Protein AF-0000000065959072 (afdb_homodimer)

InterPro domains:
  IPR003819 TauD/TfdA-like domain [PF02668] (10-263)
  IPR042098 Glutarate 2-hydroxylase superfamily [G3DSA:3.60.130.10] (2-282)
  IPR051178 TfdA dioxygenase [PTHR43779] (2-286)

Foldseek 3Di:
DPWDWADDDAEIETEDCALVDCPVPAQVVVQVRQVVRQKYKYAQHQDDPVSVVVVVVRPFAWDADPDQQQAAPVGRSKGKEKPDPSGGHYDPQQAWDQVPLLDLARFFKKKKAWADAFDFQWWKKKFFQLVLQVPDDPVLNVLQPQKKWKFAQLVVDDDDPVCPPPDVVVVSVVSCVVRPIDIFRCWWADQPPRGIGRQDGPNTTDFMAHPVRHTDDVVSVVVSNVSRVSPPPVQPDPRMDIDTGDRNMMMMGGSRGMIMGIDHDPGDDMIMMIMITHHHPGGIPGSPD/DQFPWDDDDAEIETEDDALVDCPVPAQVRVQVRQVVRQKYKYAQHQDDPVSVVVVVVRPFAWDADPDQQQAAPVGSSKGKEKPDPSGGHYDPQQAWDQVPLLDLARFFKKKKAWADAFDFQWWKKKFFQLVLQVPDDPVLNVLQPQKKWKFAQLVVDDDDPVCPPPDVVVVSVVSCVVRPIDIFRCWWADQPPRGIGRQDGPNTTDFMAHPVRHTDDPVSVVVSNVSRVSPPPVQPDPRMDIDTGDRNMMMMGGSRGMIMGIDHDPGDDMIMMIMITHHHPGGIPGNDD

Radius of gyration: 30.38 Å; Cα contacts (8 Å, |Δi|>4): 1283; chains: 2; bounding box: 53×94×58 Å

Secondary structure (DSSP, 8-state):
---EEEE-SS-EEEE---TT--TT--HHHHHHHHHHHSEEEETT----HHHHHHHHHHHSEE---S-GGGB-SS-TTSEEEESSTTSSBSS---S-B-TTTTSSS--SEEEEEEEE--SS--EEEEEEHHHHHHHS-HHHHTTTTT-EEEE--GGGPBPPGGGTTSBHHHHHHHHHHHS--EEEESEEE-TTT--EEE---TTTEEEEE-TTSPBP-HHHHHHHHHHHTTT-TT---TTEEEEE--TT-EEEEETTTEEEEEE--S--S--EEEEEEEE-SPPPTTS--/---EEEE-SS-EEEE---TT--TT--HHHHHHHHHHHSEEEETT----HHHHHHHHHHHSEE---S-GGGB-SS-TTSEEEESSTTSSBSS---S-B-TTTTSSS--SEEEEEEEE--SS--EEEEEEHHHHHHHS-HHHHGGGTT-EEEE--GGGPBPPGGGTTSBHHHHHHHHHHHS--EEEESEEE-TTT--EEE---TTTEEEEE-TTSPBPPHHHHHHHHHHHTTT-TT---TTEEEEE--TT-EEEEETTTEEEEEE--S--S--EEEEEEEE-SPPPTT---

Organism: Mycobacterium marinum (strain ATCC BAA-535 / M) (NCBI:txid216594)

pLDDT: mean 92.95, std 8.58, range [38.28, 98.69]

Structure (mmCIF, N/CA/C/O backbone):
data_AF-0000000065959072-model_v1
#
loop_
_entity.id
_entity.type
_entity.pdbx_description
1 polymer (3R)-3-
#
loop_
_atom_site.group_PDB
_atom_site.id
_atom_site.type_symbol
_atom_site.label_atom_id
_atom_site.label_alt_id
_atom_site.label_comp_id
_atom_site.label_asym_id
_atom_site.label_entity_id
_atom_site.label_seq_id
_atom_site.pdbx_PDB_ins_code
_atom_site.Cartn_x
_atom_site.Cartn_y
_atom_site.Cartn_z
_atom_site.occupancy
_atom_site.B_iso_or_equiv
_atom_site.auth_seq_id
_atom_site.auth_comp_id
_atom_site.auth_asym_id
_atom_site.auth_atom_id
_atom_site.pdbx_PDB_model_num
ATOM 1 N N . MET A 1 1 ? -10.93 47.594 15.82 1 43.5 1 MET A N 1
ATOM 2 C CA . MET A 1 1 ? -10.25 46.312 15.984 1 43.5 1 MET A CA 1
ATOM 3 C C . MET A 1 1 ? -11.008 45.406 16.969 1 43.5 1 MET A C 1
ATOM 5 O O . MET A 1 1 ? -10.766 45.469 18.172 1 43.5 1 MET A O 1
ATOM 9 N N . THR A 1 2 ? -12.242 45.094 16.578 1 60.34 2 THR A N 1
ATOM 10 C CA . THR A 1 2 ? -13.258 44.906 17.609 1 60.34 2 THR A CA 1
ATOM 11 C C . THR A 1 2 ? -13.172 43.469 18.172 1 60.34 2 THR A C 1
ATOM 13 O O . THR A 1 2 ? -14.086 43.031 18.859 1 60.34 2 THR A O 1
ATOM 16 N N . LEU A 1 3 ? -12.016 42.656 17.578 1 66.56 3 LEU A N 1
ATOM 17 C CA . LEU A 1 3 ? -12.094 41.312 18.172 1 66.56 3 LEU A CA 1
ATOM 18 C C . LEU A 1 3 ? -11.586 41.312 19.609 1 66.56 3 LEU A C 1
ATOM 20 O O . LEU A 1 3 ? -10.641 42.031 19.938 1 66.56 3 LEU A O 1
ATOM 24 N N . ASN A 1 4 ? -12.312 40.719 20.484 1 66.19 4 ASN A N 1
ATOM 25 C CA . ASN A 1 4 ? -11.891 40.531 21.875 1 66.19 4 ASN A CA 1
ATOM 26 C C . ASN A 1 4 ? -10.883 39.406 22.016 1 66.19 4 ASN A C 1
ATOM 28 O O . ASN A 1 4 ? -11.25 38.219 21.969 1 66.19 4 ASN A O 1
ATOM 32 N N . VAL A 1 5 ? -9.5 39.656 22.188 1 62.28 5 VAL A N 1
ATOM 33 C CA . VAL A 1 5 ? -8.414 38.688 22.156 1 62.28 5 VAL A CA 1
ATOM 34 C C . VAL A 1 5 ? -7.809 38.562 23.562 1 62.28 5 VAL A C 1
ATOM 36 O O . VAL A 1 5 ? -7.473 39.562 24.188 1 62.28 5 VAL A O 1
ATOM 39 N N . LYS A 1 6 ? -7.816 37.344 24.125 1 65.56 6 LYS A N 1
ATOM 40 C CA . LYS A 1 6 ? -7.125 37.031 25.375 1 65.56 6 LYS A CA 1
ATOM 41 C C . LYS A 1 6 ? -6.113 35.906 25.188 1 65.56 6 LYS A C 1
ATOM 43 O O . LYS A 1 6 ? -6.469 34.812 24.75 1 65.56 6 LYS A O 1
ATOM 48 N N . GLY A 1 7 ? -4.832 36.219 25.422 1 71 7 GLY A N 1
ATOM 49 C CA . GLY A 1 7 ? -3.809 35.219 25.172 1 71 7 GLY A CA 1
ATOM 50 C C . GLY A 1 7 ? -2.98 34.906 26.406 1 71 7 GLY A C 1
ATOM 51 O O . GLY A 1 7 ? -2.762 35.75 27.266 1 71 7 GLY A O 1
ATOM 52 N N . GLU A 1 8 ? -2.867 33.594 26.922 1 63.84 8 GLU A N 1
ATOM 53 C CA . GLU A 1 8 ? -1.89 33.156 27.906 1 63.84 8 GLU A CA 1
ATOM 54 C C . GLU A 1 8 ? -1.1 31.953 27.391 1 63.84 8 GLU A C 1
ATOM 56 O O . GLU A 1 8 ? -1.683 30.969 26.938 1 63.84 8 GLU A O 1
ATOM 61 N N . GLY A 1 9 ? 0.304 32 27.531 1 70.31 9 GLY A N 1
ATOM 62 C CA . GLY A 1 9 ? 1.098 30.906 26.984 1 70.31 9 GLY A CA 1
ATOM 63 C C . GLY A 1 9 ? 1.003 30.797 25.469 1 70.31 9 GLY A C 1
ATOM 64 O O . GLY A 1 9 ? 1.121 31.797 24.766 1 70.31 9 GLY A O 1
ATOM 65 N N . LEU A 1 10 ? 0.927 29.578 25.078 1 80.12 10 LEU A N 1
ATOM 66 C CA . LEU A 1 10 ? 0.708 29.406 23.641 1 80.12 10 LEU A CA 1
ATOM 67 C C . LEU A 1 10 ? -0.758 29.625 23.281 1 80.12 10 LEU A C 1
ATOM 69 O O . LEU A 1 10 ? -1.64 28.953 23.828 1 80.12 10 LEU A O 1
ATOM 73 N N . GLY A 1 11 ? -0.887 30.703 22.531 1 86.75 11 GLY A N 1
ATOM 74 C CA . GLY A 1 11 ? -2.189 30.828 21.906 1 86.75 11 GLY A CA 1
ATOM 75 C C . GLY A 1 11 ? -3.033 31.953 22.5 1 86.75 11 GLY A C 1
ATOM 76 O O . GLY A 1 11 ? -2.58 32.656 23.391 1 86.75 11 GLY A O 1
ATOM 77 N N . ALA A 1 12 ? -4.156 32.156 21.875 1 91.5 12 ALA A N 1
ATOM 78 C CA . ALA A 1 12 ? -5.133 33.156 22.297 1 91.5 12 ALA A CA 1
ATOM 79 C C . ALA A 1 12 ? -6.555 32.688 22.016 1 91.5 12 ALA A C 1
ATOM 81 O O . ALA A 1 12 ? -6.766 31.766 21.219 1 91.5 12 ALA A O 1
ATOM 82 N N . GLN A 1 13 ? -7.48 33.312 22.734 1 94 13 GLN A N 1
ATOM 83 C CA . GLN A 1 13 ? -8.898 33.094 22.5 1 94 13 GLN A CA 1
ATOM 84 C C . GLN A 1 13 ? -9.57 34.375 21.953 1 94 13 GLN A C 1
ATOM 86 O O . GLN A 1 13 ? -9.25 35.469 22.391 1 94 13 GLN A O 1
ATOM 91 N N . ILE A 1 14 ? -10.391 34.125 21.031 1 93.25 14 ILE A N 1
ATOM 92 C CA . ILE A 1 14 ? -11.203 35.219 20.484 1 93.25 14 ILE A CA 1
ATOM 93 C C . ILE A 1 14 ? -12.68 34.938 20.766 1 93.25 14 ILE A C 1
ATOM 95 O O . ILE A 1 14 ? -13.172 33.844 20.531 1 93.25 14 ILE A O 1
ATOM 99 N N . THR A 1 15 ? -13.391 35.969 21.281 1 92.5 15 THR A N 1
ATOM 100 C CA . THR A 1 15 ? -14.828 35.844 21.516 1 92.5 15 THR A CA 1
ATOM 101 C C . THR A 1 15 ? -15.594 36.875 20.719 1 92.5 15 THR A C 1
ATOM 103 O O . THR A 1 15 ? -15.016 37.875 20.234 1 92.5 15 THR A O 1
ATOM 106 N N . GLY A 1 16 ? -16.844 36.531 20.469 1 89 16 GLY A N 1
ATOM 107 C CA . GLY A 1 16 ? -17.734 37.5 19.859 1 89 16 GLY A CA 1
ATOM 108 C C . GLY A 1 16 ? -17.781 37.375 18.344 1 89 16 GLY A C 1
ATOM 109 O O . GLY A 1 16 ? -18.344 38.25 17.656 1 89 16 GLY A O 1
ATOM 110 N N . VAL A 1 17 ? -17.219 36.406 17.797 1 93.56 17 VAL A N 1
ATOM 111 C CA . VAL A 1 17 ? -17.297 36.188 16.359 1 93.56 17 VAL A CA 1
ATOM 112 C C . VAL A 1 17 ? -18.688 35.688 15.984 1 93.56 17 VAL A C 1
ATOM 114 O O . VAL A 1 17 ? -19.094 34.594 16.422 1 93.56 17 VAL A O 1
ATOM 117 N N . ASP A 1 18 ? -19.453 36.438 15.242 1 94.38 18 ASP A N 1
ATOM 118 C CA . ASP A 1 18 ? -20.75 36.062 14.703 1 94.38 18 ASP A CA 1
ATOM 119 C C . ASP A 1 18 ? -20.625 35.5 13.297 1 94.38 18 ASP A C 1
ATOM 121 O O . ASP A 1 18 ? -20.344 36.25 12.352 1 94.38 18 ASP A O 1
ATOM 125 N N . PRO A 1 19 ? -20.812 34.25 13.133 1 94.44 19 PRO A N 1
ATOM 126 C CA . PRO A 1 19 ? -20.609 33.656 11.812 1 94.44 19 PRO A CA 1
ATOM 127 C C . PRO A 1 19 ? -21.594 34.188 10.766 1 94.44 19 PRO A C 1
ATOM 129 O O . PRO A 1 19 ? -21.344 34.062 9.562 1 94.44 19 PRO A O 1
ATOM 132 N N . LYS A 1 20 ? -22.656 34.719 11.195 1 95.06 20 LYS A N 1
ATOM 133 C CA . LYS A 1 20 ? -23.656 35.25 10.273 1 95.06 20 LYS A CA 1
ATOM 134 C C . LYS A 1 20 ? -23.266 36.656 9.797 1 95.06 20 LYS A C 1
ATOM 136 O O . LYS A 1 20 ? -23.828 37.156 8.82 1 95.06 20 LYS A O 1
ATOM 141 N N . ASN A 1 21 ? -22.438 37.25 10.523 1 94.69 21 ASN A N 1
ATOM 142 C CA . ASN A 1 21 ? -21.938 38.594 10.164 1 94.69 21 ASN A CA 1
ATOM 143 C C . ASN A 1 21 ? -20.438 38.688 10.414 1 94.69 21 ASN A C 1
ATOM 145 O O . ASN A 1 21 ? -20 39.062 11.508 1 94.69 21 ASN A O 1
ATOM 149 N N . LEU A 1 22 ? -19.672 38.562 9.344 1 92.56 22 LEU A N 1
ATOM 150 C CA . LEU A 1 22 ? -18.219 38.531 9.43 1 92.56 22 LEU A CA 1
ATOM 151 C C . LEU A 1 22 ? -17.625 39.812 8.844 1 92.56 22 LEU A C 1
ATOM 153 O O . LEU A 1 22 ? -16.406 39.906 8.609 1 92.56 22 LEU A O 1
ATOM 157 N N . ASP A 1 23 ? -18.438 40.781 8.625 1 89.62 23 ASP A N 1
ATOM 158 C CA . ASP A 1 23 ? -18.031 41.969 7.895 1 89.62 23 ASP A CA 1
ATOM 159 C C . ASP A 1 23 ? -17 42.75 8.68 1 89.62 23 ASP A C 1
ATOM 161 O O . ASP A 1 23 ? -16.219 43.531 8.102 1 89.62 23 ASP A O 1
ATOM 165 N N . ASP A 1 24 ? -17.047 42.594 9.891 1 87 24 ASP A N 1
ATOM 166 C CA . ASP A 1 24 ? -16.156 43.406 10.727 1 87 24 ASP A CA 1
ATOM 167 C C . ASP A 1 24 ? -14.797 42.75 10.898 1 87 24 ASP A C 1
ATOM 169 O O . ASP A 1 24 ? -13.898 43.312 11.516 1 87 24 ASP A O 1
ATOM 173 N N . ILE A 1 25 ? -14.617 41.562 10.43 1 91.31 25 ILE A N 1
ATOM 174 C CA . ILE A 1 25 ? -13.344 40.875 10.516 1 91.31 25 ILE A CA 1
ATOM 175 C C . ILE A 1 25 ? -12.555 41.062 9.227 1 91.31 25 ILE A C 1
ATOM 177 O O . ILE A 1 25 ? -13.023 40.719 8.141 1 91.31 25 ILE A O 1
ATOM 181 N N . THR A 1 26 ? -11.398 41.625 9.336 1 93.88 26 THR A N 1
ATOM 182 C CA . THR A 1 26 ? -10.57 41.812 8.148 1 93.88 26 THR A CA 1
ATOM 183 C C . THR A 1 26 ? -9.492 40.719 8.07 1 93.88 26 THR A C 1
ATOM 185 O O . THR A 1 26 ? -9.078 40.188 9.094 1 93.88 26 THR A O 1
ATOM 188 N N . THR A 1 27 ? -9.047 40.531 6.902 1 96.75 27 THR A N 1
ATOM 189 C CA . THR A 1 27 ? -7.988 39.562 6.641 1 96.75 27 THR A CA 1
ATOM 190 C C . THR A 1 27 ? -6.742 39.875 7.457 1 96.75 27 THR A C 1
ATOM 192 O O . THR A 1 27 ? -6.223 39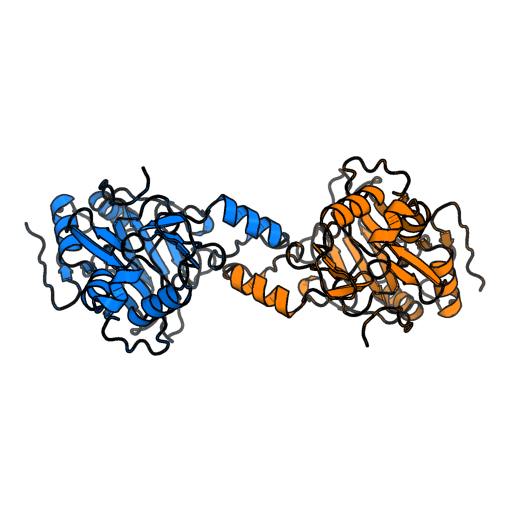.031 8.172 1 96.75 27 THR A O 1
ATOM 195 N N . ASP A 1 28 ? -6.363 41.125 7.402 1 95.5 28 ASP A N 1
ATOM 196 C CA . ASP A 1 28 ? -5.133 41.5 8.086 1 95.5 28 ASP A CA 1
ATOM 197 C C . ASP A 1 28 ? -5.262 41.344 9.594 1 95.5 28 ASP A C 1
ATOM 199 O O . ASP A 1 28 ? -4.336 40.844 10.25 1 95.5 28 ASP A O 1
ATOM 203 N N . GLU A 1 29 ? -6.34 41.719 10.055 1 93.88 29 GLU A N 1
ATOM 204 C CA . GLU A 1 29 ? -6.543 41.656 11.5 1 93.88 29 GLU A CA 1
ATOM 205 C C . GLU A 1 29 ? -6.445 40.219 12.008 1 93.88 29 GLU A C 1
ATOM 207 O O . GLU A 1 29 ? -5.699 39.938 12.953 1 93.88 29 GLU A O 1
ATOM 212 N N . ILE A 1 30 ? -7.164 39.344 11.438 1 95.38 30 ILE A N 1
ATOM 213 C CA . ILE A 1 30 ? -7.195 37.969 11.93 1 95.38 30 ILE A CA 1
ATOM 214 C C . ILE A 1 30 ? -5.84 37.312 11.688 1 95.38 30 ILE A C 1
ATOM 216 O O . ILE A 1 30 ? -5.34 36.562 12.539 1 95.38 30 ILE A O 1
ATOM 220 N N . ARG A 1 31 ? -5.219 37.562 10.586 1 97.44 31 ARG A N 1
ATOM 221 C CA . ARG A 1 31 ? -3.904 37 10.305 1 97.44 31 ARG A CA 1
ATOM 222 C C . ARG A 1 31 ? -2.875 37.469 11.328 1 97.44 31 ARG A C 1
ATOM 224 O O . ARG A 1 31 ? -2.068 36.656 11.82 1 97.44 31 ARG A O 1
ATOM 231 N N . ASP A 1 32 ? -2.918 38.719 11.609 1 96.06 32 ASP A N 1
ATOM 232 C CA . ASP A 1 32 ? -1.962 39.281 12.562 1 96.06 32 ASP A CA 1
ATOM 233 C C . ASP A 1 32 ? -2.102 38.625 13.93 1 96.06 32 ASP A C 1
ATOM 235 O O . ASP A 1 32 ? -1.104 38.344 14.602 1 96.06 32 ASP A O 1
ATOM 239 N N . ILE A 1 33 ? -3.326 38.375 14.289 1 95 33 ILE A N 1
ATOM 240 C CA . ILE A 1 33 ? -3.564 37.719 15.57 1 95 33 ILE A CA 1
ATOM 241 C C . ILE A 1 33 ? -2.965 36.312 15.539 1 95 33 ILE A C 1
ATOM 243 O O . ILE A 1 33 ? -2.312 35.875 16.5 1 95 33 ILE A O 1
ATOM 247 N N . VAL A 1 34 ? -3.1 35.594 14.453 1 97.31 34 VAL A N 1
ATOM 248 C CA . VAL A 1 34 ? -2.586 34.219 14.344 1 97.31 34 VAL A CA 1
ATOM 249 C C . VAL A 1 34 ? -1.061 34.25 14.312 1 97.31 34 VAL A C 1
ATOM 251 O O . VAL A 1 34 ? -0.405 33.469 14.992 1 97.31 34 VAL A O 1
ATOM 254 N N . TYR A 1 35 ? -0.479 35.188 13.539 1 97 35 TYR A N 1
ATOM 255 C CA . TYR A 1 35 ? 0.975 35.312 13.469 1 97 35 TYR A CA 1
ATOM 256 C C . TYR A 1 35 ? 1.572 35.562 14.844 1 97 35 TYR A C 1
ATOM 258 O O . TYR A 1 35 ? 2.609 35 15.195 1 97 35 TYR A O 1
ATOM 266 N N . ALA A 1 36 ? 0.897 36.344 15.562 1 94.69 36 ALA A N 1
ATOM 267 C CA . ALA A 1 36 ? 1.424 36.781 16.859 1 94.69 36 ALA A CA 1
ATOM 268 C C . ALA A 1 36 ? 1.257 35.688 17.906 1 94.69 36 ALA A C 1
ATOM 270 O O . ALA A 1 36 ? 2.135 35.469 18.75 1 94.69 36 ALA A O 1
ATOM 271 N N . ASN A 1 37 ? 0.135 34.969 17.844 1 95.88 37 ASN A N 1
ATOM 272 C CA . ASN A 1 37 ? -0.186 34.031 18.922 1 95.88 37 ASN A CA 1
ATOM 273 C C . ASN A 1 37 ? 0.019 32.594 18.484 1 95.88 37 ASN A C 1
ATOM 275 O O . ASN A 1 37 ? 0.065 31.703 19.328 1 95.88 37 ASN A O 1
ATOM 279 N N . LYS A 1 38 ? 0.079 32.281 17.188 1 97.69 38 LYS A N 1
ATOM 280 C CA . LYS A 1 38 ? 0.359 31 16.562 1 97.69 38 LYS A CA 1
ATOM 281 C C . LYS A 1 38 ? -0.833 30.062 16.688 1 97.69 38 LYS A C 1
ATOM 283 O O . LYS A 1 38 ? -1.108 29.281 15.781 1 97.69 38 LYS A O 1
ATOM 288 N N . LEU A 1 39 ? -1.521 30.078 17.766 1 98 39 LEU A N 1
ATOM 289 C CA . LEU A 1 39 ? -2.717 29.281 18.031 1 98 39 LEU A CA 1
ATOM 290 C C . LEU A 1 39 ? -3.855 30.156 18.531 1 98 39 LEU A C 1
ATOM 292 O O . LEU A 1 39 ? -3.705 30.859 19.547 1 98 39 LEU A O 1
ATOM 296 N N . VAL A 1 40 ? -4.984 30.078 17.828 1 97.12 40 VAL A N 1
ATOM 297 C CA . VAL A 1 40 ? -6.121 30.922 18.172 1 97.12 40 VAL A CA 1
ATOM 298 C C . VAL A 1 40 ? -7.391 30.078 18.25 1 97.12 40 VAL A C 1
ATOM 300 O O . VAL A 1 40 ? -7.672 29.281 17.344 1 97.12 40 VAL A O 1
ATOM 303 N N . ILE A 1 41 ? -8.117 30.25 19.328 1 96.38 41 ILE A N 1
ATOM 304 C CA . ILE A 1 41 ? -9.414 29.594 19.469 1 96.38 41 ILE A CA 1
ATOM 305 C C . ILE A 1 41 ? -10.539 30.609 19.328 1 96.38 41 ILE A C 1
ATOM 307 O O . ILE A 1 41 ? -10.664 31.531 20.156 1 96.38 41 ILE A O 1
ATOM 311 N N . LEU A 1 42 ? -11.289 30.516 18.266 1 96.44 42 LEU A N 1
ATOM 312 C CA . LEU A 1 42 ? -12.531 31.281 18.172 1 96.44 42 LEU A CA 1
ATOM 313 C C . LEU A 1 42 ? -13.656 30.578 18.922 1 96.44 42 LEU A C 1
ATOM 315 O O . LEU A 1 42 ? -14.148 29.547 18.484 1 96.44 42 LEU A O 1
ATOM 319 N N . LYS A 1 43 ? -14.102 31.234 19.938 1 95.19 43 LYS A N 1
ATOM 320 C CA . LYS A 1 43 ? -14.977 30.562 20.906 1 95.19 43 LYS A CA 1
ATOM 321 C C . LYS A 1 43 ? -16.438 30.641 20.469 1 95.19 43 LYS A C 1
ATOM 323 O O . LYS A 1 43 ? -16.906 31.719 20.078 1 95.19 43 LYS A O 1
ATOM 328 N N . ASP A 1 44 ? -17.078 29.516 20.5 1 94.81 44 ASP A N 1
ATOM 329 C CA . ASP A 1 44 ? -18.531 29.391 20.422 1 94.81 44 ASP A CA 1
ATOM 330 C C . ASP A 1 44 ? -19.062 30.016 19.125 1 94.81 44 ASP A C 1
ATOM 332 O O . ASP A 1 44 ? -20.016 30.781 19.156 1 94.81 44 ASP A O 1
ATOM 336 N N . VAL A 1 45 ? -18.453 29.719 18.047 1 96.19 45 VAL A N 1
ATOM 337 C CA . VAL A 1 45 ? -18.828 30.312 16.781 1 96.19 45 VAL A CA 1
ATOM 338 C C . VAL A 1 45 ? -20 29.547 16.172 1 96.19 45 VAL A C 1
ATOM 340 O O . VAL A 1 45 ? -20.953 30.156 15.688 1 96.19 45 VAL A O 1
ATOM 343 N N . ASN A 1 46 ? -20.031 28.203 16.172 1 97.06 46 ASN A N 1
ATOM 344 C CA . ASN A 1 46 ? -21.062 27.312 15.656 1 97.06 46 ASN A CA 1
ATOM 345 C C . ASN A 1 46 ? -21.469 27.688 14.234 1 97.06 46 ASN A C 1
ATOM 347 O O . ASN A 1 46 ? -22.656 27.891 13.953 1 97.06 46 ASN A O 1
ATOM 351 N N . PRO A 1 47 ? -20.531 27.656 13.32 1 98.19 47 PRO A N 1
ATOM 352 C CA . PRO A 1 47 ? -20.844 28.047 11.945 1 98.19 47 PRO A CA 1
ATOM 353 C C . PRO A 1 47 ? -21.453 26.906 11.133 1 98.19 47 PRO A C 1
ATOM 355 O O . PRO A 1 47 ? -21.188 25.734 11.414 1 98.19 47 PRO A O 1
ATOM 358 N N . SER A 1 48 ? -22.312 27.281 10.18 1 97.62 48 SER A N 1
ATOM 359 C CA . SER A 1 48 ? -22.625 26.344 9.109 1 97.62 48 SER A CA 1
ATOM 360 C C . SER A 1 48 ? -21.391 26.078 8.242 1 97.62 48 SER A C 1
ATOM 362 O O . SER A 1 48 ? -20.391 26.797 8.336 1 97.62 48 SER A O 1
ATOM 364 N N . PRO A 1 49 ? -21.438 25 7.402 1 97.88 49 PRO A N 1
ATOM 365 C CA . PRO A 1 49 ? -20.312 24.766 6.496 1 97.88 49 PRO A CA 1
ATOM 366 C C . PRO A 1 49 ? -20.016 25.969 5.605 1 97.88 49 PRO A C 1
ATOM 368 O O . PRO A 1 49 ? -18.844 26.312 5.398 1 97.88 49 PRO A O 1
ATOM 371 N N . GLU A 1 50 ? -21.047 26.672 5.141 1 97.75 50 GLU A N 1
ATOM 372 C CA . GLU A 1 50 ? -20.859 27.828 4.281 1 97.75 50 GLU A CA 1
ATOM 373 C C . GLU A 1 50 ? -20.219 28.984 5.043 1 97.75 50 GLU A C 1
ATOM 375 O O . GLU A 1 50 ? -19.344 29.672 4.504 1 97.75 50 GLU A O 1
ATOM 380 N N . GLU A 1 51 ? -20.703 29.156 6.238 1 97.69 51 GLU A N 1
ATOM 381 C CA . GLU A 1 51 ? -20.141 30.219 7.066 1 97.69 51 GLU A CA 1
ATOM 382 C C . GLU A 1 51 ? -18.688 29.906 7.438 1 97.69 51 GLU A C 1
ATOM 384 O O . GLU A 1 51 ? -17.859 30.812 7.473 1 97.69 51 GLU A O 1
ATOM 389 N N . PHE A 1 52 ? -18.438 28.688 7.723 1 98.44 52 PHE A N 1
ATOM 390 C CA . PHE A 1 52 ? -17.078 28.219 7.996 1 98.44 52 PHE A CA 1
ATOM 391 C C . PHE A 1 52 ? -16.156 28.531 6.828 1 98.44 52 PHE A C 1
ATOM 393 O O . PHE A 1 52 ? -15.062 29.062 7.02 1 98.44 52 PHE A O 1
ATOM 400 N N . LEU A 1 53 ? -16.625 28.297 5.609 1 98.5 53 LEU A N 1
ATOM 401 C CA . LEU A 1 53 ? -15.875 28.578 4.391 1 98.5 53 LEU A CA 1
ATOM 402 C C . LEU A 1 53 ? -15.641 30.078 4.223 1 98.5 53 LEU A C 1
ATOM 404 O O . LEU A 1 53 ? -14.555 30.5 3.846 1 98.5 53 LEU A O 1
ATOM 408 N N . LYS A 1 54 ? -16.672 30.797 4.5 1 98 54 LYS A N 1
ATOM 409 C CA . LYS A 1 54 ? -16.547 32.25 4.387 1 98 54 LYS A CA 1
ATOM 410 C C . LYS A 1 54 ? -15.445 32.781 5.297 1 98 54 LYS A C 1
ATOM 412 O O . LYS A 1 54 ? -14.633 33.594 4.883 1 98 54 LYS A O 1
ATOM 417 N N . LEU A 1 55 ? -15.508 32.281 6.512 1 98 55 LEU A N 1
ATOM 418 C CA . LEU A 1 55 ? -14.469 32.688 7.449 1 98 55 LEU A CA 1
ATOM 419 C C . LEU A 1 55 ? -13.086 32.25 6.957 1 98 55 LEU A C 1
ATOM 421 O O . LEU A 1 55 ? -12.133 33.031 7.027 1 98 55 LEU A O 1
ATOM 425 N N . GLY A 1 56 ? -12.969 31.031 6.449 1 98.5 56 GLY A N 1
ATOM 426 C CA . GLY A 1 56 ? -11.719 30.562 5.875 1 98.5 56 GLY A CA 1
ATOM 427 C C . GLY A 1 56 ? -11.195 31.453 4.77 1 98.5 56 GLY A C 1
ATOM 428 O O . GLY A 1 56 ? -10 31.75 4.703 1 98.5 56 GLY A O 1
ATOM 429 N N . LYS A 1 57 ? -12.086 31.906 3.951 1 98.25 57 LYS A N 1
ATOM 430 C CA . LYS A 1 57 ? -11.719 32.75 2.822 1 98.25 57 LYS A CA 1
ATOM 431 C C . LYS A 1 57 ? -11.203 34.125 3.299 1 98.25 57 LYS A C 1
ATOM 433 O O . LYS A 1 57 ? -10.391 34.75 2.619 1 98.25 57 LYS A O 1
ATOM 438 N N . ILE A 1 58 ? -11.703 34.562 4.406 1 98.06 58 ILE A N 1
ATOM 439 C CA . ILE A 1 58 ? -11.18 35.781 4.992 1 98.06 58 ILE A CA 1
ATOM 440 C C . ILE A 1 58 ? -9.742 35.531 5.465 1 98.06 58 ILE A C 1
ATOM 442 O O . ILE A 1 58 ? -8.875 36.406 5.277 1 98.06 58 ILE A O 1
ATOM 446 N N . VAL A 1 59 ? -9.492 34.375 6.012 1 98.25 59 VAL A N 1
ATOM 447 C CA . VAL A 1 59 ? -8.188 34.062 6.598 1 98.25 59 VAL A CA 1
ATOM 448 C C . VAL A 1 59 ? -7.152 33.875 5.492 1 98.25 59 VAL A C 1
ATOM 450 O O . VAL A 1 59 ? -6.027 34.375 5.594 1 98.25 59 VAL A O 1
ATOM 453 N N . GLY A 1 60 ? -7.504 33.125 4.445 1 98.38 60 GLY A N 1
ATOM 454 C CA . GLY A 1 60 ? -6.555 32.906 3.367 1 98.38 60 GLY A CA 1
ATOM 455 C C . GLY A 1 60 ? -7.164 32.188 2.182 1 98.38 60 GLY A C 1
ATOM 456 O O . GLY A 1 60 ? -8.383 32.031 2.1 1 98.38 60 GLY A O 1
ATOM 457 N N . GLN A 1 61 ? -6.289 31.906 1.21 1 98 61 GLN A N 1
ATOM 458 C CA . GLN A 1 61 ? -6.691 31.109 0.053 1 98 61 GLN A CA 1
ATOM 459 C C . GLN A 1 61 ? -6.801 29.641 0.41 1 98 61 GLN A C 1
ATOM 461 O O . GLN A 1 61 ? -5.789 28.984 0.664 1 98 61 GLN A O 1
ATOM 466 N N . ILE A 1 62 ? -7.977 29.141 0.358 1 98.38 62 ILE A N 1
ATOM 467 C CA . ILE A 1 62 ? -8.227 27.766 0.759 1 98.38 62 ILE A CA 1
ATOM 468 C C . ILE A 1 62 ? -7.664 26.812 -0.292 1 98.38 62 ILE A C 1
ATOM 470 O O . ILE A 1 62 ? -7.844 27.016 -1.493 1 98.38 62 ILE A O 1
ATOM 474 N N . VAL A 1 63 ? -6.938 25.766 0.12 1 96.94 63 VAL A N 1
ATOM 475 C CA . VAL A 1 63 ? -6.43 24.719 -0.747 1 96.94 63 VAL A CA 1
ATOM 476 C C . VAL A 1 63 ? -7.047 23.375 -0.348 1 96.94 63 VAL A C 1
ATOM 478 O O . VAL A 1 63 ? -6.762 22.859 0.731 1 96.94 63 VAL A O 1
ATOM 481 N N . PRO A 1 64 ? -7.906 22.891 -1.229 1 96.12 64 PRO A N 1
ATOM 482 C CA . PRO A 1 64 ? -8.508 21.594 -0.92 1 96.12 64 PRO A CA 1
ATOM 483 C C . PRO A 1 64 ? -7.488 20.469 -0.877 1 96.12 64 PRO A C 1
ATOM 485 O O . PRO A 1 64 ? -6.457 20.531 -1.552 1 96.12 64 PRO A O 1
ATOM 488 N N . TYR A 1 65 ? -7.75 19.516 -0.065 1 94.94 65 TYR A N 1
ATOM 489 C CA . TYR A 1 65 ? -6.91 18.312 -0.042 1 94.94 65 TYR A CA 1
ATOM 490 C C . TYR A 1 65 ? -6.918 17.625 -1.396 1 94.94 65 TYR A C 1
ATOM 492 O O . TYR A 1 65 ? -7.938 17.609 -2.092 1 94.94 65 TYR A O 1
ATOM 500 N N . TYR A 1 66 ? -5.809 16.969 -1.765 1 92.12 66 TYR A N 1
ATOM 501 C CA . TYR A 1 66 ? -5.66 16.453 -3.121 1 92.12 66 TYR A CA 1
ATOM 502 C C . TYR A 1 66 ? -6.516 15.211 -3.326 1 92.12 66 TYR A C 1
ATOM 504 O O . TYR A 1 66 ? -6.883 14.883 -4.457 1 92.12 66 TYR A O 1
ATOM 512 N N . GLU A 1 67 ? -6.824 14.461 -2.223 1 93.81 67 GLU A N 1
ATOM 513 C CA . GLU A 1 67 ? -7.605 13.234 -2.332 1 93.81 67 GLU A CA 1
ATOM 514 C C . GLU A 1 67 ? -9.094 13.508 -2.113 1 93.81 67 GLU A C 1
ATOM 516 O O . GLU A 1 67 ? -9.508 13.875 -1.011 1 93.81 67 GLU A O 1
ATOM 521 N N . PRO A 1 68 ? -9.914 13.172 -3.014 1 94.5 68 PRO A N 1
ATOM 522 C CA . PRO A 1 68 ? -11.336 13.531 -2.953 1 94.5 68 PRO A CA 1
ATOM 523 C C . PRO A 1 68 ? -12.078 12.797 -1.839 1 94.5 68 PRO A C 1
ATOM 525 O O . PRO A 1 68 ? -13.086 13.305 -1.331 1 94.5 68 PRO A O 1
ATOM 528 N N . MET A 1 69 ? -11.586 11.664 -1.431 1 94.12 69 MET A N 1
ATOM 529 C CA . MET A 1 69 ? -12.312 10.883 -0.434 1 94.12 69 MET A CA 1
ATOM 530 C C . MET A 1 69 ? -12.406 11.633 0.888 1 94.12 69 MET A C 1
ATOM 532 O O . MET A 1 69 ? -13.219 11.289 1.746 1 94.12 69 MET A O 1
ATOM 536 N N . TYR A 1 70 ? -11.617 12.703 1.069 1 96.38 70 TYR A N 1
ATOM 537 C CA . TYR A 1 70 ? -11.617 13.492 2.299 1 96.38 70 TYR A CA 1
ATOM 538 C C . TYR A 1 70 ? -12.555 14.688 2.184 1 96.38 70 TYR A C 1
ATOM 540 O O . TYR A 1 70 ? -12.758 15.422 3.154 1 96.38 70 TYR A O 1
ATOM 548 N N . HIS A 1 71 ? -13.18 14.883 1.051 1 97.5 71 HIS A N 1
ATOM 549 C CA . HIS A 1 71 ? -13.945 16.094 0.791 1 97.5 71 HIS A CA 1
ATOM 550 C C . HIS A 1 71 ? -15.336 16.016 1.403 1 97.5 71 HIS A C 1
ATOM 552 O O . HIS A 1 71 ? -15.969 14.953 1.372 1 97.5 71 HIS A O 1
ATOM 558 N N . HIS A 1 72 ? -15.711 17.141 1.91 1 97.31 72 HIS A N 1
ATOM 559 C CA . HIS A 1 72 ? -17.141 17.297 2.158 1 97.31 72 HIS A CA 1
ATOM 560 C C . HIS A 1 72 ? -17.938 17.125 0.875 1 97.31 72 HIS A C 1
ATOM 562 O O . HIS A 1 72 ? -17.531 17.578 -0.193 1 97.31 72 HIS A O 1
ATOM 568 N N . GLU A 1 73 ? -19.094 16.531 0.999 1 95.31 73 GLU A N 1
ATOM 569 C CA . GLU A 1 73 ? -19.906 16.156 -0.159 1 95.31 73 GLU A CA 1
ATOM 570 C C . GLU A 1 73 ? -20.297 17.391 -0.967 1 95.31 73 GLU A C 1
ATOM 572 O O . GLU A 1 73 ? -20.281 17.375 -2.199 1 95.31 73 GLU A O 1
ATOM 577 N N . ASP A 1 74 ? -20.609 18.516 -0.334 1 96.94 74 ASP A N 1
ATOM 578 C CA . ASP A 1 74 ? -21.141 19.688 -1.001 1 96.94 74 ASP A CA 1
ATOM 579 C C . ASP A 1 74 ? -20.047 20.766 -1.156 1 96.94 74 ASP A C 1
ATOM 581 O O . ASP A 1 74 ? -20.203 21.688 -1.963 1 96.94 74 ASP A O 1
ATOM 585 N N . HIS A 1 75 ? -19.078 20.688 -0.276 1 97.94 75 HIS A N 1
ATOM 586 C CA . HIS A 1 75 ? -18.016 21.688 -0.248 1 97.94 75 HIS A CA 1
ATOM 587 C C . HIS A 1 75 ? -16.641 21.047 -0.266 1 97.94 75 HIS A C 1
ATOM 589 O O . HIS A 1 75 ? -15.984 20.938 0.774 1 97.94 75 HIS A O 1
ATOM 595 N N . PRO A 1 76 ? -16.141 20.75 -1.449 1 97.38 76 PRO A N 1
ATOM 596 C CA . PRO A 1 76 ? -14.898 19.984 -1.57 1 97.38 76 PRO A CA 1
ATOM 597 C C . PRO A 1 76 ? -13.711 20.672 -0.9 1 97.38 76 PRO A C 1
ATOM 599 O O . PRO A 1 76 ? -12.68 20.031 -0.654 1 97.38 76 PRO A O 1
ATOM 602 N N . GLU A 1 77 ? -13.82 21.922 -0.586 1 98.25 77 GLU A N 1
ATOM 603 C CA . GLU A 1 77 ? -12.742 22.641 0.094 1 98.25 77 GLU A CA 1
ATOM 604 C C . GLU A 1 77 ? -12.578 22.156 1.531 1 98.25 77 GLU A C 1
ATOM 606 O O . GLU A 1 77 ? -11.523 22.344 2.137 1 98.25 77 GLU A O 1
ATOM 611 N N . ILE A 1 78 ? -13.656 21.609 2.045 1 98.56 78 ILE A N 1
ATOM 612 C CA . ILE A 1 78 ? -13.648 21.188 3.441 1 98.56 78 ILE A CA 1
ATOM 613 C C . ILE A 1 78 ? -13.156 19.75 3.545 1 98.56 78 ILE A C 1
ATOM 615 O O . ILE A 1 78 ? -13.727 18.859 2.922 1 98.56 78 ILE A O 1
ATOM 619 N N . PHE A 1 79 ? -12.062 19.562 4.266 1 98.25 79 PHE A N 1
ATOM 620 C CA . PHE A 1 79 ? -11.578 18.234 4.664 1 98.25 79 PHE A CA 1
ATOM 621 C C . PHE A 1 79 ? -12.422 17.672 5.801 1 98.25 79 PHE A C 1
ATOM 623 O O . PHE A 1 79 ? -12.625 18.328 6.82 1 98.25 79 PHE A O 1
ATOM 630 N N . VAL A 1 80 ? -12.938 16.469 5.652 1 97.81 80 VAL A N 1
ATOM 631 C CA . VAL A 1 80 ? -13.82 15.891 6.656 1 97.81 80 VAL A CA 1
ATOM 632 C C . VAL A 1 80 ? -13.141 14.695 7.316 1 97.81 80 VAL A C 1
ATOM 634 O O . VAL A 1 80 ? -12.797 13.727 6.648 1 97.81 80 VAL A O 1
ATOM 637 N N . SER A 1 81 ? -12.898 14.758 8.578 1 95.81 81 SER A N 1
ATOM 638 C CA . SER A 1 81 ? -12.531 13.641 9.438 1 95.81 81 SER A CA 1
ATOM 639 C C . SER A 1 81 ? -13.719 13.148 10.25 1 95.81 81 SER A C 1
ATOM 641 O O . SER A 1 81 ? -14.297 13.898 11.031 1 95.81 81 SER A O 1
ATOM 643 N N . SER A 1 82 ? -14.086 11.875 10.062 1 95.12 82 SER A N 1
ATOM 644 C CA . SER A 1 82 ? -15.289 11.391 10.734 1 95.12 82 SER A CA 1
ATOM 645 C C . SER A 1 82 ? -15.227 9.891 10.969 1 95.12 82 SER A C 1
ATOM 647 O O . SER A 1 82 ? -14.75 9.141 10.109 1 95.12 82 SER A O 1
ATOM 649 N N . THR A 1 83 ? -15.75 9.461 12.109 1 91.56 83 THR A N 1
ATOM 650 C CA . THR A 1 83 ? -15.867 8.031 12.391 1 91.56 83 THR A CA 1
ATOM 651 C C . THR A 1 83 ? -17.172 7.473 11.844 1 91.56 83 THR A C 1
ATOM 653 O O . THR A 1 83 ? -17.406 6.262 11.883 1 91.56 83 THR A O 1
ATOM 656 N N . GLU A 1 84 ? -17.969 8.391 11.367 1 90.12 84 GLU A N 1
ATOM 657 C CA . GLU A 1 84 ? -19.203 7.938 10.734 1 90.12 84 GLU A CA 1
ATOM 658 C C . GLU A 1 84 ? -18.938 7.449 9.312 1 90.12 84 GLU A C 1
ATOM 660 O O . GLU A 1 84 ? -18.312 8.148 8.516 1 90.12 84 GLU A O 1
ATOM 665 N N . GLU A 1 85 ? -19.5 6.324 9.102 1 84.88 85 GLU A N 1
ATOM 666 C CA . GLU A 1 85 ? -19.281 5.715 7.789 1 84.88 85 GLU A CA 1
ATOM 667 C C . GLU A 1 85 ? -19.797 6.617 6.668 1 84.88 85 GLU A C 1
ATOM 669 O O . GLU A 1 85 ? -20.891 7.164 6.762 1 84.88 85 GLU A O 1
ATOM 674 N N . GLY A 1 86 ? -19 6.832 5.707 1 84.88 86 GLY A N 1
ATOM 675 C CA . GLY A 1 86 ? -19.406 7.555 4.512 1 84.88 86 GLY A CA 1
ATOM 676 C C . GLY A 1 86 ? -19.266 9.055 4.648 1 84.88 86 GLY A C 1
ATOM 677 O O . GLY A 1 86 ? -19.547 9.797 3.701 1 84.88 86 GLY A O 1
ATOM 678 N N . GLN A 1 87 ? -18.922 9.602 5.785 1 86.69 87 GLN A N 1
ATOM 679 C CA . GLN A 1 87 ? -18.844 11.039 6.008 1 86.69 87 GLN A CA 1
ATOM 680 C C . GLN A 1 87 ? -17.391 11.477 6.18 1 86.69 87 GLN A C 1
ATOM 682 O O . GLN A 1 87 ? -17.094 12.406 6.941 1 86.69 87 GLN A O 1
ATOM 687 N N . GLY A 1 88 ? -16.547 11 5.387 1 92.06 88 GLY A N 1
ATOM 688 C CA . GLY A 1 88 ? -15.133 11.359 5.504 1 92.06 88 GLY A CA 1
ATOM 689 C C . GLY A 1 88 ? -14.242 10.18 5.836 1 92.06 88 GLY A C 1
ATOM 690 O O . GLY A 1 88 ? -14.562 9.039 5.512 1 92.06 88 GLY A O 1
ATOM 691 N N . VAL A 1 89 ? -13.125 10.516 6.383 1 94.94 89 VAL A N 1
ATOM 692 C CA . VAL A 1 89 ? -12.117 9.5 6.656 1 94.94 89 VAL A CA 1
ATOM 693 C C . VAL A 1 89 ? -11.875 9.406 8.156 1 94.94 89 VAL A C 1
ATOM 695 O O . VAL A 1 89 ? -11.633 10.422 8.82 1 94.94 89 VAL A O 1
ATOM 698 N N . PRO A 1 90 ? -11.922 8.297 8.75 1 92.69 90 PRO A N 1
ATOM 699 C CA . PRO A 1 90 ? -11.758 8.148 10.203 1 92.69 90 PRO A CA 1
ATOM 700 C C . PRO A 1 90 ? -10.289 8.172 10.633 1 92.69 90 PRO A C 1
ATOM 702 O O . PRO A 1 90 ? -9.398 7.945 9.812 1 92.69 90 PRO A O 1
ATOM 705 N N . LYS A 1 91 ? -10.07 8.5 11.93 1 88.69 91 LYS A N 1
ATOM 706 C CA . LYS A 1 91 ? -8.797 8.367 12.625 1 88.69 91 LYS A CA 1
ATOM 707 C C . LYS A 1 91 ? -7.695 9.148 11.906 1 88.69 91 LYS A C 1
ATOM 709 O O . LYS A 1 91 ? -6.602 8.625 11.68 1 88.69 91 LYS A O 1
ATOM 714 N N . THR A 1 92 ? -8.031 10.273 11.484 1 90.75 92 THR A N 1
ATOM 715 C CA . THR A 1 92 ? -7.027 11.133 10.883 1 90.75 92 THR A CA 1
ATOM 716 C C . THR A 1 92 ? -6.234 11.875 11.961 1 90.75 92 THR A C 1
ATOM 718 O O . THR A 1 92 ? -6.715 12.047 13.078 1 90.75 92 THR A O 1
ATOM 721 N N . GLY A 1 93 ? -4.98 12.156 11.703 1 90.75 93 GLY A N 1
ATOM 722 C CA . GLY A 1 93 ? -4.191 13.07 12.516 1 90.75 93 GLY A CA 1
ATOM 723 C C . GLY A 1 93 ? -3.631 12.43 13.766 1 90.75 93 GLY A C 1
ATOM 724 O O . GLY A 1 93 ? -3.268 13.117 14.719 1 90.75 93 GLY A O 1
ATOM 725 N N . ALA A 1 94 ? -3.521 11.125 13.852 1 88.19 94 ALA A N 1
ATOM 726 C CA . ALA A 1 94 ? -3.104 10.406 15.055 1 88.19 94 ALA A CA 1
ATOM 727 C C . ALA A 1 94 ? -1.582 10.336 15.148 1 88.19 94 ALA A C 1
ATOM 729 O O . ALA A 1 94 ? -1.038 9.57 15.945 1 88.19 94 ALA A O 1
ATOM 730 N N . PHE A 1 95 ? -0.871 11.109 14.398 1 93 95 PHE A N 1
ATOM 731 C CA . PHE A 1 95 ? 0.583 11.211 14.422 1 93 95 PHE A CA 1
ATOM 732 C C . PHE A 1 95 ? 1.026 12.672 14.312 1 93 95 PHE A C 1
ATOM 734 O O . PHE A 1 95 ? 0.242 13.531 13.914 1 93 95 PHE A O 1
ATOM 741 N N . TRP A 1 96 ? 2.236 12.852 14.758 1 96.25 96 TRP A N 1
ATOM 742 C CA . TRP A 1 96 ? 2.77 14.203 14.617 1 96.25 96 TRP A CA 1
ATOM 743 C C . TRP A 1 96 ? 2.914 14.578 13.148 1 96.25 96 TRP A C 1
ATOM 745 O O . TRP A 1 96 ? 3.484 13.82 12.359 1 96.25 96 TRP A O 1
ATOM 755 N N . HIS A 1 97 ? 2.377 15.781 12.836 1 96.5 97 HIS A N 1
ATOM 756 C CA . HIS A 1 97 ? 2.471 16.219 11.445 1 96.5 97 HIS A CA 1
ATOM 757 C C . HIS A 1 97 ? 2.287 17.719 11.328 1 96.5 97 HIS A C 1
ATOM 759 O O . HIS A 1 97 ? 1.848 18.375 12.273 1 96.5 97 HIS A O 1
ATOM 765 N N . ILE A 1 98 ? 2.738 18.203 10.242 1 96.06 98 ILE A N 1
ATOM 766 C CA . ILE A 1 98 ? 2.381 19.5 9.695 1 96.06 98 ILE A CA 1
ATOM 767 C C . ILE A 1 98 ? 1.467 19.328 8.484 1 96.06 98 ILE A C 1
ATOM 769 O O . ILE A 1 98 ? 1.8 18.594 7.555 1 96.06 98 ILE A O 1
ATOM 773 N N . ASP A 1 99 ? 0.287 19.922 8.586 1 96.06 99 ASP A N 1
ATOM 774 C CA . ASP A 1 99 ? -0.677 19.656 7.527 1 96.06 99 ASP A CA 1
ATOM 775 C C . ASP A 1 99 ? -0.073 19.938 6.152 1 96.06 99 ASP A C 1
ATOM 777 O O . ASP A 1 99 ? 0.345 21.062 5.871 1 96.06 99 ASP A O 1
ATOM 781 N N . TYR A 1 100 ? 0.013 18.906 5.328 1 91.62 100 TYR A N 1
ATOM 782 C CA . TYR A 1 100 ? 0.379 18.969 3.918 1 91.62 100 TYR A CA 1
ATOM 783 C C . TYR A 1 100 ? 1.817 19.453 3.75 1 91.62 100 TYR A C 1
ATOM 785 O O . TYR A 1 100 ? 2.119 20.234 2.85 1 91.62 100 TYR A O 1
ATOM 793 N N . MET A 1 101 ? 2.635 19.016 4.668 1 90.38 101 MET A N 1
ATOM 794 C CA . MET A 1 101 ? 4.055 19.344 4.637 1 90.38 101 MET A CA 1
ATOM 795 C C . MET A 1 101 ? 4.695 18.875 3.334 1 90.38 101 MET A C 1
ATOM 797 O O . MET A 1 101 ? 5.812 19.297 3.006 1 90.38 101 MET A O 1
ATOM 801 N N . PHE A 1 102 ? 4.004 18.047 2.527 1 84.5 102 PHE A N 1
ATOM 802 C CA . PHE A 1 102 ? 4.531 17.5 1.286 1 84.5 102 PHE A CA 1
ATOM 803 C C . PHE A 1 102 ? 4.117 18.344 0.092 1 84.5 102 PHE A C 1
ATOM 805 O O . PHE A 1 102 ? 4.488 18.062 -1.046 1 84.5 102 PHE A O 1
ATOM 812 N N . MET A 1 103 ? 3.428 19.375 0.375 1 83.62 103 MET A N 1
ATOM 813 C CA . MET A 1 103 ? 3.045 20.297 -0.693 1 83.62 103 MET A CA 1
ATOM 814 C C . MET A 1 103 ? 4.195 21.234 -1.043 1 83.62 103 MET A C 1
ATOM 816 O O . MET A 1 103 ? 5.074 21.484 -0.215 1 83.62 103 MET A O 1
ATOM 820 N N . PRO A 1 104 ? 4.156 21.781 -2.285 1 80.31 104 PRO A N 1
ATOM 821 C CA . PRO A 1 104 ? 5.266 22.625 -2.748 1 80.31 104 PRO A CA 1
ATOM 822 C C . PRO A 1 104 ? 5.48 23.844 -1.874 1 80.31 104 PRO A C 1
ATOM 824 O O . PRO A 1 104 ? 6.605 24.328 -1.746 1 80.31 104 PRO A O 1
ATOM 827 N N . GLU A 1 105 ? 4.402 24.328 -1.36 1 83.81 105 GLU A N 1
ATOM 828 C CA . GLU A 1 105 ? 4.5 25.453 -0.427 1 83.81 105 GLU A CA 1
ATOM 829 C C . GLU A 1 105 ? 3.834 25.125 0.904 1 83.81 105 GLU A C 1
ATOM 831 O O . GLU A 1 105 ? 2.746 24.547 0.933 1 83.81 105 GLU A O 1
ATOM 836 N N . PRO A 1 106 ? 4.605 25.516 1.982 1 90 106 PRO A N 1
ATOM 837 C CA . PRO A 1 106 ? 3.941 25.297 3.27 1 90 106 PRO A CA 1
ATOM 838 C C . PRO A 1 106 ? 2.645 26.094 3.406 1 90 106 PRO A C 1
ATOM 840 O O . PRO A 1 106 ? 2.611 27.281 3.096 1 90 106 PRO A O 1
ATOM 843 N N . PHE A 1 107 ? 1.639 25.469 3.859 1 94.81 107 PHE A N 1
ATOM 844 C CA . PHE A 1 107 ? 0.402 26.188 4.145 1 94.81 107 PHE A CA 1
ATOM 845 C C . PHE A 1 107 ? 0.58 27.109 5.34 1 94.81 107 PHE A C 1
ATOM 847 O O . PHE A 1 107 ? 1.307 26.781 6.281 1 94.81 107 PHE A O 1
ATOM 854 N N . ALA A 1 108 ? -0.055 28.172 5.242 1 97.19 108 ALA A N 1
ATOM 855 C CA . ALA A 1 108 ? 0.098 29.188 6.285 1 97.19 108 ALA A CA 1
ATOM 856 C C . ALA A 1 108 ? -0.753 28.844 7.504 1 97.19 108 ALA A C 1
ATOM 858 O O . ALA A 1 108 ? -0.295 28.969 8.641 1 97.19 108 ALA A O 1
ATOM 859 N N . PHE A 1 109 ? -2 28.422 7.223 1 98.62 109 PHE A N 1
ATOM 860 C CA . PHE A 1 109 ? -2.949 28.266 8.32 1 98.62 109 PHE A CA 1
ATOM 861 C C . PHE A 1 109 ? -3.707 26.953 8.188 1 98.62 109 PHE A C 1
ATOM 863 O O . PHE A 1 109 ? -3.959 26.469 7.078 1 98.62 109 PHE A O 1
ATOM 870 N N . SER A 1 110 ? -4.008 26.406 9.234 1 98.62 110 SER A N 1
ATOM 871 C CA . SER A 1 110 ? -5.012 25.359 9.352 1 98.62 110 SER A CA 1
ATOM 872 C C . SER A 1 110 ? -6.121 25.75 10.32 1 98.62 110 SER A C 1
ATOM 874 O O . SER A 1 110 ? -5.871 26.453 11.305 1 98.62 110 SER A O 1
ATOM 876 N N . MET A 1 111 ? -7.293 25.391 9.984 1 98.56 111 MET A N 1
ATOM 877 C CA . MET A 1 111 ? -8.484 25.719 10.773 1 98.56 111 MET A CA 1
ATOM 878 C C . MET A 1 111 ? -9.367 24.484 10.938 1 98.56 111 MET A C 1
ATOM 880 O O . MET A 1 111 ? -9.727 23.828 9.961 1 98.56 111 MET A O 1
ATOM 884 N N . VAL A 1 112 ? -9.695 24.203 12.188 1 98.19 112 VAL A N 1
ATOM 885 C CA . VAL A 1 112 ? -10.484 23 12.453 1 98.19 112 VAL A CA 1
ATOM 886 C C . VAL A 1 112 ? -11.758 23.375 13.203 1 98.19 112 VAL A C 1
ATOM 888 O O . VAL A 1 112 ? -11.734 24.219 14.102 1 98.19 112 VAL A O 1
ATOM 891 N N . LEU A 1 113 ? -12.836 22.781 12.781 1 98.19 113 LEU A N 1
ATOM 892 C CA . LEU A 1 113 ? -14.148 22.938 13.398 1 98.19 113 LEU A CA 1
ATOM 893 C C . LEU A 1 113 ? -14.672 21.594 13.898 1 98.19 113 LEU A C 1
ATOM 895 O O . LEU A 1 113 ? -15.141 20.766 13.109 1 98.19 113 LEU A O 1
ATOM 899 N N . PRO A 1 114 ? -14.555 21.359 15.234 1 96 114 PRO A N 1
ATOM 900 C CA . PRO A 1 114 ? -15.188 20.141 15.758 1 96 114 PRO A CA 1
ATOM 901 C C . PRO A 1 114 ? -16.703 20.203 15.719 1 96 114 PRO A C 1
ATOM 903 O O . PRO A 1 114 ? -17.312 21.188 16.156 1 96 114 PRO A O 1
ATOM 906 N N . LEU A 1 115 ? -17.312 19.188 15.188 1 95.31 115 LEU A N 1
ATOM 907 C CA . LEU A 1 115 ? -18.766 19.125 15.07 1 95.31 115 LEU A CA 1
ATOM 908 C C . LEU A 1 115 ? -19.344 18.125 16.047 1 95.31 115 LEU A C 1
ATOM 910 O O . LEU A 1 115 ? -20.469 18.297 16.547 1 95.31 115 LEU A O 1
ATOM 914 N N . ALA A 1 116 ? -18.656 17.016 16.234 1 91.44 116 ALA A N 1
ATOM 915 C CA . ALA A 1 116 ? -18.984 15.969 17.219 1 91.44 116 ALA A CA 1
ATOM 916 C C . ALA A 1 116 ? -17.734 15.438 17.891 1 91.44 116 ALA A C 1
ATOM 918 O O . ALA A 1 116 ? -16.766 15.062 17.219 1 91.44 116 ALA A O 1
ATOM 919 N N . VAL A 1 117 ? -17.703 15.5 19.188 1 87.69 117 VAL A N 1
ATOM 920 C CA . VAL A 1 117 ? -16.578 15.039 19.984 1 87.69 117 VAL A CA 1
ATOM 921 C C . VAL A 1 117 ? -17.062 14.18 21.141 1 87.69 117 VAL A C 1
ATOM 923 O O . VAL A 1 117 ? -17.766 14.672 22.031 1 87.69 117 VAL A O 1
ATOM 926 N N . PRO A 1 118 ? -16.609 12.969 20.969 1 84.38 118 PRO A N 1
ATOM 927 C CA . PRO A 1 118 ? -17.047 12.117 22.078 1 84.38 118 PRO A CA 1
ATOM 928 C C . PRO A 1 118 ? -16.312 12.422 23.375 1 84.38 118 PRO A C 1
ATOM 930 O O . PRO A 1 118 ? -15.086 12.352 23.438 1 84.38 118 PRO A O 1
ATOM 933 N N . GLY A 1 119 ? -17.016 12.766 24.375 1 80.19 119 GLY A N 1
ATOM 934 C CA . GLY A 1 119 ? -16.438 12.977 25.703 1 80.19 119 GLY A CA 1
ATOM 935 C C . GLY A 1 119 ? -15.719 14.312 25.828 1 80.19 119 GLY A C 1
ATOM 936 O O . GLY A 1 119 ? -15.859 15.18 24.969 1 80.19 119 GLY A O 1
ATOM 937 N N . HIS A 1 120 ? -14.938 14.469 26.984 1 77.56 120 HIS A N 1
ATOM 938 C CA . HIS A 1 120 ? -14.328 15.766 27.281 1 77.56 120 HIS A CA 1
ATOM 939 C C . HIS A 1 120 ? -12.812 15.703 27.125 1 77.56 120 HIS A C 1
ATOM 941 O O . HIS A 1 120 ? -12.125 16.719 27.297 1 77.56 120 HIS A O 1
ATOM 947 N N . ASP A 1 121 ? -12.289 14.648 26.781 1 80.06 121 ASP A N 1
ATOM 948 C CA . ASP A 1 121 ? -10.836 14.484 26.812 1 80.06 121 ASP A CA 1
ATOM 949 C C . ASP A 1 121 ? -10.234 14.633 25.406 1 80.06 121 ASP A C 1
ATOM 951 O O . ASP A 1 121 ? -9.031 14.469 25.219 1 80.06 121 ASP A O 1
ATOM 955 N N . ARG A 1 122 ? -11.031 15.055 24.484 1 85.44 122 ARG A N 1
ATOM 956 C CA . ARG A 1 122 ? -10.477 15.266 23.156 1 85.44 122 ARG A CA 1
ATOM 957 C C . ARG A 1 122 ? -9.719 16.594 23.078 1 85.44 122 ARG A C 1
ATOM 959 O O . ARG A 1 122 ? -10.086 17.562 23.75 1 85.44 122 ARG A O 1
ATOM 966 N N . GLY A 1 123 ? -8.672 16.578 22.266 1 90.56 123 GLY A N 1
ATOM 967 C CA . GLY A 1 123 ? -7.855 17.766 22.062 1 90.56 123 GLY A CA 1
ATOM 968 C C . GLY A 1 123 ? -6.832 17.594 20.953 1 90.56 123 GLY A C 1
ATOM 969 O O . GLY A 1 123 ? -6.953 16.703 20.109 1 90.56 123 GLY A O 1
ATOM 970 N N . THR A 1 124 ? -5.992 18.5 20.906 1 94.56 124 THR A N 1
ATOM 971 C CA . THR A 1 124 ? -4.875 18.5 19.969 1 94.56 124 THR A CA 1
ATOM 972 C C . THR A 1 124 ? -3.574 18.875 20.672 1 94.56 124 THR A C 1
ATOM 974 O O . THR A 1 124 ? -3.541 19.797 21.484 1 94.56 124 THR A O 1
ATOM 977 N N . TYR A 1 125 ? -2.609 18.078 20.484 1 95.19 125 TYR A N 1
ATOM 978 C CA . TYR A 1 125 ? -1.258 18.422 20.922 1 95.19 125 TYR A CA 1
ATOM 979 C C . TYR A 1 125 ? -0.564 19.297 19.875 1 95.19 125 TYR A C 1
ATOM 981 O O . TYR A 1 125 ? -0.692 19.047 18.672 1 95.19 125 TYR A O 1
ATOM 989 N N . PHE A 1 126 ? 0.148 20.312 20.406 1 97.31 126 PHE A N 1
ATOM 990 C CA . PHE A 1 126 ? 0.919 21.188 19.531 1 97.31 126 PHE A CA 1
ATOM 991 C C . PHE A 1 126 ? 2.369 21.266 19.984 1 97.31 126 PHE A C 1
ATOM 993 O O . PHE A 1 126 ? 2.652 21.203 21.188 1 97.31 126 PHE A O 1
ATOM 1000 N N . ILE A 1 127 ? 3.262 21.391 19.062 1 97.31 127 ILE A N 1
ATOM 1001 C CA . ILE A 1 127 ? 4.66 21.719 19.312 1 97.31 127 ILE A CA 1
ATOM 1002 C C . ILE A 1 127 ? 5.047 22.953 18.516 1 97.31 127 ILE A C 1
ATOM 1004 O O . ILE A 1 127 ? 4.848 23.016 17.297 1 97.31 127 ILE A O 1
ATOM 1008 N N . ASP A 1 128 ? 5.531 23.922 19.188 1 97.56 128 ASP A N 1
ATOM 1009 C CA . ASP A 1 128 ? 6.078 25.125 18.562 1 97.56 128 ASP A CA 1
ATOM 1010 C C . ASP A 1 128 ? 7.52 24.891 18.094 1 97.56 128 ASP A C 1
ATOM 1012 O O . ASP A 1 128 ? 8.445 24.938 18.906 1 97.56 128 ASP A O 1
ATOM 1016 N N . LEU A 1 129 ? 7.723 24.75 16.844 1 97.88 129 LEU A N 1
ATOM 1017 C CA . LEU A 1 129 ? 9.016 24.359 16.281 1 97.88 129 LEU A CA 1
ATOM 1018 C C . LEU A 1 129 ? 9.992 25.531 16.312 1 97.88 129 LEU A C 1
ATOM 1020 O O . LEU A 1 129 ? 11.203 25.328 16.266 1 97.88 129 LEU A O 1
ATOM 1024 N N . ALA A 1 130 ? 9.469 26.766 16.297 1 97.38 130 ALA A N 1
ATOM 1025 C CA . ALA A 1 130 ? 10.344 27.938 16.469 1 97.38 130 ALA A CA 1
ATOM 1026 C C . ALA A 1 130 ? 10.945 27.969 17.875 1 97.38 130 ALA A C 1
ATOM 1028 O O . ALA A 1 130 ? 12.141 28.219 18.031 1 97.38 130 ALA A O 1
ATOM 1029 N N . LYS A 1 131 ? 10.094 27.703 18.828 1 97.25 131 LYS A N 1
ATOM 1030 C CA . LYS A 1 131 ? 10.57 27.688 20.203 1 97.25 131 LYS A CA 1
ATOM 1031 C C . LYS A 1 131 ? 11.594 26.578 20.422 1 97.25 131 LYS A C 1
ATOM 1033 O O . LYS A 1 131 ? 12.586 26.781 21.125 1 97.25 131 LYS A O 1
ATOM 1038 N N . VAL A 1 132 ? 11.352 25.406 19.875 1 98.06 132 VAL A N 1
ATOM 1039 C CA . VAL A 1 132 ? 12.305 24.297 19.984 1 98.06 132 VAL A CA 1
ATOM 1040 C C . VAL A 1 132 ? 13.656 24.734 19.422 1 98.06 132 VAL A C 1
ATOM 1042 O O . VAL A 1 132 ? 14.688 24.594 20.078 1 98.06 132 VAL A O 1
ATOM 1045 N N . TRP A 1 133 ? 13.609 25.297 18.25 1 98.19 133 TRP A N 1
ATOM 1046 C CA . TRP A 1 133 ? 14.844 25.703 17.578 1 98.19 133 TRP A CA 1
ATOM 1047 C C . TRP A 1 133 ? 15.602 26.719 18.438 1 98.19 133 TRP A C 1
ATOM 1049 O O . TRP A 1 133 ? 16.812 26.578 18.641 1 98.19 133 TRP A O 1
ATOM 1059 N N . GLN A 1 134 ? 14.914 27.656 18.938 1 97.88 134 GLN A N 1
ATOM 1060 C CA . GLN A 1 134 ? 15.508 28.703 19.766 1 97.88 134 GLN A CA 1
ATOM 1061 C C . GLN A 1 134 ? 16.156 28.125 21.016 1 97.88 134 GLN A C 1
ATOM 1063 O O . GLN A 1 134 ? 17.156 28.641 21.5 1 97.88 134 GLN A O 1
ATOM 1068 N N . SER A 1 135 ? 15.633 27.078 21.484 1 97.81 135 SER A N 1
ATOM 1069 C CA . SER A 1 135 ? 16.078 26.5 22.766 1 97.81 135 SER A CA 1
ATOM 1070 C C . SER A 1 135 ? 17.328 25.656 22.578 1 97.81 135 SER A C 1
ATOM 1072 O O . SER A 1 135 ? 18.016 25.344 23.547 1 97.81 135 SER A O 1
ATOM 1074 N N . LEU A 1 136 ? 17.609 25.234 21.359 1 98.06 136 LEU A N 1
ATOM 1075 C CA . LEU A 1 136 ? 18.719 24.312 21.125 1 98.06 136 LEU A CA 1
ATOM 1076 C C . LEU A 1 136 ? 20.062 25.031 21.281 1 98.06 136 LEU A C 1
ATOM 1078 O O . LEU A 1 136 ? 20.219 26.172 20.844 1 98.06 136 LEU A O 1
ATOM 1082 N N . PRO A 1 137 ? 21.016 24.328 21.906 1 97.38 137 PRO A N 1
ATOM 1083 C CA . PRO A 1 137 ? 22.375 24.875 21.906 1 97.38 137 PRO A CA 1
ATOM 1084 C C . PRO A 1 137 ? 22.953 25.016 20.5 1 97.38 137 PRO A C 1
ATOM 1086 O O . PRO A 1 137 ? 22.562 24.297 19.594 1 97.38 137 PRO A O 1
ATOM 1089 N N . ALA A 1 138 ? 23.922 25.891 20.422 1 97.25 138 ALA A N 1
ATOM 1090 C CA . ALA A 1 138 ? 24.562 26.172 19.125 1 97.25 138 ALA A CA 1
ATOM 1091 C C . ALA A 1 138 ? 25.125 24.891 18.516 1 97.25 138 ALA A C 1
ATOM 1093 O O . ALA A 1 138 ? 25.078 24.703 17.297 1 97.25 138 ALA A O 1
ATOM 1094 N N . ALA A 1 139 ? 25.609 24.062 19.344 1 96.56 139 ALA A N 1
ATOM 1095 C CA . ALA A 1 139 ? 26.25 22.828 18.891 1 96.56 139 ALA A CA 1
ATOM 1096 C C . ALA A 1 139 ? 25.219 21.922 18.203 1 96.56 139 ALA A C 1
ATOM 1098 O O . ALA A 1 139 ? 25.578 21.172 17.281 1 96.56 139 ALA A O 1
ATOM 1099 N N . GLN A 1 140 ? 23.984 22 18.609 1 96.69 140 GLN A N 1
ATOM 1100 C CA . GLN A 1 140 ? 22.938 21.188 18.016 1 96.69 140 GLN A CA 1
ATOM 1101 C C . GLN A 1 140 ? 22.328 21.859 16.781 1 96.69 140 GLN A C 1
ATOM 1103 O O . GLN A 1 140 ? 21.781 21.203 15.906 1 96.69 140 GLN A O 1
ATOM 1108 N N . GLN A 1 141 ? 22.484 23.188 16.719 1 97.81 141 GLN A N 1
ATOM 1109 C CA . GLN A 1 141 ? 21.953 23.938 15.586 1 97.81 141 GLN A CA 1
ATOM 1110 C C . GLN A 1 141 ? 22.891 23.906 14.398 1 97.81 141 GLN A C 1
ATOM 1112 O O . GLN A 1 141 ? 22.453 23.844 13.242 1 97.81 141 GLN A O 1
ATOM 1117 N N . ALA A 1 142 ? 24.078 23.844 14.633 1 97 142 ALA A N 1
ATOM 1118 C CA . ALA A 1 142 ? 25.109 24.047 13.633 1 97 142 ALA A CA 1
ATOM 1119 C C . ALA A 1 142 ? 25.016 23.016 12.508 1 97 142 ALA A C 1
ATOM 1121 O O . ALA A 1 142 ? 25.016 23.375 11.328 1 97 142 ALA A O 1
ATOM 1122 N N . PRO A 1 143 ? 24.797 21.812 12.898 1 96.75 143 PRO A N 1
ATOM 1123 C CA . PRO A 1 143 ? 24.766 20.812 11.828 1 96.75 143 PRO A CA 1
ATOM 1124 C C . PRO A 1 143 ? 23.516 20.922 10.953 1 96.75 143 PRO A C 1
ATOM 1126 O O . PRO A 1 143 ? 23.469 20.344 9.859 1 96.75 143 PRO A O 1
ATOM 1129 N N . ALA A 1 144 ? 22.516 21.594 11.391 1 96.62 144 ALA A N 1
ATOM 1130 C CA . ALA A 1 144 ? 21.25 21.688 10.664 1 96.62 144 ALA A CA 1
ATOM 1131 C C . ALA A 1 144 ? 21.219 22.938 9.805 1 96.62 144 ALA A C 1
ATOM 1133 O O . ALA A 1 144 ? 20.453 23.016 8.836 1 96.62 144 ALA A O 1
ATOM 1134 N N . ARG A 1 145 ? 21.984 23.953 10.188 1 95.25 145 ARG A N 1
ATOM 1135 C CA . ARG A 1 145 ? 21.953 25.219 9.477 1 95.25 145 ARG A CA 1
ATOM 1136 C C . ARG A 1 145 ? 22.469 25.062 8.047 1 95.25 145 ARG A C 1
ATOM 1138 O O . ARG A 1 145 ? 23.5 24.438 7.82 1 95.25 145 ARG A O 1
ATOM 1145 N N . GLY A 1 146 ? 21.672 25.547 7.141 1 93.88 146 GLY A N 1
ATOM 1146 C CA . GLY A 1 146 ? 22.078 25.531 5.746 1 93.88 146 GLY A CA 1
ATOM 1147 C C . GLY A 1 146 ? 21.844 24.203 5.066 1 93.88 146 GLY A C 1
ATOM 1148 O O . GLY A 1 146 ? 22.312 23.969 3.949 1 93.88 146 GLY A O 1
ATOM 1149 N N . THR A 1 147 ? 21.188 23.312 5.723 1 96.5 147 THR A N 1
ATOM 1150 C CA . THR A 1 147 ? 20.906 22 5.148 1 96.5 147 THR A CA 1
ATOM 1151 C C . THR A 1 147 ? 19.484 21.938 4.613 1 96.5 147 THR A C 1
ATOM 1153 O O . THR A 1 147 ? 18.703 22.859 4.805 1 96.5 147 THR A O 1
ATOM 1156 N N . LEU A 1 148 ? 19.219 20.859 3.855 1 95.69 148 LEU A N 1
ATOM 1157 C CA . LEU A 1 148 ? 17.891 20.578 3.32 1 95.69 148 LEU A CA 1
ATOM 1158 C C . LEU A 1 148 ? 17.359 19.25 3.875 1 95.69 148 LEU A C 1
ATOM 1160 O O . LEU A 1 148 ? 18.109 18.281 3.992 1 95.69 148 LEU A O 1
ATOM 1164 N N . SER A 1 149 ? 16.125 19.312 4.25 1 95.69 149 SER A N 1
ATOM 1165 C CA . SER A 1 149 ? 15.453 18.094 4.691 1 95.69 149 SER A CA 1
ATOM 1166 C C . SER A 1 149 ? 14.477 17.594 3.637 1 95.69 149 SER A C 1
ATOM 1168 O O . SER A 1 149 ? 13.805 18.391 2.973 1 95.69 149 SER A O 1
ATOM 1170 N N . THR A 1 150 ? 14.43 16.297 3.475 1 96 150 THR A N 1
ATOM 1171 C CA . THR A 1 150 ? 13.484 15.672 2.559 1 96 150 THR A CA 1
ATOM 1172 C C . THR A 1 150 ? 12.242 15.195 3.305 1 96 150 THR A C 1
ATOM 1174 O O . THR A 1 150 ? 12.352 14.516 4.324 1 96 150 THR A O 1
ATOM 1177 N N . HIS A 1 151 ? 11.062 15.609 2.824 1 95.38 151 HIS A N 1
ATOM 1178 C CA . HIS A 1 151 ? 9.773 15.242 3.4 1 95.38 151 HIS A CA 1
ATOM 1179 C C . HIS A 1 151 ? 9 14.312 2.471 1 95.38 151 HIS A C 1
ATOM 1181 O O . HIS A 1 151 ? 8.68 14.688 1.338 1 95.38 151 HIS A O 1
ATOM 1187 N N . ASP A 1 152 ? 8.719 13.133 2.953 1 94.81 152 ASP A N 1
ATOM 1188 C CA . ASP A 1 152 ? 8.047 12.086 2.186 1 94.81 152 ASP A CA 1
ATOM 1189 C C . ASP A 1 152 ? 6.824 11.562 2.934 1 94.81 152 ASP A C 1
ATOM 1191 O O . ASP A 1 152 ? 6.961 10.82 3.912 1 94.81 152 ASP A O 1
ATOM 1195 N N . PRO A 1 153 ? 5.617 11.898 2.529 1 92.75 153 PRO A N 1
ATOM 1196 C CA . PRO A 1 153 ? 4.402 11.516 3.252 1 92.75 153 PRO A CA 1
ATOM 1197 C C . PRO A 1 153 ? 3.91 10.117 2.879 1 92.75 153 PRO A C 1
ATOM 1199 O O . PRO A 1 153 ? 2.965 9.609 3.488 1 92.75 153 PRO A O 1
ATOM 1202 N N . ARG A 1 154 ? 4.484 9.398 1.937 1 94.12 154 ARG A N 1
ATOM 1203 C CA . ARG A 1 154 ? 3.91 8.266 1.223 1 94.12 154 ARG A CA 1
ATOM 1204 C C . ARG A 1 154 ? 3.414 7.199 2.197 1 94.12 154 ARG A C 1
ATOM 1206 O O . ARG A 1 154 ? 2.295 6.703 2.061 1 94.12 154 ARG A O 1
ATOM 1213 N N . ARG A 1 155 ? 4.172 6.879 3.227 1 95.5 155 ARG A N 1
ATOM 1214 C CA . ARG A 1 155 ? 3.857 5.77 4.117 1 95.5 155 ARG A CA 1
ATOM 1215 C C . ARG A 1 155 ? 2.619 6.07 4.953 1 95.5 155 ARG A C 1
ATOM 1217 O O . ARG A 1 155 ? 1.989 5.156 5.492 1 95.5 155 ARG A O 1
ATOM 1224 N N . HIS A 1 156 ? 2.229 7.34 5.043 1 95 156 HIS A N 1
ATOM 1225 C CA . HIS A 1 156 ? 1.144 7.711 5.945 1 95 156 HIS A CA 1
ATOM 1226 C C . HIS A 1 156 ? -0.127 8.039 5.168 1 95 156 HIS A C 1
ATOM 1228 O O . HIS A 1 156 ? -1.153 8.383 5.762 1 95 156 HIS A O 1
ATOM 1234 N N . ILE A 1 157 ? -0.052 7.953 3.832 1 96.19 157 ILE A N 1
ATOM 1235 C CA . ILE A 1 157 ? -1.236 8.164 3.006 1 96.19 157 ILE A CA 1
ATOM 1236 C C . ILE A 1 157 ? -2.189 6.98 3.16 1 96.19 157 ILE A C 1
ATOM 1238 O O . ILE A 1 157 ? -1.756 5.824 3.186 1 96.19 157 ILE A O 1
ATOM 1242 N N . LYS A 1 158 ? -3.469 7.254 3.297 1 97.06 158 LYS A N 1
ATOM 1243 C CA . LYS A 1 158 ? -4.449 6.215 3.607 1 97.06 158 LYS A CA 1
ATOM 1244 C C . LYS A 1 158 ? -4.934 5.52 2.34 1 97.06 158 LYS A C 1
ATOM 1246 O O . LYS A 1 158 ? -5.082 6.16 1.294 1 97.06 158 LYS A O 1
ATOM 1251 N N . ILE A 1 159 ? -5.195 4.25 2.496 1 98.12 159 ILE A N 1
ATOM 1252 C CA . ILE A 1 159 ? -5.742 3.426 1.425 1 98.12 159 ILE A CA 1
ATOM 1253 C C . ILE A 1 159 ? -7.199 3.811 1.167 1 98.12 159 ILE A C 1
ATOM 1255 O O . ILE A 1 159 ? -7.98 3.967 2.105 1 98.12 159 ILE A O 1
ATOM 1259 N N . ARG A 1 160 ? -7.656 3.949 -0.136 1 97.69 160 ARG A N 1
ATOM 1260 C CA . ARG A 1 160 ? -9.008 4.312 -0.553 1 97.69 160 ARG A CA 1
ATOM 1261 C C . ARG A 1 160 ? -9.883 3.074 -0.722 1 97.69 160 ARG A C 1
ATOM 1263 O O . ARG A 1 160 ? -9.375 1.988 -1.017 1 97.69 160 ARG A O 1
ATOM 1270 N N . PRO A 1 161 ? -11.156 3.285 -0.594 1 96.75 161 PRO A N 1
ATOM 1271 C CA . PRO A 1 161 ? -12.055 2.176 -0.934 1 96.75 161 PRO A CA 1
ATOM 1272 C C . PRO A 1 161 ? -11.844 1.663 -2.357 1 96.75 161 PRO A C 1
ATOM 1274 O O . PRO A 1 161 ? -11.906 0.454 -2.596 1 96.75 161 PRO A O 1
ATOM 1277 N N . SER A 1 162 ? -11.523 2.545 -3.273 1 97 162 SER A N 1
ATOM 1278 C CA . SER A 1 162 ? -11.367 2.18 -4.676 1 97 162 SER A CA 1
ATOM 1279 C C . SER A 1 162 ? -10.094 1.364 -4.895 1 97 162 SER A C 1
ATOM 1281 O O . SER A 1 162 ? -9.906 0.775 -5.961 1 97 162 SER A O 1
ATOM 1283 N N . ASP A 1 163 ? -9.211 1.309 -3.902 1 98.06 163 ASP A N 1
ATOM 1284 C CA . ASP A 1 163 ? -7.938 0.603 -4.039 1 98.06 163 ASP A CA 1
ATOM 1285 C C . ASP A 1 163 ? -8.102 -0.886 -3.742 1 98.06 163 ASP A C 1
ATOM 1287 O O . ASP A 1 163 ? -7.195 -1.68 -4.004 1 98.06 163 ASP A O 1
ATOM 1291 N N . VAL A 1 164 ? -9.266 -1.272 -3.184 1 97.12 164 VAL A N 1
ATOM 1292 C CA . VAL A 1 164 ? -9.484 -2.658 -2.783 1 97.12 164 VAL A CA 1
ATOM 1293 C C . VAL A 1 164 ? -9.273 -3.582 -3.982 1 97.12 164 VAL A C 1
ATOM 1295 O O . VAL A 1 164 ? -9.758 -3.301 -5.082 1 97.12 164 VAL A O 1
ATOM 1298 N N . TYR A 1 165 ? -8.461 -4.645 -3.803 1 96.56 165 TYR A N 1
ATOM 1299 C CA . TYR A 1 165 ? -8.148 -5.719 -4.738 1 96.56 165 TYR A CA 1
ATOM 1300 C C . TYR A 1 165 ? -7.109 -5.27 -5.758 1 96.56 165 TYR A C 1
ATOM 1302 O O . TYR A 1 165 ? -6.723 -6.035 -6.645 1 96.56 165 TYR A O 1
ATOM 1310 N N . ARG A 1 166 ? -6.617 -4.059 -5.688 1 97.12 166 ARG A N 1
ATOM 1311 C CA . ARG A 1 166 ? -5.48 -3.633 -6.5 1 97.12 166 ARG A CA 1
ATOM 1312 C C . ARG A 1 166 ? -4.16 -4.047 -5.859 1 97.12 166 ARG A C 1
ATOM 1314 O O . ARG A 1 166 ? -4.055 -4.113 -4.633 1 97.12 166 ARG A O 1
ATOM 1321 N N . PRO A 1 167 ? -3.129 -4.336 -6.715 1 97 167 PRO A N 1
ATOM 1322 C CA . PRO A 1 167 ? -1.799 -4.547 -6.137 1 97 167 PRO A CA 1
ATOM 1323 C C . PRO A 1 167 ? -1.289 -3.33 -5.367 1 97 167 PRO A C 1
ATOM 1325 O O . PRO A 1 167 ? -1.339 -2.207 -5.879 1 97 167 PRO A O 1
ATOM 1328 N N . ILE A 1 168 ? -0.745 -3.523 -4.203 1 98.19 168 ILE A N 1
ATOM 1329 C CA . ILE A 1 168 ? -0.369 -2.418 -3.328 1 98.19 168 ILE A CA 1
ATOM 1330 C C . ILE A 1 168 ? 0.763 -1.616 -3.967 1 98.19 168 ILE A C 1
ATOM 1332 O O . ILE A 1 168 ? 0.859 -0.402 -3.773 1 98.19 168 ILE A O 1
ATOM 1336 N N . GLY A 1 169 ? 1.612 -2.268 -4.766 1 97.5 169 GLY A N 1
ATOM 1337 C CA . GLY A 1 169 ? 2.682 -1.562 -5.457 1 97.5 169 GLY A CA 1
ATOM 1338 C C . GLY A 1 169 ? 2.176 -0.504 -6.418 1 97.5 169 GLY A C 1
ATOM 1339 O O . GLY A 1 169 ? 2.779 0.562 -6.551 1 97.5 169 GLY A O 1
ATOM 1340 N N . GLU A 1 170 ? 1.098 -0.822 -7.09 1 97.5 170 GLU A N 1
ATOM 1341 C CA . GLU A 1 170 ? 0.499 0.145 -8.008 1 97.5 170 GLU A CA 1
ATOM 1342 C C . GLU A 1 170 ? -0.028 1.364 -7.254 1 97.5 170 GLU A C 1
ATOM 1344 O O . GLU A 1 170 ? 0.157 2.5 -7.695 1 97.5 170 GLU A O 1
ATOM 1349 N N . VAL A 1 171 ? -0.646 1.091 -6.168 1 98.5 171 VAL A N 1
ATOM 1350 C CA . VAL A 1 171 ? -1.201 2.172 -5.359 1 98.5 171 VAL A CA 1
ATOM 1351 C C . VAL A 1 171 ? -0.068 3.006 -4.762 1 98.5 171 VAL A C 1
ATOM 1353 O O . VAL A 1 171 ? -0.136 4.238 -4.75 1 98.5 171 VAL A O 1
ATOM 1356 N N . TRP A 1 172 ? 0.943 2.322 -4.332 1 97.81 172 TRP A N 1
ATOM 1357 C CA . TRP A 1 172 ? 2.129 3.004 -3.824 1 97.81 172 TRP A CA 1
ATOM 1358 C C . TRP A 1 172 ? 2.709 3.943 -4.875 1 97.81 172 TRP A C 1
ATOM 1360 O O . TRP A 1 172 ? 3.051 5.09 -4.574 1 97.81 172 TRP A O 1
ATOM 1370 N N . ASP A 1 173 ? 2.781 3.484 -6.102 1 97.75 173 ASP A N 1
ATOM 1371 C CA . ASP A 1 173 ? 3.309 4.293 -7.195 1 97.75 173 ASP A CA 1
ATOM 1372 C C . ASP A 1 173 ? 2.414 5.5 -7.465 1 97.75 173 ASP A C 1
ATOM 1374 O O . ASP A 1 173 ? 2.908 6.602 -7.73 1 97.75 173 ASP A O 1
ATOM 1378 N N . GLU A 1 174 ? 1.179 5.301 -7.457 1 97.62 174 GLU A N 1
ATOM 1379 C CA . GLU A 1 174 ? 0.224 6.387 -7.652 1 97.62 174 GLU A CA 1
ATOM 1380 C C . GLU A 1 174 ? 0.387 7.465 -6.582 1 97.62 174 GLU A C 1
ATOM 1382 O O . GLU A 1 174 ? 0.416 8.656 -6.891 1 97.62 174 GLU A O 1
ATOM 1387 N N . ILE A 1 175 ? 0.523 7.047 -5.348 1 96.38 175 ILE A N 1
ATOM 1388 C CA . ILE A 1 175 ? 0.725 7.973 -4.238 1 96.38 175 ILE A CA 1
ATOM 1389 C C . ILE A 1 175 ? 2.025 8.742 -4.441 1 96.38 175 ILE A C 1
ATOM 1391 O O . ILE A 1 175 ? 2.064 9.969 -4.266 1 96.38 175 ILE A O 1
ATOM 1395 N N . SER A 1 176 ? 3.023 8.047 -4.887 1 95.06 176 SER A N 1
ATOM 1396 C CA . SER A 1 176 ? 4.332 8.664 -5.086 1 95.06 176 SER A CA 1
ATOM 1397 C C . SER A 1 176 ? 4.285 9.734 -6.168 1 95.06 176 SER A C 1
ATOM 1399 O O . SER A 1 176 ? 4.953 10.766 -6.059 1 95.06 176 SER A O 1
ATOM 1401 N N . ARG A 1 177 ? 3.533 9.484 -7.168 1 95.25 177 ARG A N 1
ATOM 1402 C CA . ARG A 1 177 ? 3.389 10.461 -8.242 1 95.25 177 ARG A CA 1
ATOM 1403 C C . ARG A 1 177 ? 2.607 11.688 -7.773 1 95.25 177 ARG A C 1
ATOM 1405 O O . ARG A 1 177 ? 2.949 12.82 -8.117 1 95.25 177 ARG A O 1
ATOM 1412 N N . ALA A 1 178 ? 1.625 11.438 -7.02 1 93.81 178 ALA A N 1
ATOM 1413 C CA . ALA A 1 178 ? 0.741 12.516 -6.57 1 93.81 178 ALA A CA 1
ATOM 1414 C C . ALA A 1 178 ? 1.402 13.352 -5.477 1 93.81 178 ALA A C 1
ATOM 1416 O O . ALA A 1 178 ? 1.168 14.555 -5.383 1 93.81 178 ALA A O 1
ATOM 1417 N N . THR A 1 179 ? 2.154 12.703 -4.652 1 93.31 179 THR A N 1
ATOM 1418 C CA . THR A 1 179 ? 2.771 13.367 -3.506 1 93.31 179 THR A CA 1
ATOM 1419 C C . THR A 1 179 ? 4.266 13.055 -3.443 1 93.31 179 THR A C 1
ATOM 1421 O O . THR A 1 179 ? 4.734 12.43 -2.492 1 93.31 179 THR A O 1
ATOM 1424 N N . PRO A 1 180 ? 4.984 13.508 -4.441 1 93.19 180 PRO A N 1
ATOM 1425 C CA . PRO A 1 180 ? 6.43 13.266 -4.43 1 93.19 180 PRO A CA 1
ATOM 1426 C C . PRO A 1 180 ? 7.125 13.914 -3.234 1 93.19 180 PRO A C 1
ATOM 1428 O O . PRO A 1 180 ? 6.652 14.922 -2.713 1 93.19 180 PRO A O 1
ATOM 1431 N N . PRO A 1 181 ? 8.211 13.266 -2.818 1 93.25 181 PRO A N 1
ATOM 1432 C CA . PRO A 1 181 ? 8.977 13.922 -1.76 1 93.25 181 PRO A CA 1
ATOM 1433 C C . PRO A 1 181 ? 9.398 15.344 -2.133 1 93.25 181 PRO A C 1
ATOM 1435 O O . PRO A 1 181 ? 9.641 15.625 -3.307 1 93.25 181 PRO A O 1
ATOM 1438 N N . ILE A 1 182 ? 9.445 16.109 -1.124 1 92.06 182 ILE A N 1
ATOM 1439 C CA . ILE A 1 182 ? 9.859 17.484 -1.35 1 92.06 182 ILE A CA 1
ATOM 1440 C C . ILE A 1 182 ? 11.008 17.844 -0.408 1 92.06 182 ILE A C 1
ATOM 1442 O O . ILE A 1 182 ? 11.133 17.266 0.672 1 92.06 182 ILE A O 1
ATOM 1446 N N . LYS A 1 183 ? 11.773 18.781 -0.84 1 92 183 LYS A N 1
ATOM 1447 C CA . LYS A 1 183 ? 12.883 19.266 -0.027 1 92 183 LYS A CA 1
ATOM 1448 C C . LYS A 1 183 ? 12.633 20.703 0.436 1 92 183 LYS A C 1
ATOM 1450 O O . LYS A 1 183 ? 12.203 21.547 -0.349 1 92 183 LYS A O 1
ATOM 1455 N N . TRP A 1 184 ? 12.883 20.922 1.682 1 93 184 TRP A N 1
ATOM 1456 C CA . TRP A 1 184 ? 12.844 22.25 2.275 1 93 184 TRP A CA 1
ATOM 1457 C C . TRP A 1 184 ? 14.062 22.484 3.16 1 93 184 TRP A C 1
ATOM 1459 O O . TRP A 1 184 ? 14.672 21.531 3.65 1 93 184 TRP A O 1
ATOM 1469 N N . PRO A 1 185 ? 14.445 23.781 3.262 1 94.31 185 PRO A N 1
ATOM 1470 C CA . PRO A 1 185 ? 15.445 24.016 4.301 1 94.31 185 PRO A CA 1
ATOM 1471 C C . PRO A 1 185 ? 15.062 23.406 5.645 1 94.31 185 PRO A C 1
ATOM 1473 O O . PRO A 1 185 ? 13.891 23.453 6.035 1 94.31 185 PRO A O 1
ATOM 1476 N N . THR A 1 186 ? 16.031 22.812 6.262 1 96.25 186 THR A N 1
ATOM 1477 C CA . THR A 1 186 ? 15.766 22.188 7.555 1 96.25 186 THR A CA 1
ATOM 1478 C C . THR A 1 186 ? 15.266 23.219 8.562 1 96.25 186 THR A C 1
ATOM 1480 O O . THR A 1 186 ? 14.453 22.891 9.43 1 96.25 186 THR A O 1
ATOM 1483 N N . VAL A 1 187 ? 15.781 24.406 8.398 1 96.44 187 VAL A N 1
ATOM 1484 C CA . VAL A 1 187 ? 15.336 25.562 9.156 1 96.44 187 VAL A CA 1
ATOM 1485 C C . VAL A 1 187 ? 14.773 26.625 8.203 1 96.44 187 VAL A C 1
ATOM 1487 O O . VAL A 1 187 ? 15.508 27.172 7.379 1 96.44 187 VAL A O 1
ATOM 1490 N N . ILE A 1 188 ? 13.523 26.875 8.383 1 94.69 188 ILE A N 1
ATOM 1491 C CA . ILE A 1 188 ? 12.93 27.891 7.527 1 94.69 188 ILE A CA 1
ATOM 1492 C C . ILE A 1 188 ? 12.727 29.172 8.328 1 94.69 188 ILE A C 1
ATOM 1494 O O . ILE A 1 188 ? 12.836 29.172 9.555 1 94.69 188 ILE A O 1
ATOM 1498 N N . ARG A 1 189 ? 12.461 30.219 7.598 1 94.75 189 ARG A N 1
ATOM 1499 C CA . ARG A 1 189 ? 12.148 31.5 8.211 1 94.75 189 ARG A CA 1
ATOM 1500 C C . ARG A 1 189 ? 10.703 31.906 7.945 1 94.75 189 ARG A C 1
ATOM 1502 O O . ARG A 1 189 ? 10.242 31.859 6.805 1 94.75 189 ARG A O 1
ATOM 1509 N N . HIS A 1 190 ? 10.008 32.281 8.977 1 96.06 190 HIS A N 1
ATOM 1510 C CA . HIS A 1 190 ? 8.633 32.719 8.812 1 96.06 190 HIS A CA 1
ATOM 1511 C C . HIS A 1 190 ? 8.547 33.969 7.977 1 96.06 190 HIS A C 1
ATOM 1513 O O . HIS A 1 190 ? 9.227 34.969 8.266 1 96.06 190 HIS A O 1
ATOM 1519 N N . PRO A 1 191 ? 7.746 33.969 7 1 95.5 191 PRO A N 1
ATOM 1520 C CA . PRO A 1 191 ? 7.762 35.094 6.07 1 95.5 191 PRO A CA 1
ATOM 1521 C C . PRO A 1 191 ? 7.195 36.375 6.688 1 95.5 191 PRO A C 1
ATOM 1523 O O . PRO A 1 191 ? 7.512 37.469 6.23 1 95.5 191 PRO A O 1
ATOM 1526 N N . LYS A 1 192 ? 6.414 36.219 7.734 1 96.31 192 LYS A N 1
ATOM 1527 C CA . LYS A 1 192 ? 5.812 37.406 8.359 1 96.31 192 LYS A CA 1
ATOM 1528 C C . LYS A 1 192 ? 6.594 37.812 9.602 1 96.31 192 LYS A C 1
ATOM 1530 O O . LYS A 1 192 ? 6.98 38.969 9.742 1 96.31 192 LYS A O 1
ATOM 1535 N N . THR A 1 193 ? 6.941 36.875 10.461 1 95.5 193 THR A N 1
ATOM 1536 C CA . THR A 1 193 ? 7.527 37.219 11.75 1 95.5 193 THR A CA 1
ATOM 1537 C C . THR A 1 193 ? 9.055 37.188 11.688 1 95.5 193 THR A C 1
ATOM 1539 O O . THR A 1 193 ? 9.734 37.719 12.555 1 95.5 193 THR A O 1
ATOM 1542 N N . GLY A 1 194 ? 9.594 36.438 10.781 1 95.06 194 GLY A N 1
ATOM 1543 C CA . GLY A 1 194 ? 11.039 36.312 10.625 1 95.06 194 GLY A CA 1
ATOM 1544 C C . GLY A 1 194 ? 11.648 35.25 11.531 1 95.06 194 GLY A C 1
ATOM 1545 O O . GLY A 1 194 ? 12.844 34.969 11.445 1 95.06 194 GLY A O 1
ATOM 1546 N N . GLU A 1 195 ? 10.891 34.625 12.328 1 95.5 195 GLU A N 1
ATOM 1547 C CA . GLU A 1 195 ? 11.406 33.594 13.227 1 95.5 195 GLU A CA 1
ATOM 1548 C C . GLU A 1 195 ? 11.945 32.406 12.445 1 95.5 195 GLU A C 1
ATOM 1550 O O . GLU A 1 195 ? 11.398 32.031 11.406 1 95.5 195 GLU A O 1
ATOM 1555 N N . GLU A 1 196 ? 13.008 31.859 13 1 96.12 196 GLU A N 1
ATOM 1556 C CA . GLU A 1 196 ? 13.492 30.578 12.461 1 96.12 196 GLU A CA 1
ATOM 1557 C C . GLU A 1 196 ? 12.688 29.406 13.016 1 96.12 196 GLU A C 1
ATOM 1559 O O . GLU A 1 196 ? 12.336 29.391 14.195 1 96.12 196 GLU A O 1
ATOM 1564 N N . ILE A 1 197 ? 12.406 28.469 12.141 1 96.69 197 ILE A N 1
ATOM 1565 C CA . ILE A 1 197 ? 11.555 27.328 12.492 1 96.69 197 ILE A CA 1
ATOM 1566 C C . ILE A 1 197 ? 12.25 26.031 12.094 1 96.69 197 ILE A C 1
ATOM 1568 O O . ILE A 1 197 ? 12.617 25.844 10.93 1 96.69 197 ILE A O 1
ATOM 1572 N N . LEU A 1 198 ? 12.492 25.156 13.016 1 97.38 198 LEU A N 1
ATOM 1573 C CA . LEU A 1 198 ? 12.992 23.812 12.742 1 97.38 198 LEU A CA 1
ATOM 1574 C C . LEU A 1 198 ? 11.938 22.969 12.039 1 97.38 198 LEU A C 1
ATOM 1576 O O . LEU A 1 198 ? 11.102 22.359 12.695 1 97.38 198 LEU A O 1
ATOM 1580 N N . TYR A 1 199 ? 12.008 22.891 10.742 1 95.94 199 TYR A N 1
ATOM 1581 C CA . TYR A 1 199 ? 10.922 22.375 9.922 1 95.94 199 TYR A CA 1
ATOM 1582 C C . TYR A 1 199 ? 11.125 20.891 9.602 1 95.94 199 TYR A C 1
ATOM 1584 O O . TYR A 1 199 ? 11.359 20.531 8.453 1 95.94 199 TYR A O 1
ATOM 1592 N N . ILE A 1 200 ? 10.961 20.031 10.609 1 97 200 ILE A N 1
ATOM 1593 C CA . ILE A 1 200 ? 11.117 18.594 10.469 1 97 200 ILE A CA 1
ATOM 1594 C C . ILE A 1 200 ? 9.977 17.875 11.188 1 97 200 ILE A C 1
ATOM 1596 O O . ILE A 1 200 ? 9.375 18.422 12.109 1 97 200 ILE A O 1
ATOM 1600 N N . CYS A 1 201 ? 9.672 16.719 10.773 1 96.69 201 CYS A N 1
ATOM 1601 C CA . CYS A 1 201 ? 8.586 15.914 11.312 1 96.69 201 CYS A CA 1
ATOM 1602 C C . CYS A 1 201 ? 8.945 14.438 11.289 1 96.69 201 CYS A C 1
ATOM 1604 O O . CYS A 1 201 ? 9.344 13.906 10.242 1 96.69 201 CYS A O 1
ATOM 1606 N N . ALA A 1 202 ? 8.727 13.75 12.375 1 93.88 202 ALA A N 1
ATOM 1607 C CA . ALA A 1 202 ? 9.117 12.352 12.516 1 93.88 202 ALA A CA 1
ATOM 1608 C C . ALA A 1 202 ? 8.391 11.469 11.508 1 93.88 202 ALA A C 1
ATOM 1610 O O . ALA A 1 202 ? 8.93 10.461 11.039 1 93.88 202 ALA A O 1
ATOM 1611 N N . THR A 1 203 ? 7.242 11.852 11.141 1 92.38 203 THR A N 1
ATOM 1612 C CA . THR A 1 203 ? 6.414 11.008 10.281 1 92.38 203 THR A CA 1
ATOM 1613 C C . THR A 1 203 ? 6.73 11.258 8.812 1 92.38 203 THR A C 1
ATOM 1615 O O . THR A 1 203 ? 6.383 10.445 7.949 1 92.38 203 THR A O 1
ATOM 1618 N N . GLY A 1 204 ? 7.461 12.312 8.508 1 94 204 GLY A N 1
ATOM 1619 C CA . GLY A 1 204 ? 7.605 12.617 7.09 1 94 204 GLY A CA 1
ATOM 1620 C C . GLY A 1 204 ? 9.031 12.945 6.691 1 94 204 GLY A C 1
ATOM 1621 O O . GLY A 1 204 ? 9.391 12.836 5.516 1 94 204 GLY A O 1
ATOM 1622 N N . THR A 1 205 ? 9.836 13.406 7.594 1 96.69 205 THR A N 1
ATOM 1623 C CA . THR A 1 205 ? 11.211 13.766 7.258 1 96.69 205 THR A CA 1
ATOM 1624 C C . THR A 1 205 ? 12.109 12.539 7.254 1 96.69 205 THR A C 1
ATOM 1626 O O . THR A 1 205 ? 12.211 11.828 8.258 1 96.69 205 THR A O 1
ATOM 1629 N N . THR A 1 206 ? 12.844 12.312 6.148 1 96.44 206 THR A N 1
ATOM 1630 C CA . THR A 1 206 ? 13.539 11.039 5.996 1 96.44 206 THR A CA 1
ATOM 1631 C C . THR A 1 206 ? 15.055 11.242 6.059 1 96.44 206 THR A C 1
ATOM 1633 O O . THR A 1 206 ? 15.781 10.352 6.496 1 96.44 206 THR A O 1
ATOM 1636 N N . LYS A 1 207 ? 15.508 12.398 5.594 1 97.62 207 LYS A N 1
ATOM 1637 C CA . LYS A 1 207 ? 16.953 12.648 5.566 1 97.62 207 LYS A CA 1
ATOM 1638 C C . LYS A 1 207 ? 17.25 14.141 5.469 1 97.62 207 LYS A C 1
ATOM 1640 O O . LYS A 1 207 ? 16.344 14.945 5.188 1 97.62 207 LYS A O 1
ATOM 1645 N N . ILE A 1 208 ? 18.484 14.422 5.793 1 97.94 208 ILE A N 1
ATOM 1646 C CA . ILE A 1 208 ? 19.016 15.773 5.648 1 97.94 208 ILE A CA 1
ATOM 1647 C C . ILE A 1 208 ? 20.234 15.75 4.738 1 97.94 208 ILE A C 1
ATOM 1649 O O . ILE A 1 208 ? 21.078 14.852 4.844 1 97.94 208 ILE A O 1
ATOM 1653 N N . GLU A 1 209 ? 20.297 16.688 3.873 1 97.81 209 GLU A N 1
ATOM 1654 C CA . GLU A 1 209 ? 21.453 16.859 2.992 1 97.81 209 GLU A CA 1
ATOM 1655 C C . GLU A 1 209 ? 22.078 18.234 3.162 1 97.81 209 GLU A C 1
ATOM 1657 O O . GLU A 1 209 ? 21.391 19.219 3.426 1 97.81 209 GLU A O 1
ATOM 1662 N N . ASP A 1 210 ? 23.391 18.266 2.965 1 95.69 210 ASP A N 1
ATOM 1663 C CA . ASP A 1 210 ? 24.047 19.562 3.014 1 95.69 210 ASP A CA 1
ATOM 1664 C C . ASP A 1 210 ? 23.891 20.312 1.688 1 95.69 210 ASP A C 1
ATOM 1666 O O . ASP A 1 210 ? 23.188 19.844 0.792 1 95.69 210 ASP A O 1
ATOM 1670 N N . LYS A 1 211 ? 24.484 21.438 1.603 1 89.62 211 LYS A N 1
ATOM 1671 C CA . LYS A 1 211 ? 24.328 22.328 0.454 1 89.62 211 LYS A CA 1
ATOM 1672 C C . LYS A 1 211 ? 24.859 21.672 -0.821 1 89.62 211 LYS A C 1
ATOM 1674 O O . LYS A 1 211 ? 24.438 22.016 -1.925 1 89.62 211 LYS A O 1
ATOM 1679 N N . ASP A 1 212 ? 25.734 20.656 -0.679 1 93.62 212 ASP A N 1
ATOM 1680 C CA . ASP A 1 212 ? 26.359 20 -1.828 1 93.62 212 ASP A CA 1
ATOM 1681 C C . ASP A 1 212 ? 25.625 18.703 -2.168 1 93.62 212 ASP A C 1
ATOM 1683 O O . ASP A 1 212 ? 26.031 17.969 -3.074 1 93.62 212 ASP A O 1
ATOM 1687 N N . GLY A 1 213 ? 24.625 18.422 -1.418 1 93.5 213 GLY A N 1
ATOM 1688 C CA . GLY A 1 213 ? 23.828 17.234 -1.695 1 93.5 213 GLY A CA 1
ATOM 1689 C C . GLY A 1 213 ? 24.328 16 -0.968 1 93.5 213 GLY A C 1
ATOM 1690 O O . GLY A 1 213 ? 23.828 14.898 -1.188 1 93.5 213 GLY A O 1
ATOM 1691 N N . ASN A 1 214 ? 25.328 16.219 -0.132 1 97.06 214 ASN A N 1
ATOM 1692 C CA . ASN A 1 214 ? 25.812 15.086 0.652 1 97.06 214 ASN A CA 1
ATOM 1693 C C . ASN A 1 214 ? 24.906 14.789 1.837 1 97.06 214 ASN A C 1
ATOM 1695 O O . ASN A 1 214 ? 24.406 15.703 2.494 1 97.06 214 ASN A O 1
ATOM 1699 N N . LEU A 1 215 ? 24.781 13.484 2.043 1 97.62 215 LEU A N 1
ATOM 1700 C CA . LEU A 1 215 ? 23.969 13.086 3.186 1 97.62 215 LEU A CA 1
ATOM 1701 C C . LEU A 1 215 ? 24.625 13.484 4.496 1 97.62 215 LEU A C 1
ATOM 1703 O O . LEU A 1 215 ? 25.828 13.258 4.684 1 97.62 215 LEU A O 1
ATOM 1707 N N . VAL A 1 216 ? 23.797 14.125 5.293 1 97.25 216 VAL A N 1
ATOM 1708 C CA . VAL A 1 216 ? 24.219 14.422 6.656 1 97.25 216 VAL A CA 1
ATOM 1709 C C . VAL A 1 216 ? 24.062 13.172 7.527 1 97.25 216 VAL A C 1
ATOM 1711 O O . VAL A 1 216 ? 23.188 12.344 7.285 1 97.25 216 VAL A O 1
ATOM 1714 N N . ASP A 1 217 ? 25 13.055 8.5 1 97.44 217 ASP A N 1
ATOM 1715 C CA . ASP A 1 217 ? 24.891 11.945 9.445 1 97.44 217 ASP A CA 1
ATOM 1716 C C . ASP A 1 217 ? 23.453 11.797 9.953 1 97.44 217 ASP A C 1
ATOM 1718 O O . ASP A 1 217 ? 22.875 12.758 10.461 1 97.44 217 ASP A O 1
ATOM 1722 N N . PRO A 1 218 ? 22.891 10.602 9.836 1 97.25 218 PRO A N 1
ATOM 1723 C CA . PRO A 1 218 ? 21.5 10.375 10.273 1 97.25 218 PRO A CA 1
ATOM 1724 C C . PRO A 1 218 ? 21.297 10.68 11.758 1 97.25 218 PRO A C 1
ATOM 1726 O O . PRO A 1 218 ? 20.172 10.961 12.18 1 97.25 218 PRO A O 1
ATOM 1729 N N . ALA A 1 219 ? 22.297 10.672 12.516 1 97.25 219 ALA A N 1
ATOM 1730 C CA . ALA A 1 219 ? 22.203 10.969 13.938 1 97.25 219 ALA A CA 1
ATOM 1731 C C . ALA A 1 219 ? 21.75 12.406 14.172 1 97.25 219 ALA A C 1
ATOM 1733 O O . ALA A 1 219 ? 21.078 12.703 15.164 1 97.25 219 ALA A O 1
ATOM 1734 N N . VAL A 1 220 ? 22.062 13.273 13.266 1 97.88 220 VAL A N 1
ATOM 1735 C CA . VAL A 1 220 ? 21.672 14.68 13.391 1 97.88 220 VAL A CA 1
ATOM 1736 C C . VAL A 1 220 ? 20.156 14.805 13.352 1 97.88 220 VAL A C 1
ATOM 1738 O O . VAL A 1 220 ? 19.562 15.414 14.242 1 97.88 220 VAL A O 1
ATOM 1741 N N . LEU A 1 221 ? 19.547 14.211 12.406 1 98.19 221 LEU A N 1
ATOM 1742 C CA . LEU A 1 221 ? 18.094 14.242 12.312 1 98.19 221 LEU A CA 1
ATOM 1743 C C . LEU A 1 221 ? 17.469 13.594 13.539 1 98.19 221 LEU A C 1
ATOM 1745 O O . LEU A 1 221 ? 16.516 14.133 14.102 1 98.19 221 LEU A O 1
ATOM 1749 N N . ALA A 1 222 ? 18 12.477 13.922 1 97.19 222 ALA A N 1
ATOM 1750 C CA . ALA A 1 222 ? 17.453 11.766 15.078 1 97.19 222 ALA A CA 1
ATOM 1751 C C . ALA A 1 222 ? 17.5 12.641 16.328 1 97.19 222 ALA A C 1
ATOM 1753 O O . ALA A 1 222 ? 16.531 12.695 17.078 1 97.19 222 ALA A O 1
ATOM 1754 N N . GLU A 1 223 ? 18.562 13.281 16.5 1 97.31 223 GLU A N 1
ATOM 1755 C CA . GLU A 1 223 ? 18.734 14.141 17.672 1 97.31 223 GLU A CA 1
ATOM 1756 C C . GLU A 1 223 ? 17.781 15.328 17.625 1 97.31 223 GLU A C 1
ATOM 1758 O O . GLU A 1 223 ? 17.188 15.703 18.641 1 97.31 223 GLU A O 1
ATOM 1763 N N . LEU A 1 224 ? 17.656 15.906 16.484 1 98.31 224 LEU A N 1
ATOM 1764 C CA . LEU A 1 224 ? 16.75 17.047 16.328 1 98.31 224 LEU A CA 1
ATOM 1765 C C . LEU A 1 224 ? 15.305 16.625 16.578 1 98.31 224 LEU A C 1
ATOM 1767 O O . LEU A 1 224 ? 14.562 17.328 17.281 1 98.31 224 LEU A O 1
ATOM 1771 N N . LEU A 1 225 ? 14.93 15.492 16.062 1 98 225 LEU A N 1
ATOM 1772 C CA . LEU A 1 225 ? 13.578 14.992 16.266 1 98 225 LEU A CA 1
ATOM 1773 C C . LEU A 1 225 ? 13.32 14.734 17.75 1 98 225 LEU A C 1
ATOM 1775 O O . LEU A 1 225 ? 12.258 15.078 18.266 1 98 225 LEU A O 1
ATOM 1779 N N . ALA A 1 226 ? 14.25 14.164 18.391 1 96.38 226 ALA A N 1
ATOM 1780 C CA . ALA A 1 226 ? 14.125 13.93 19.828 1 96.38 226 ALA A CA 1
ATOM 1781 C C . ALA A 1 226 ? 13.969 15.234 20.594 1 96.38 226 ALA A C 1
ATOM 1783 O O . ALA A 1 226 ? 13.156 15.336 21.516 1 96.38 226 ALA A O 1
ATOM 1784 N N . ALA A 1 227 ? 14.695 16.219 20.188 1 97 227 ALA A N 1
ATOM 1785 C CA . ALA A 1 227 ? 14.688 17.516 20.875 1 97 227 ALA A CA 1
ATOM 1786 C C . ALA A 1 227 ? 13.328 18.188 20.75 1 97 227 ALA A C 1
ATOM 1788 O O . ALA A 1 227 ? 12.93 18.969 21.625 1 97 227 ALA A O 1
ATOM 1789 N N . THR A 1 228 ? 12.594 17.922 19.688 1 97.12 228 THR A N 1
ATOM 1790 C CA . THR A 1 228 ? 11.297 18.547 19.484 1 97.12 228 THR A CA 1
ATOM 1791 C C . THR A 1 228 ? 10.258 17.984 20.438 1 97.12 228 THR A C 1
ATOM 1793 O O . THR A 1 228 ? 9.219 18.594 20.672 1 97.12 228 THR A O 1
ATOM 1796 N N . GLY A 1 229 ? 10.523 16.781 20.922 1 96.12 229 GLY A N 1
ATOM 1797 C CA . GLY A 1 229 ? 9.539 16.109 21.766 1 96.12 229 GLY A CA 1
ATOM 1798 C C . GLY A 1 229 ? 8.641 15.18 20.984 1 96.12 229 GLY A C 1
ATOM 1799 O O . GLY A 1 229 ? 7.828 14.461 21.578 1 96.12 229 GLY A O 1
ATOM 1800 N N . GLN A 1 230 ? 8.797 15.094 19.703 1 95.44 230 GLN A N 1
ATOM 1801 C CA . GLN A 1 230 ? 7.895 14.305 18.875 1 95.44 230 GLN A CA 1
ATOM 1802 C C . GLN A 1 230 ? 8.094 12.812 19.109 1 95.44 230 GLN A C 1
ATOM 1804 O O . GLN A 1 230 ? 7.234 12 18.766 1 95.44 230 GLN A O 1
ATOM 1809 N N . LEU A 1 231 ? 9.203 12.414 19.672 1 95.12 231 LEU A N 1
ATOM 1810 C CA . LEU A 1 231 ? 9.492 11 19.891 1 95.12 231 LEU A CA 1
ATOM 1811 C C . LEU A 1 231 ? 9.125 10.586 21.312 1 95.12 231 LEU A C 1
ATOM 1813 O O . LEU A 1 231 ? 9.328 9.43 21.688 1 95.12 231 LEU A O 1
ATOM 1817 N N . ASP A 1 232 ? 8.547 11.531 22.062 1 93.5 232 ASP A N 1
ATOM 1818 C CA . ASP A 1 232 ? 8.148 11.258 23.438 1 93.5 232 ASP A CA 1
ATOM 1819 C C . ASP A 1 232 ? 6.82 10.508 23.484 1 93.5 232 ASP A C 1
ATOM 1821 O O . ASP A 1 232 ? 5.762 11.102 23.25 1 93.5 232 ASP A O 1
ATOM 1825 N N . PRO A 1 233 ? 6.801 9.312 23.875 1 88.94 233 PRO A N 1
ATOM 1826 C CA . PRO A 1 233 ? 5.555 8.539 23.875 1 88.94 233 PRO A CA 1
ATOM 1827 C C . PRO A 1 233 ? 4.605 8.953 24.984 1 88.94 233 PRO A C 1
ATOM 1829 O O . PRO A 1 233 ? 3.416 8.617 24.953 1 88.94 233 PRO A O 1
ATOM 1832 N N . GLU A 1 234 ? 5.105 9.656 25.953 1 91.44 234 GLU A N 1
ATOM 1833 C CA . GLU A 1 234 ? 4.293 10.039 27.109 1 91.44 234 GLU A CA 1
ATOM 1834 C C . GLU A 1 234 ? 3.805 11.477 26.984 1 91.44 234 GLU A C 1
ATOM 1836 O O . GLU A 1 234 ? 3.045 11.953 27.828 1 91.44 234 GLU A O 1
ATOM 1841 N N . TYR A 1 235 ? 4.273 12.188 26.031 1 92.06 235 TYR A N 1
ATOM 1842 C CA . TYR A 1 235 ? 3.869 13.562 25.766 1 92.06 235 TYR A CA 1
ATOM 1843 C C . TYR A 1 235 ? 4.195 14.469 26.953 1 92.06 235 TYR A C 1
ATOM 1845 O O . TYR A 1 235 ? 3.418 15.359 27.281 1 92.06 235 TYR A O 1
ATOM 1853 N N . ASN A 1 236 ? 5.375 14.234 27.547 1 92.31 236 ASN A N 1
ATOM 1854 C CA . ASN A 1 236 ? 5.777 15.016 28.703 1 92.31 236 ASN A CA 1
ATOM 1855 C C . ASN A 1 236 ? 6.762 16.125 28.328 1 92.31 236 ASN A C 1
ATOM 1857 O O . ASN A 1 236 ? 7.117 16.953 29.156 1 92.31 236 ASN A O 1
ATOM 1861 N N . SER A 1 237 ? 7.145 16.172 27.156 1 95.19 237 SER A N 1
ATOM 1862 C CA . SER A 1 237 ? 8.055 17.234 26.719 1 95.19 237 SER A CA 1
ATOM 1863 C C . SER A 1 237 ? 7.508 18.609 27.078 1 95.19 237 SER A C 1
ATOM 1865 O O . SER A 1 237 ? 6.312 18.875 26.906 1 95.19 237 SER A O 1
ATOM 1867 N N . PRO A 1 238 ? 8.383 19.516 27.516 1 93.62 238 PRO A N 1
ATOM 1868 C CA . PRO A 1 238 ? 7.922 20.875 27.844 1 93.62 238 PRO A CA 1
ATOM 1869 C C . PRO A 1 238 ? 7.469 21.656 26.609 1 93.62 238 PRO A C 1
ATOM 1871 O O . PRO A 1 238 ? 6.848 22.719 26.75 1 93.62 238 PRO A O 1
ATOM 1874 N N . PHE A 1 239 ? 7.742 21.141 25.469 1 95.19 239 PHE A N 1
ATOM 1875 C CA . PHE A 1 239 ? 7.375 21.844 24.25 1 95.19 239 PHE A CA 1
ATOM 1876 C C . PHE A 1 239 ? 5.984 21.422 23.781 1 95.19 239 PHE A C 1
ATOM 1878 O O . PHE A 1 239 ? 5.422 22.031 22.875 1 95.19 239 PHE A O 1
ATOM 1885 N N . ILE A 1 240 ? 5.434 20.391 24.359 1 95.12 240 ILE A N 1
ATOM 1886 C CA . ILE A 1 240 ? 4.121 19.922 23.938 1 95.12 240 ILE A CA 1
ATOM 1887 C C . ILE A 1 240 ? 3.033 20.688 24.688 1 95.12 240 ILE A C 1
ATOM 1889 O O . ILE A 1 240 ? 3.031 20.75 25.906 1 95.12 240 ILE A O 1
ATOM 1893 N N . HIS A 1 241 ? 2.201 21.312 23.922 1 94.5 241 HIS A N 1
ATOM 1894 C CA . HIS A 1 241 ? 1.016 22 24.438 1 94.5 241 HIS A CA 1
ATOM 1895 C C . HIS A 1 241 ? -0.254 21.219 24.094 1 94.5 241 HIS A C 1
ATOM 1897 O O . HIS A 1 241 ? -0.452 20.812 22.953 1 94.5 241 HIS A O 1
ATOM 1903 N N . THR A 1 242 ? -1.087 21.016 25.094 1 92.62 242 THR A N 1
ATOM 1904 C CA . THR A 1 242 ? -2.373 20.375 24.875 1 92.62 242 THR A CA 1
ATOM 1905 C C . THR A 1 242 ? -3.498 21.406 24.828 1 92.62 242 THR A C 1
ATOM 1907 O O . THR A 1 242 ? -3.691 22.172 25.766 1 92.62 242 THR A O 1
ATOM 1910 N N . GLN A 1 243 ? -4.133 21.406 23.719 1 92.69 243 GLN A N 1
ATOM 1911 C CA . GLN A 1 243 ? -5.27 22.312 23.562 1 92.69 243 GLN A CA 1
ATOM 1912 C C . GLN A 1 243 ? -6.586 21.547 23.547 1 92.69 243 GLN A C 1
ATOM 1914 O O . GLN A 1 243 ? -6.785 20.656 22.719 1 92.69 243 GLN A O 1
ATOM 1919 N N . HIS A 1 244 ? -7.43 21.906 24.469 1 90.31 244 HIS A N 1
ATOM 1920 C CA . HIS A 1 244 ? -8.789 21.375 24.453 1 90.31 244 HIS A CA 1
ATOM 1921 C C . HIS A 1 244 ? -9.758 22.375 23.812 1 90.31 244 HIS A C 1
ATOM 1923 O O . HIS A 1 244 ? -9.477 23.562 23.75 1 90.31 244 HIS A O 1
ATOM 1929 N N . TYR A 1 245 ? -10.773 21.859 23.297 1 88.19 245 TYR A N 1
ATOM 1930 C CA . TYR A 1 245 ? -11.773 22.688 22.641 1 88.19 245 TYR A CA 1
ATOM 1931 C C . TYR A 1 245 ? -13.172 22.094 22.828 1 88.19 245 TYR A C 1
ATOM 1933 O O . TYR A 1 245 ? -13.32 20.953 23.281 1 88.19 245 TYR A O 1
ATOM 1941 N N . GLU A 1 246 ? -14.125 22.891 22.562 1 90.31 246 GLU A N 1
ATOM 1942 C CA . GLU A 1 246 ? -15.531 22.5 22.609 1 90.31 246 GLU A CA 1
ATOM 1943 C C . GLU A 1 246 ? -16.156 22.5 21.203 1 90.31 246 GLU A C 1
ATOM 1945 O O . GLU A 1 246 ? -15.656 23.172 20.297 1 90.31 246 GLU A O 1
ATOM 1950 N N . VAL A 1 247 ? -17.234 21.719 21.141 1 93.31 247 VAL A N 1
ATOM 1951 C CA . VAL A 1 247 ? -17.984 21.75 19.891 1 93.31 247 VAL A CA 1
ATOM 1952 C C . VAL A 1 247 ? -18.438 23.172 19.594 1 93.31 247 VAL A C 1
ATOM 1954 O O . VAL A 1 247 ? -18.938 23.859 20.469 1 93.31 247 VAL A O 1
ATOM 1957 N N . GLY A 1 248 ? -18.156 23.609 18.359 1 92.06 248 GLY A N 1
ATOM 1958 C CA . GLY A 1 248 ? -18.547 24.953 17.953 1 92.06 248 GLY A CA 1
ATOM 1959 C C . GLY A 1 248 ? -17.391 25.938 17.953 1 92.06 248 GLY A C 1
ATOM 1960 O O . GLY A 1 248 ? -17.484 27.016 17.359 1 92.06 248 GLY A O 1
ATOM 1961 N N . ASP A 1 249 ? -16.344 25.609 18.75 1 95.5 249 ASP A N 1
ATOM 1962 C CA . ASP A 1 249 ? -15.117 26.391 18.656 1 95.5 249 ASP A CA 1
ATOM 1963 C C . ASP A 1 249 ? -14.445 26.188 17.297 1 95.5 249 ASP A C 1
ATOM 1965 O O . ASP A 1 249 ? -14.648 25.156 16.656 1 95.5 249 ASP A O 1
ATOM 1969 N N . ILE A 1 250 ? -13.75 27.156 16.891 1 97.94 250 ILE A N 1
ATOM 1970 C CA . ILE A 1 250 ? -12.852 27 15.758 1 97.94 250 ILE A CA 1
ATOM 1971 C C . ILE A 1 250 ? -11.398 27.125 16.219 1 97.94 250 ILE A C 1
ATOM 1973 O O . ILE A 1 250 ? -11.039 28.094 16.891 1 97.94 250 ILE A O 1
ATOM 1977 N N . ILE A 1 251 ? -10.664 26.094 15.938 1 97.69 251 ILE A N 1
ATOM 1978 C CA . ILE A 1 251 ? -9.234 26.109 16.25 1 97.69 251 ILE A CA 1
ATOM 1979 C C . ILE A 1 251 ? -8.445 26.531 15.016 1 97.69 251 ILE A C 1
ATOM 1981 O O . ILE A 1 251 ? -8.508 25.875 13.969 1 97.69 251 ILE A O 1
ATOM 1985 N N . LEU A 1 252 ? -7.766 27.609 15.102 1 98.5 252 LEU A N 1
ATOM 1986 C CA . LEU A 1 252 ? -6.992 28.203 14.016 1 98.5 252 LEU A CA 1
ATOM 1987 C C . LEU A 1 252 ? -5.527 28.359 14.414 1 98.5 252 LEU A C 1
ATOM 1989 O O . LEU A 1 252 ? -5.227 28.906 15.477 1 98.5 252 LEU A O 1
ATOM 1993 N N . TRP A 1 253 ? -4.621 27.812 13.547 1 98.56 253 TRP A N 1
ATOM 1994 C CA . TRP A 1 253 ? -3.229 27.953 13.961 1 98.56 253 TRP A CA 1
ATOM 1995 C C . TRP A 1 253 ? -2.326 28.203 12.758 1 98.56 253 TRP A C 1
ATOM 1997 O O . TRP A 1 253 ? -2.736 28.016 11.609 1 98.56 253 TRP A O 1
ATOM 2007 N N . ASP A 1 254 ? -1.162 28.781 13.031 1 98.44 254 ASP A N 1
ATOM 2008 C CA . ASP A 1 254 ? -0.079 28.922 12.062 1 98.44 254 ASP A CA 1
ATOM 2009 C C . ASP A 1 254 ? 0.565 27.562 11.758 1 98.44 254 ASP A C 1
ATOM 2011 O O . ASP A 1 254 ? 1.356 27.062 12.555 1 98.44 254 ASP A O 1
ATOM 2015 N N . ASN A 1 255 ? 0.292 27.062 10.609 1 97.81 255 ASN A N 1
ATOM 2016 C CA . ASN A 1 255 ? 0.672 25.703 10.227 1 97.81 255 ASN A CA 1
ATOM 2017 C C . ASN A 1 255 ? 2.162 25.609 9.906 1 97.81 255 ASN A C 1
ATOM 2019 O O . ASN A 1 255 ? 2.725 24.516 9.875 1 97.81 255 ASN A O 1
ATOM 2023 N N . ARG A 1 256 ? 2.832 26.719 9.711 1 96.06 256 ARG A N 1
ATOM 2024 C CA . ARG A 1 256 ? 4.27 26.688 9.453 1 96.06 256 ARG A CA 1
ATOM 2025 C C . ARG A 1 256 ? 5.047 26.391 10.734 1 96.06 256 ARG A C 1
ATOM 2027 O O . ARG A 1 256 ? 6.102 25.766 10.695 1 96.06 256 ARG A O 1
ATOM 2034 N N . VAL A 1 257 ? 4.469 26.859 11.789 1 97 257 VAL A N 1
ATOM 2035 C CA . VAL A 1 257 ? 5.266 26.891 13.016 1 97 257 VAL A CA 1
ATOM 2036 C C . VAL A 1 257 ? 4.797 25.797 13.961 1 97 257 VAL A C 1
ATOM 2038 O O . VAL A 1 257 ? 5.602 25.219 14.695 1 97 257 VAL A O 1
ATOM 2041 N N . LEU A 1 258 ? 3.502 25.469 13.938 1 97.94 258 LEU A N 1
ATOM 2042 C CA . LEU A 1 258 ? 2.953 24.531 14.898 1 97.94 258 LEU A CA 1
ATOM 2043 C C . LEU A 1 258 ? 2.715 23.172 14.25 1 97.94 258 LEU A C 1
ATOM 2045 O O . LEU A 1 258 ? 1.797 23.016 13.445 1 97.94 258 LEU A O 1
ATOM 2049 N N . MET A 1 259 ? 3.508 22.234 14.656 1 97.56 259 MET A N 1
ATOM 2050 C CA . MET A 1 259 ? 3.17 20.844 14.391 1 97.56 259 MET A CA 1
ATOM 2051 C C . MET A 1 259 ? 2.102 20.344 15.359 1 97.56 259 MET A C 1
ATOM 2053 O O . MET A 1 259 ? 1.912 20.922 16.422 1 97.56 259 MET A O 1
ATOM 2057 N N . HIS A 1 260 ? 1.373 19.297 14.93 1 97.38 260 HIS A N 1
ATOM 2058 C CA . HIS A 1 260 ? 0.288 18.906 15.82 1 97.38 260 HIS A CA 1
ATOM 2059 C C . HIS A 1 260 ? -0.051 17.422 15.656 1 97.38 260 HIS A C 1
ATOM 2061 O O . HIS A 1 260 ? 0.454 16.766 14.742 1 97.38 260 HIS A O 1
ATOM 2067 N N . ARG A 1 261 ? -0.75 16.953 16.547 1 95.62 261 ARG A N 1
ATOM 2068 C CA . ARG A 1 261 ? -1.306 15.609 16.578 1 95.62 261 ARG A CA 1
ATOM 2069 C C . ARG A 1 261 ? -2.611 15.578 17.359 1 95.62 261 ARG A C 1
ATOM 2071 O O . ARG A 1 261 ? -2.742 16.234 18.391 1 95.62 261 ARG A O 1
ATOM 2078 N N . ALA A 1 262 ? -3.521 14.812 16.812 1 93 262 ALA A N 1
ATOM 2079 C CA . ALA A 1 262 ? -4.793 14.688 17.531 1 93 262 ALA A CA 1
ATOM 2080 C C . ALA A 1 262 ? -4.609 13.953 18.844 1 93 262 ALA A C 1
ATOM 2082 O O . ALA A 1 262 ? -3.852 12.984 18.938 1 93 262 ALA A O 1
ATOM 2083 N N . LYS A 1 263 ? -5.18 14.43 19.844 1 90.12 263 LYS A N 1
ATOM 2084 C CA . LYS A 1 263 ? -5.371 13.719 21.109 1 90.12 263 LYS A CA 1
ATOM 2085 C C . LYS A 1 263 ? -6.707 12.984 21.125 1 90.12 263 LYS A C 1
ATOM 2087 O O . LYS A 1 263 ? -7.758 13.602 21.312 1 90.12 263 LYS A O 1
ATOM 2092 N N . HIS A 1 264 ? -6.578 11.672 20.938 1 79.88 264 HIS A N 1
ATOM 2093 C CA . HIS A 1 264 ? -7.809 10.891 20.906 1 79.88 264 HIS A CA 1
ATOM 2094 C C . HIS A 1 264 ? -8.258 10.492 22.297 1 79.88 264 HIS A C 1
ATOM 2096 O O . HIS A 1 264 ? -7.434 10.203 23.172 1 79.88 264 HIS A O 1
ATOM 2102 N N . GLY A 1 265 ? -9.492 10.664 22.469 1 75.88 265 GLY A N 1
ATOM 2103 C CA . GLY A 1 265 ? -10.078 10.289 23.75 1 75.88 265 GLY A CA 1
ATOM 2104 C C . GLY A 1 265 ? -10.438 8.82 23.828 1 75.88 265 GLY A C 1
ATOM 2105 O O . GLY A 1 265 ? -10.25 8.07 22.875 1 75.88 265 GLY A O 1
ATOM 2106 N N . THR A 1 266 ? -10.812 8.445 25.016 1 77.19 266 THR A N 1
ATOM 2107 C CA . THR A 1 266 ? -11.141 7.043 25.266 1 77.19 266 THR A CA 1
ATOM 2108 C C . THR A 1 266 ? -12.641 6.809 25.172 1 77.19 266 THR A C 1
ATOM 2110 O O . THR A 1 266 ? -13.102 5.66 25.141 1 77.19 266 THR A O 1
ATOM 2113 N N . ALA A 1 267 ? -13.336 7.973 25 1 81.25 267 ALA A N 1
ATOM 2114 C CA . ALA A 1 267 ? -14.789 7.844 24.969 1 81.25 267 ALA A CA 1
ATOM 2115 C C . ALA A 1 267 ? -15.258 7.312 23.609 1 81.25 267 ALA A C 1
ATOM 2117 O O . ALA A 1 267 ? -14.703 7.684 22.562 1 81.25 267 ALA A O 1
ATOM 2118 N N . SER A 1 268 ? -16.203 6.473 23.719 1 82.81 268 SER A N 1
ATOM 2119 C CA . SER A 1 268 ? -16.797 5.961 22.484 1 82.81 268 SER A CA 1
ATOM 2120 C C . SER A 1 268 ? -17.781 6.961 21.891 1 82.81 268 SER A C 1
ATOM 2122 O O . SER A 1 268 ? -18.406 7.734 22.625 1 82.81 268 SER A O 1
ATOM 2124 N N . GLY A 1 269 ? -17.875 7.059 20.672 1 85.62 269 GLY A N 1
ATOM 2125 C CA . GLY A 1 269 ? -18.812 7.926 19.984 1 85.62 269 GLY A CA 1
ATOM 2126 C C . GLY A 1 269 ? -18.281 8.445 18.656 1 85.62 269 GLY A C 1
ATOM 2127 O O . GLY A 1 269 ? -17.188 8.055 18.219 1 85.62 269 GLY A O 1
ATOM 2128 N N . THR A 1 270 ? -19.156 9.328 18.109 1 88.5 270 THR A N 1
ATOM 2129 C CA . THR A 1 270 ? -18.828 9.875 16.797 1 88.5 270 THR A CA 1
ATOM 2130 C C . THR A 1 270 ? -17.906 11.086 16.922 1 88.5 270 THR A C 1
ATOM 2132 O O . THR A 1 270 ? -18.141 11.953 17.766 1 88.5 270 THR A O 1
ATOM 2135 N N . LEU A 1 271 ? -16.891 11.047 16.266 1 91 271 LEU A N 1
ATOM 2136 C CA . LEU A 1 271 ? -16 12.188 16.125 1 91 271 LEU A CA 1
ATOM 2137 C C . LEU A 1 271 ? -16.031 12.734 14.703 1 91 271 LEU A C 1
ATOM 2139 O O . LEU A 1 271 ? -15.805 11.984 13.742 1 91 271 LEU A O 1
ATOM 2143 N N . THR A 1 272 ? -16.422 13.977 14.562 1 94.75 272 THR A N 1
ATOM 2144 C CA . THR A 1 272 ? -16.422 14.633 13.258 1 94.75 272 THR A CA 1
ATOM 2145 C C . THR A 1 272 ? -15.812 16.031 13.344 1 94.75 272 THR A C 1
ATOM 2147 O O . THR A 1 272 ? -16.203 16.828 14.203 1 94.75 272 THR A O 1
ATOM 2150 N N . THR A 1 273 ? -14.875 16.234 12.469 1 96.25 273 THR A N 1
ATOM 2151 C CA . THR A 1 273 ? -14.281 17.562 12.375 1 96.25 273 THR A CA 1
ATOM 2152 C C . THR A 1 273 ? -14.172 18 10.914 1 96.25 273 THR A C 1
ATOM 2154 O O . THR A 1 273 ? -14.031 17.156 10.023 1 96.25 273 THR A O 1
ATOM 2157 N N . TYR A 1 274 ? -14.297 19.297 10.695 1 98 274 TYR A N 1
ATOM 2158 C CA . TYR A 1 274 ? -13.969 19.938 9.43 1 98 274 TYR A CA 1
ATOM 2159 C C . TYR A 1 274 ? -12.625 20.656 9.508 1 98 274 TYR A C 1
ATOM 2161 O O . TYR A 1 274 ? -12.281 21.219 10.539 1 98 274 TYR A O 1
ATOM 2169 N N . ARG A 1 275 ? -11.945 20.578 8.422 1 98.56 275 ARG A N 1
ATOM 2170 C CA . ARG A 1 275 ? -10.656 21.266 8.391 1 98.56 275 ARG A CA 1
ATOM 2171 C C . ARG A 1 275 ? -10.484 22.031 7.086 1 98.56 275 ARG A C 1
ATOM 2173 O O . ARG A 1 275 ? -10.891 21.562 6.02 1 98.56 275 ARG A O 1
ATOM 2180 N N . LEU A 1 276 ? -9.922 23.203 7.223 1 98.69 276 LEU A N 1
ATOM 2181 C CA . LEU A 1 276 ? -9.461 24 6.09 1 98.69 276 LEU A CA 1
ATOM 2182 C C . LEU A 1 276 ? -7.965 24.266 6.199 1 98.69 276 LEU A C 1
ATOM 2184 O O . LEU A 1 276 ? -7.434 24.422 7.301 1 98.69 276 LEU A O 1
ATOM 2188 N N . THR A 1 277 ? -7.332 24.297 5.125 1 98.31 277 THR A N 1
ATOM 2189 C CA . THR A 1 277 ? -5.941 24.734 5.027 1 98.31 277 THR A CA 1
ATOM 2190 C C . THR A 1 277 ? -5.809 25.906 4.051 1 98.31 277 THR A C 1
ATOM 2192 O O . THR A 1 277 ? -6.465 25.922 3.006 1 98.31 277 THR A O 1
ATOM 2195 N N . MET A 1 278 ? -4.988 26.875 4.438 1 98.25 278 MET A N 1
ATOM 2196 C CA . MET A 1 278 ? -4.988 28.094 3.65 1 98.25 278 MET A CA 1
ATOM 2197 C C . MET A 1 278 ? -3.564 28.594 3.426 1 98.25 278 MET A C 1
ATOM 2199 O O . MET A 1 278 ? -2.689 28.391 4.266 1 98.25 278 MET A O 1
ATOM 2203 N N . LEU A 1 279 ? -3.439 29.281 2.324 1 97.38 279 LEU A N 1
ATOM 2204 C CA . LEU A 1 279 ? -2.26 30.078 2.02 1 97.38 279 LEU A CA 1
ATOM 2205 C C . LEU A 1 279 ? -2.492 31.547 2.363 1 97.38 279 LEU A C 1
ATOM 2207 O O . LEU A 1 279 ? -3.635 32 2.395 1 97.38 279 LEU A O 1
ATOM 2211 N N . ASP A 1 280 ? -1.433 32.25 2.635 1 97.25 280 ASP A N 1
ATOM 2212 C CA . ASP A 1 280 ? -1.574 33.656 2.926 1 97.25 280 ASP A CA 1
ATOM 2213 C C . ASP A 1 280 ? -0.941 34.5 1.826 1 97.25 280 ASP A C 1
ATOM 2215 O O . ASP A 1 280 ? -0.915 35.75 1.923 1 97.25 280 ASP A O 1
ATOM 2219 N N . GLY A 1 281 ? -0.342 33.906 0.786 1 95 281 GLY A N 1
ATOM 2220 C CA . GLY A 1 281 ? 0.25 34.625 -0.33 1 95 281 GLY A CA 1
ATOM 2221 C C . GLY A 1 281 ? 1.685 35.031 -0.075 1 95 281 GLY A C 1
ATOM 2222 O O . GLY A 1 281 ? 2.324 35.625 -0.94 1 95 281 GLY A O 1
ATOM 2223 N N . LEU A 1 282 ? 2.168 34.75 1.079 1 94.38 282 LEU A N 1
ATOM 2224 C CA . LEU A 1 282 ? 3.553 35.094 1.383 1 94.38 282 LEU A CA 1
ATOM 2225 C C . LEU A 1 282 ? 4.492 33.938 0.999 1 94.38 282 LEU A C 1
ATOM 2227 O O . LEU A 1 282 ? 4.172 32.781 1.208 1 94.38 282 LEU A O 1
ATOM 2231 N N . GLU A 1 283 ? 5.574 34.312 0.434 1 90.31 283 GLU A N 1
ATOM 2232 C CA . GLU A 1 283 ? 6.578 33.312 0.068 1 90.31 283 GLU A CA 1
ATOM 2233 C C . GLU A 1 283 ? 7.449 32.969 1.265 1 90.31 283 GLU A C 1
ATOM 2235 O O . GLU A 1 283 ? 8.047 33.812 1.899 1 90.31 283 GLU A O 1
ATOM 2240 N N . THR A 1 284 ? 7.441 31.688 1.575 1 85.12 284 THR A N 1
ATOM 2241 C CA . THR A 1 284 ? 8.336 31.219 2.629 1 85.12 284 THR A CA 1
ATOM 2242 C C . THR A 1 284 ? 9.773 31.141 2.127 1 85.12 284 THR A C 1
ATOM 2244 O O . THR A 1 284 ? 10.055 30.484 1.121 1 85.12 284 THR A O 1
ATOM 2247 N N . PRO A 1 285 ? 10.648 31.844 2.77 1 75.56 285 PRO A N 1
ATOM 2248 C CA . PRO A 1 285 ? 12.039 31.844 2.303 1 75.56 285 PRO A CA 1
ATOM 2249 C C . PRO A 1 285 ? 12.664 30.453 2.287 1 75.56 285 PRO A C 1
ATOM 2251 O O . PRO A 1 285 ? 12.398 29.641 3.178 1 75.56 285 PRO A O 1
ATOM 2254 N N . GLY A 1 286 ? 13.711 30.094 1.336 1 63.97 286 GLY A N 1
ATOM 2255 C CA . GLY A 1 286 ? 14.516 28.891 1.244 1 63.97 286 GLY A CA 1
ATOM 2256 C C . GLY A 1 286 ? 14.031 27.938 0.161 1 63.97 286 GLY A C 1
ATOM 2257 O O . GLY A 1 286 ? 14.664 26.906 -0.088 1 63.97 286 GLY A O 1
ATOM 2258 N N . TYR A 1 287 ? 12.727 28.156 -0.289 1 58.97 287 TYR A N 1
ATOM 2259 C CA . TYR A 1 287 ? 12.289 27.25 -1.346 1 58.97 287 TYR A CA 1
ATOM 2260 C C . TYR A 1 287 ? 13.062 27.5 -2.635 1 58.97 287 TYR A C 1
ATOM 2262 O O . TYR A 1 287 ? 13.336 28.656 -2.984 1 58.97 287 TYR A O 1
ATOM 2270 N N . PRO A 1 288 ? 13.836 26.438 -2.877 1 49.78 288 PRO A N 1
ATOM 2271 C CA . PRO A 1 288 ? 14.445 26.719 -4.176 1 49.78 288 PRO A CA 1
ATOM 2272 C C . PRO A 1 288 ? 13.445 27.266 -5.191 1 49.78 288 PRO A C 1
ATOM 2274 O O . PRO A 1 288 ? 12.273 26.875 -5.18 1 49.78 288 PRO A O 1
ATOM 2277 N N . ALA A 1 289 ? 13.578 28.594 -5.496 1 38.28 289 ALA A N 1
ATOM 2278 C CA . ALA A 1 289 ? 12.844 29.078 -6.66 1 38.28 289 ALA A CA 1
ATOM 2279 C C . ALA A 1 289 ? 12.695 28 -7.719 1 38.28 289 ALA A C 1
ATOM 2281 O O . ALA A 1 289 ? 13.586 27.156 -7.883 1 38.28 289 ALA A O 1
ATOM 2282 N N . MET B 1 1 ? -7.883 -48.406 -13.102 1 43.75 1 MET B N 1
ATOM 2283 C CA . MET B 1 1 ? -8.281 -47.906 -14.406 1 43.75 1 MET B CA 1
ATOM 2284 C C . MET B 1 1 ? -7.254 -46.906 -14.938 1 43.75 1 MET B C 1
ATOM 2286 O O . MET B 1 1 ? -6.762 -46.062 -14.195 1 43.75 1 MET B O 1
ATOM 2290 N N . THR B 1 2 ? -6.57 -47.312 -16.062 1 59.47 2 THR B N 1
ATOM 2291 C CA . THR B 1 2 ? -5.512 -46.594 -16.781 1 59.47 2 THR B CA 1
ATOM 2292 C C . THR B 1 2 ? -6.035 -45.281 -17.359 1 59.47 2 THR B C 1
ATOM 2294 O O . THR B 1 2 ? -7.051 -45.281 -18.062 1 59.47 2 THR B O 1
ATOM 2297 N N . LEU B 1 3 ? -5.711 -44.156 -16.672 1 67.06 3 LEU B N 1
ATOM 2298 C CA . LEU B 1 3 ? -6.086 -42.875 -17.25 1 67.06 3 LEU B CA 1
ATOM 2299 C C . LEU B 1 3 ? -5.781 -42.812 -18.734 1 67.06 3 LEU B C 1
ATOM 2301 O O . LEU B 1 3 ? -4.773 -43.375 -19.188 1 67.06 3 LEU B O 1
ATOM 2305 N N . ASN B 1 4 ? -6.824 -42.531 -19.484 1 66.44 4 ASN B N 1
ATOM 2306 C CA . ASN B 1 4 ? -6.609 -42.312 -20.906 1 66.44 4 ASN B CA 1
ATOM 2307 C C . ASN B 1 4 ? -5.848 -41 -21.172 1 66.44 4 ASN B C 1
ATOM 2309 O O . ASN B 1 4 ? -6.422 -39.906 -21.094 1 66.44 4 ASN B O 1
ATOM 2313 N N . VAL B 1 5 ? -4.508 -41.031 -21.484 1 62.28 5 VAL B N 1
ATOM 2314 C CA . VAL B 1 5 ? -3.621 -39.875 -21.578 1 62.28 5 VAL B CA 1
ATOM 2315 C C . VAL B 1 5 ? -3.213 -39.688 -23.031 1 62.28 5 VAL B C 1
ATOM 2317 O O . VAL B 1 5 ? -2.783 -40.625 -23.703 1 62.28 5 VAL B O 1
ATOM 2320 N N . LYS B 1 6 ? -3.539 -38.5 -23.594 1 66.38 6 LYS B N 1
ATOM 2321 C CA . LYS B 1 6 ? -3.053 -38.094 -24.922 1 66.38 6 LYS B CA 1
ATOM 2322 C C . LYS B 1 6 ? -2.252 -36.781 -24.828 1 66.38 6 LYS B C 1
ATOM 2324 O O . LYS B 1 6 ? -2.754 -35.781 -24.344 1 66.38 6 LYS B O 1
ATOM 2329 N N . GLY B 1 7 ? -0.964 -36.875 -25.203 1 71.5 7 GLY B N 1
ATOM 2330 C CA . GLY B 1 7 ? -0.118 -35.719 -25.062 1 71.5 7 GLY B CA 1
ATOM 2331 C C . GLY B 1 7 ? 0.472 -35.25 -26.375 1 71.5 7 GLY B C 1
ATOM 2332 O O . GLY B 1 7 ? 0.727 -36.062 -27.266 1 71.5 7 GLY B O 1
ATOM 2333 N N . GLU B 1 8 ? 0.269 -33.969 -26.875 1 64.12 8 GLU B N 1
ATOM 2334 C CA . GLU B 1 8 ? 1.01 -33.344 -27.969 1 64.12 8 GLU B CA 1
ATOM 2335 C C . GLU B 1 8 ? 1.628 -32.031 -27.531 1 64.12 8 GLU B C 1
ATOM 2337 O O . GLU B 1 8 ? 0.935 -31.156 -27 1 64.12 8 GLU B O 1
ATOM 2342 N N . GLY B 1 9 ? 2.992 -31.828 -27.844 1 70.44 9 GLY B N 1
ATOM 2343 C CA . GLY B 1 9 ? 3.635 -30.609 -27.391 1 70.44 9 GLY B CA 1
ATOM 2344 C C . GLY B 1 9 ? 3.688 -30.484 -25.891 1 70.44 9 GLY B C 1
ATOM 2345 O O . GLY B 1 9 ? 4.059 -31.438 -25.188 1 70.44 9 GLY B O 1
ATOM 2346 N N . LEU B 1 10 ? 3.447 -29.297 -25.469 1 79.69 10 LEU B N 1
ATOM 2347 C CA . LEU B 1 10 ? 3.357 -29.141 -24.016 1 79.69 10 LEU B CA 1
ATOM 2348 C C . LEU B 1 10 ? 2 -29.609 -23.516 1 79.69 10 LEU B C 1
ATOM 2350 O O . LEU B 1 10 ? 0.96 -29.125 -23.953 1 79.69 10 LEU B O 1
ATOM 2354 N N . GLY B 1 11 ? 2.146 -30.703 -22.766 1 86.94 11 GLY B N 1
ATOM 2355 C CA . GLY B 1 11 ? 0.964 -31.047 -21.984 1 86.94 11 GLY B CA 1
ATOM 2356 C C . GLY B 1 11 ? 0.276 -32.312 -22.484 1 86.94 11 GLY B C 1
ATOM 2357 O O . GLY B 1 11 ? 0.744 -32.938 -23.438 1 86.94 11 GLY B O 1
ATOM 2358 N N . ALA B 1 12 ? -0.707 -32.719 -21.75 1 91.75 12 ALA B N 1
ATOM 2359 C CA . ALA B 1 12 ? -1.524 -33.875 -22.062 1 91.75 12 ALA B CA 1
ATOM 2360 C C . ALA B 1 12 ? -2.971 -33.688 -21.625 1 91.75 12 ALA B C 1
ATOM 2362 O O . ALA B 1 12 ? -3.258 -32.781 -20.812 1 91.75 12 ALA B O 1
ATOM 2363 N N . GLN B 1 13 ? -3.834 -34.5 -22.234 1 94.12 13 GLN B N 1
ATOM 2364 C CA . GLN B 1 13 ? -5.238 -34.531 -21.828 1 94.12 13 GLN B CA 1
ATOM 2365 C C . GLN B 1 13 ? -5.602 -35.875 -21.234 1 94.12 13 GLN B C 1
ATOM 2367 O O . GLN B 1 13 ? -5.141 -36.906 -21.703 1 94.12 13 GLN B O 1
ATOM 2372 N N . ILE B 1 14 ? -6.348 -35.781 -20.219 1 93.38 14 ILE B N 1
ATOM 2373 C CA . ILE B 1 14 ? -6.887 -37 -19.594 1 93.38 14 ILE B CA 1
ATOM 2374 C C . ILE B 1 14 ? -8.406 -37 -19.703 1 93.38 14 ILE B C 1
ATOM 2376 O O . ILE B 1 14 ? -9.062 -36 -19.406 1 93.38 14 ILE B O 1
ATOM 2380 N N . THR B 1 15 ? -8.969 -38.125 -20.156 1 92.69 15 THR B N 1
ATOM 2381 C CA . THR B 1 15 ? -10.414 -38.281 -20.234 1 92.69 15 THR B CA 1
ATOM 2382 C C . THR B 1 15 ? -10.891 -39.438 -19.359 1 92.69 15 THR B C 1
ATOM 2384 O O . THR B 1 15 ? -10.094 -40.281 -18.969 1 92.69 15 THR B O 1
ATOM 2387 N N . GLY B 1 16 ? -12.156 -39.312 -18.984 1 89.38 16 GLY B N 1
ATOM 2388 C CA . GLY B 1 16 ? -12.773 -40.438 -18.281 1 89.38 16 GLY B CA 1
ATOM 2389 C C . GLY B 1 16 ? -12.695 -40.281 -16.766 1 89.38 16 GLY B C 1
ATOM 2390 O O . GLY B 1 16 ? -13 -41.25 -16.047 1 89.38 16 GLY B O 1
ATOM 2391 N N . VAL B 1 17 ? -12.258 -39.219 -16.281 1 93.75 17 VAL B N 1
ATOM 2392 C CA . VAL B 1 17 ? -12.219 -39 -14.836 1 93.75 17 VAL B CA 1
ATOM 2393 C C . VAL B 1 17 ? -13.625 -38.75 -14.312 1 93.75 17 VAL B C 1
ATOM 2395 O O . VAL B 1 17 ? -14.273 -37.781 -14.703 1 93.75 17 VAL B O 1
ATOM 2398 N N . ASP B 1 18 ? -14.164 -39.625 -13.5 1 94.56 18 ASP B N 1
ATOM 2399 C CA . ASP B 1 18 ? -15.445 -39.469 -12.82 1 94.56 18 ASP B CA 1
ATOM 2400 C C . ASP B 1 18 ? -15.25 -38.875 -11.422 1 94.56 18 ASP B C 1
ATOM 2402 O O . ASP B 1 18 ? -14.75 -39.531 -10.523 1 94.56 18 ASP B O 1
ATOM 2406 N N . PRO B 1 19 ? -15.648 -37.688 -11.234 1 94.5 19 PRO B N 1
ATOM 2407 C CA . PRO B 1 19 ? -15.406 -37.062 -9.938 1 94.5 19 PRO B CA 1
ATOM 2408 C C . PRO B 1 19 ? -16.156 -37.75 -8.797 1 94.5 19 PRO B C 1
ATOM 2410 O O . PRO B 1 19 ? -15.789 -37.594 -7.629 1 94.5 19 PRO B O 1
ATOM 2413 N N . LYS B 1 20 ? -17.141 -38.469 -9.102 1 95.12 20 LYS B N 1
ATOM 2414 C CA . LYS B 1 20 ? -17.922 -39.156 -8.078 1 95.12 20 LYS B CA 1
ATOM 2415 C C . LYS B 1 20 ? -17.234 -40.469 -7.66 1 95.12 20 LYS B C 1
ATOM 2417 O O . LYS B 1 20 ? -17.578 -41.062 -6.629 1 95.12 20 LYS B O 1
ATOM 2422 N N . ASN B 1 21 ? -16.391 -40.906 -8.469 1 94.69 21 ASN B N 1
ATOM 2423 C CA . ASN B 1 21 ? -15.625 -42.125 -8.188 1 94.69 21 ASN B CA 1
ATOM 2424 C C . ASN B 1 21 ? -14.164 -41.969 -8.594 1 94.69 21 ASN B C 1
ATOM 2426 O O . ASN B 1 21 ? -13.797 -42.25 -9.734 1 94.69 21 ASN B O 1
ATOM 2430 N N . LEU B 1 22 ? -13.328 -41.656 -7.613 1 92.62 22 LEU B N 1
ATOM 2431 C CA . LEU B 1 22 ? -11.914 -41.375 -7.855 1 92.62 22 LEU B CA 1
ATOM 2432 C C . LEU B 1 22 ? -11.039 -42.531 -7.355 1 92.62 22 LEU B C 1
ATOM 2434 O O . LEU B 1 22 ? -9.82 -42.375 -7.266 1 92.62 22 LEU B O 1
ATOM 2438 N N . ASP B 1 23 ? -11.641 -43.625 -7.062 1 89.5 23 ASP B N 1
ATOM 2439 C CA . ASP B 1 23 ? -10.945 -44.719 -6.402 1 89.5 23 ASP B CA 1
ATOM 2440 C C . ASP B 1 23 ? -9.875 -45.312 -7.309 1 89.5 23 ASP B C 1
ATOM 2442 O O . ASP B 1 23 ? -8.914 -45.906 -6.828 1 89.5 23 ASP B O 1
ATOM 2446 N N . ASP B 1 24 ? -10.086 -45.156 -8.516 1 86.81 24 ASP B N 1
ATOM 2447 C CA . ASP B 1 24 ? -9.172 -45.812 -9.453 1 86.81 24 ASP B CA 1
ATOM 2448 C C . ASP B 1 24 ? -7.988 -44.906 -9.766 1 86.81 24 ASP B C 1
ATOM 2450 O O . ASP B 1 24 ? -7.07 -45.312 -10.492 1 86.81 24 ASP B O 1
ATOM 2454 N N . ILE B 1 25 ? -7.961 -43.719 -9.305 1 91.44 25 ILE B N 1
ATOM 2455 C CA . ILE B 1 25 ? -6.848 -42.812 -9.523 1 91.44 25 ILE B CA 1
ATOM 2456 C C . ILE B 1 25 ? -5.895 -42.875 -8.328 1 91.44 25 ILE B C 1
ATOM 2458 O O . ILE B 1 25 ? -6.297 -42.594 -7.191 1 91.44 25 ILE B O 1
ATOM 2462 N N . THR B 1 26 ? -4.684 -43.188 -8.578 1 94 26 THR B N 1
ATOM 2463 C CA . THR B 1 26 ? -3.707 -43.219 -7.5 1 94 26 THR B CA 1
ATOM 2464 C C . THR B 1 26 ? -2.834 -41.969 -7.523 1 94 26 THR B C 1
ATOM 2466 O O . THR B 1 26 ? -2.635 -41.344 -8.578 1 94 26 THR B O 1
ATOM 2469 N N . THR B 1 27 ? -2.299 -41.688 -6.41 1 96.75 27 THR B N 1
ATOM 2470 C CA . THR B 1 27 ? -1.412 -40.531 -6.25 1 96.75 27 THR B CA 1
ATOM 2471 C C . THR B 1 27 ? -0.224 -40.625 -7.203 1 96.75 27 THR B C 1
ATOM 2473 O O . THR B 1 27 ? 0.047 -39.719 -7.961 1 96.75 27 THR B O 1
ATOM 2476 N N . ASP B 1 28 ? 0.375 -41.781 -7.207 1 95.56 28 ASP B N 1
ATOM 2477 C CA . ASP B 1 28 ? 1.573 -41.938 -8.023 1 95.56 28 ASP B CA 1
ATOM 2478 C C . ASP B 1 28 ? 1.25 -41.812 -9.508 1 95.56 28 ASP B C 1
ATOM 2480 O O . ASP B 1 28 ? 1.992 -41.188 -10.258 1 95.56 28 ASP B O 1
ATOM 2484 N N . GLU B 1 29 ? 0.212 -42.375 -9.852 1 93.94 29 GLU B N 1
ATOM 2485 C CA . GLU B 1 29 ? -0.154 -42.375 -11.266 1 93.94 29 GLU B CA 1
ATOM 2486 C C . GLU B 1 29 ? -0.375 -40.938 -11.773 1 93.94 29 GLU B C 1
ATOM 2488 O O . GLU B 1 29 ? 0.196 -40.531 -12.789 1 93.94 29 GLU B O 1
ATOM 2493 N N . ILE B 1 30 ? -1.177 -40.219 -11.117 1 95.44 30 ILE B N 1
ATOM 2494 C CA . ILE B 1 30 ? -1.51 -38.875 -11.586 1 95.44 30 ILE B CA 1
ATOM 2495 C C . ILE B 1 30 ? -0.281 -37.969 -11.492 1 95.44 30 ILE B C 1
ATOM 2497 O O . ILE B 1 30 ? -0.022 -37.156 -12.383 1 95.44 30 ILE B O 1
ATOM 2501 N N . ARG B 1 31 ? 0.49 -38.094 -10.469 1 97.38 31 ARG B N 1
ATOM 2502 C CA . ARG B 1 31 ? 1.705 -37.312 -10.328 1 97.38 31 ARG B CA 1
ATOM 2503 C C . ARG B 1 31 ? 2.684 -37.594 -11.461 1 97.38 31 ARG B C 1
ATOM 2505 O O . ARG B 1 31 ? 3.273 -36.656 -12.031 1 97.38 31 ARG B O 1
ATOM 2512 N N . ASP B 1 32 ? 2.832 -38.844 -11.742 1 96.19 32 ASP B N 1
ATOM 2513 C CA . ASP B 1 32 ? 3.76 -39.219 -12.805 1 96.19 32 ASP B CA 1
ATOM 2514 C C . ASP B 1 32 ? 3.35 -38.625 -14.141 1 96.19 32 ASP B C 1
ATOM 2516 O O . ASP B 1 32 ? 4.203 -38.188 -14.922 1 96.19 32 ASP B O 1
ATOM 2520 N N . ILE B 1 33 ? 2.072 -38.594 -14.367 1 95 33 ILE B N 1
ATOM 2521 C CA . ILE B 1 33 ? 1.575 -38 -15.602 1 95 33 ILE B CA 1
ATOM 2522 C C . ILE B 1 33 ? 1.909 -36.5 -15.625 1 95 33 ILE B C 1
ATOM 2524 O O . ILE B 1 33 ? 2.359 -36 -16.641 1 95 33 ILE B O 1
ATOM 2528 N N . VAL B 1 34 ? 1.776 -35.812 -14.531 1 97.38 34 VAL B N 1
ATOM 2529 C CA . VAL B 1 34 ? 2.041 -34.375 -14.461 1 97.38 34 VAL B CA 1
ATOM 2530 C C . VAL B 1 34 ? 3.539 -34.125 -14.602 1 97.38 34 VAL B C 1
ATOM 2532 O O . VAL B 1 34 ? 3.959 -33.25 -15.344 1 97.38 34 VAL B O 1
ATOM 2535 N N . TYR B 1 35 ? 4.371 -34.938 -13.906 1 97 35 TYR B N 1
ATOM 2536 C CA . TYR B 1 35 ? 5.82 -34.781 -14 1 97 35 TYR B CA 1
ATOM 2537 C C . TYR B 1 35 ? 6.293 -34.938 -15.438 1 97 35 TYR B C 1
ATOM 2539 O O . TYR B 1 35 ? 7.16 -34.188 -15.906 1 97 35 TYR B O 1
ATOM 2547 N N . ALA B 1 36 ? 5.691 -35.844 -16.078 1 94.75 36 ALA B N 1
ATOM 2548 C CA . ALA B 1 36 ? 6.137 -36.188 -17.422 1 94.75 36 ALA B CA 1
ATOM 2549 C C . ALA B 1 36 ? 5.656 -35.156 -18.438 1 94.75 36 ALA B C 1
ATOM 2551 O O . ALA B 1 36 ? 6.383 -34.812 -19.375 1 94.75 36 ALA B O 1
ATOM 2552 N N . ASN B 1 37 ? 4.449 -34.656 -18.25 1 95.88 37 ASN B N 1
ATOM 2553 C CA . ASN B 1 37 ? 3.848 -33.812 -19.266 1 95.88 37 ASN B CA 1
ATOM 2554 C C . ASN B 1 37 ? 3.834 -32.344 -18.859 1 95.88 37 ASN B C 1
ATOM 2556 O O . ASN B 1 37 ? 3.625 -31.469 -19.688 1 95.88 37 ASN B O 1
ATOM 2560 N N . LYS B 1 38 ? 3.982 -32.031 -17.578 1 97.69 38 LYS B N 1
ATOM 2561 C CA . LYS B 1 38 ? 4.094 -30.703 -16.984 1 97.69 38 LYS B CA 1
ATOM 2562 C C . LYS B 1 38 ? 2.742 -30 -16.953 1 97.69 38 LYS B C 1
ATOM 2564 O O . LYS B 1 38 ? 2.434 -29.266 -16.016 1 97.69 38 LYS B O 1
ATOM 2569 N N . LEU B 1 39 ? 1.952 -30.141 -17.953 1 98 39 LEU B N 1
ATOM 2570 C CA . LEU B 1 39 ? 0.611 -29.594 -18.062 1 98 39 LEU B CA 1
ATOM 2571 C C . LEU B 1 39 ? -0.399 -30.656 -18.453 1 98 39 LEU B C 1
ATOM 2573 O O . LEU B 1 39 ? -0.244 -31.328 -19.484 1 98 39 LEU B O 1
ATOM 2577 N N . VAL B 1 40 ? -1.438 -30.781 -17.625 1 97.06 40 VAL B N 1
ATOM 2578 C CA . VAL B 1 40 ? -2.436 -31.812 -17.844 1 97.06 40 VAL B CA 1
ATOM 2579 C C . VAL B 1 40 ? -3.838 -31.219 -17.766 1 97.06 40 VAL B C 1
ATOM 2581 O O . VAL B 1 40 ? -4.156 -30.484 -16.828 1 97.06 40 VAL B O 1
ATOM 2584 N N . ILE B 1 41 ? -4.637 -31.531 -18.766 1 96.38 41 ILE B N 1
ATOM 2585 C CA . ILE B 1 41 ? -6.035 -31.125 -18.75 1 96.38 41 ILE B CA 1
ATOM 2586 C C . ILE B 1 41 ? -6.93 -32.312 -18.5 1 96.38 41 ILE B C 1
ATOM 2588 O O . ILE B 1 41 ? -6.98 -33.25 -19.297 1 96.38 41 ILE B O 1
ATOM 2592 N N . LEU B 1 42 ? -7.57 -32.344 -17.344 1 96.44 42 LEU B N 1
ATOM 2593 C CA . LEU B 1 42 ? -8.633 -33.344 -17.125 1 96.44 42 LEU B CA 1
ATOM 2594 C C . LEU B 1 42 ? -9.938 -32.844 -17.75 1 96.44 42 LEU B C 1
ATOM 2596 O O . LEU B 1 42 ? -10.562 -31.922 -17.25 1 96.44 42 LEU B O 1
ATOM 2600 N N . LYS B 1 43 ? -10.367 -33.594 -18.719 1 95.19 43 LYS B N 1
ATOM 2601 C CA . LYS B 1 43 ? -11.453 -33.094 -19.562 1 95.19 43 LYS B CA 1
ATOM 2602 C C . LYS B 1 43 ? -12.812 -33.438 -18.969 1 95.19 43 LYS B C 1
ATOM 2604 O O . LYS B 1 43 ? -13.039 -34.562 -18.531 1 95.19 43 LYS B O 1
ATOM 2609 N N . ASP B 1 44 ? -13.648 -32.438 -18.938 1 94.88 44 ASP B N 1
ATOM 2610 C CA . ASP B 1 44 ? -15.078 -32.594 -18.688 1 94.88 44 ASP B CA 1
ATOM 2611 C C . ASP B 1 44 ? -15.344 -33.281 -17.359 1 94.88 44 ASP B C 1
ATOM 2613 O O . ASP B 1 44 ? -16.156 -34.188 -17.281 1 94.88 44 ASP B O 1
ATOM 2617 N N . VAL B 1 45 ? -14.703 -32.844 -16.359 1 96.12 45 VAL B N 1
ATOM 2618 C CA . VAL B 1 45 ? -14.82 -33.5 -15.047 1 96.12 45 VAL B CA 1
ATOM 2619 C C . VAL B 1 45 ? -16.031 -32.938 -14.305 1 96.12 45 VAL B C 1
ATOM 2621 O O . VAL B 1 45 ? -16.812 -33.688 -13.719 1 96.12 45 VAL B O 1
ATOM 2624 N N . ASN B 1 46 ? -16.312 -31.625 -14.305 1 97.12 46 ASN B N 1
ATOM 2625 C CA . ASN B 1 46 ? -17.422 -30.922 -13.656 1 97.12 46 ASN B CA 1
ATOM 2626 C C . ASN B 1 46 ? -17.594 -31.359 -12.203 1 97.12 46 ASN B C 1
ATOM 2628 O O . ASN B 1 46 ? -18.672 -31.766 -11.789 1 97.12 46 ASN B O 1
ATOM 2632 N N . PRO B 1 47 ? -16.578 -31.141 -11.398 1 98.12 47 PRO B N 1
ATOM 2633 C CA . PRO B 1 47 ? -16.672 -31.562 -10 1 98.12 47 PRO B CA 1
ATOM 2634 C C . PRO B 1 47 ? -17.375 -30.547 -9.109 1 98.12 47 PRO B C 1
ATOM 2636 O O . PRO B 1 47 ? -17.375 -29.344 -9.414 1 98.12 47 PRO B O 1
ATOM 2639 N N . SER B 1 48 ? -18.031 -31.047 -8.062 1 97.62 48 SER B N 1
ATOM 2640 C CA . SER B 1 48 ? -18.375 -30.172 -6.953 1 97.62 48 SER B CA 1
ATOM 2641 C C . SER B 1 48 ? -17.125 -29.688 -6.227 1 97.62 48 SER B C 1
ATOM 2643 O O . SER B 1 48 ? -16.031 -30.219 -6.438 1 97.62 48 SER B O 1
ATOM 2645 N N . PRO B 1 49 ? -17.281 -28.625 -5.383 1 97.88 49 PRO B N 1
ATOM 2646 C CA . PRO B 1 49 ? -16.125 -28.188 -4.605 1 97.88 49 PRO B CA 1
ATOM 2647 C C . PRO B 1 49 ? -15.508 -29.312 -3.768 1 97.88 49 PRO B C 1
ATOM 2649 O O . PRO B 1 49 ? -14.281 -29.438 -3.695 1 97.88 49 PRO B O 1
ATOM 2652 N N . GLU B 1 50 ? -16.344 -30.156 -3.197 1 97.75 50 GLU B N 1
ATOM 2653 C CA . GLU B 1 50 ? -15.867 -31.266 -2.373 1 97.75 50 GLU B CA 1
ATOM 2654 C C . GLU B 1 50 ? -15.102 -32.281 -3.211 1 97.75 50 GLU B C 1
ATOM 2656 O O . GLU B 1 50 ? -14.07 -32.812 -2.783 1 97.75 50 GLU B O 1
ATOM 2661 N N . GLU B 1 51 ? -15.68 -32.562 -4.344 1 97.75 51 GLU B N 1
ATOM 2662 C CA . GLU B 1 51 ? -15.031 -33.531 -5.242 1 97.75 51 GLU B CA 1
ATOM 2663 C C . GLU B 1 51 ? -13.711 -32.969 -5.766 1 97.75 51 GLU B C 1
ATOM 2665 O O . GLU B 1 51 ? -12.734 -33.719 -5.902 1 97.75 51 GLU B O 1
ATOM 2670 N N . PHE B 1 52 ? -13.719 -31.719 -6.07 1 98.44 52 PHE B N 1
ATOM 2671 C CA . PHE B 1 52 ? -12.508 -31.031 -6.484 1 98.44 52 PHE B CA 1
ATOM 2672 C C . PHE B 1 52 ? -11.414 -31.156 -5.43 1 98.44 52 PHE B C 1
ATOM 2674 O O . PHE B 1 52 ? -10.273 -31.484 -5.746 1 98.44 52 PHE B O 1
ATOM 2681 N N . LEU B 1 53 ? -11.781 -30.984 -4.16 1 98.56 53 LEU B N 1
ATOM 2682 C CA . LEU B 1 53 ? -10.859 -31.109 -3.039 1 98.56 53 LEU B CA 1
ATOM 2683 C C . LEU B 1 53 ? -10.352 -32.531 -2.908 1 98.56 53 LEU B C 1
ATOM 2685 O O . LEU B 1 53 ? -9.164 -32.75 -2.658 1 98.56 53 LEU B O 1
ATOM 2689 N N . LYS B 1 54 ? -11.258 -33.438 -3.082 1 98.06 54 LYS B N 1
ATOM 2690 C CA . LYS B 1 54 ? -10.852 -34.844 -2.994 1 98.06 54 LYS B CA 1
ATOM 2691 C C . LYS B 1 54 ? -9.781 -35.156 -4.031 1 98.06 54 LYS B C 1
ATOM 2693 O O . LYS B 1 54 ? -8.797 -35.844 -3.719 1 98.06 54 LYS B O 1
ATOM 2698 N N . LEU B 1 55 ? -10.062 -34.719 -5.223 1 98 55 LEU B N 1
ATOM 2699 C CA . LEU B 1 55 ? -9.078 -34.938 -6.277 1 98 55 LEU B CA 1
ATOM 2700 C C . LEU B 1 55 ? -7.754 -34.281 -5.934 1 98 55 LEU B C 1
ATOM 2702 O O . LEU B 1 55 ? -6.688 -34.844 -6.121 1 98 55 LEU B O 1
ATOM 2706 N N . GLY B 1 56 ? -7.812 -33.031 -5.438 1 98.5 56 GLY B N 1
ATOM 2707 C CA . GLY B 1 56 ? -6.605 -32.344 -5.004 1 98.5 56 GLY B CA 1
ATOM 2708 C C . GLY B 1 56 ? -5.812 -33.125 -3.973 1 98.5 56 GLY B C 1
ATOM 2709 O O . GLY B 1 56 ? -4.582 -33.188 -4.051 1 98.5 56 GLY B O 1
ATOM 2710 N N . LYS B 1 57 ? -6.512 -33.719 -3.062 1 98.25 57 LYS B N 1
ATOM 2711 C CA . LYS B 1 57 ? -5.863 -34.469 -1.991 1 98.25 57 LYS B CA 1
ATOM 2712 C C . LYS B 1 57 ? -5.168 -35.688 -2.539 1 98.25 57 LYS B C 1
ATOM 2714 O O . LYS B 1 57 ? -4.184 -36.188 -1.963 1 98.25 57 LYS B O 1
ATOM 2719 N N . ILE B 1 58 ? -5.707 -36.25 -3.582 1 98.06 58 ILE B N 1
ATOM 2720 C CA . ILE B 1 58 ? -5.031 -37.344 -4.238 1 98.06 58 ILE B CA 1
ATOM 2721 C C . ILE B 1 58 ? -3.729 -36.875 -4.867 1 98.06 58 ILE B C 1
ATOM 2723 O O . ILE B 1 58 ? -2.703 -37.562 -4.789 1 98.06 58 ILE B O 1
ATOM 2727 N N . VAL B 1 59 ? -3.754 -35.688 -5.426 1 98.25 59 VAL B N 1
ATOM 2728 C CA . VAL B 1 59 ? -2.605 -35.156 -6.152 1 98.25 59 VAL B CA 1
ATOM 2729 C C . VAL B 1 59 ? -1.502 -34.75 -5.172 1 98.25 59 VAL B C 1
ATOM 2731 O O . VAL B 1 59 ? -0.326 -35.062 -5.406 1 98.25 59 VAL B O 1
ATOM 2734 N N . GLY B 1 60 ? -1.867 -34.094 -4.082 1 98.38 60 GLY B N 1
ATOM 2735 C CA . GLY B 1 60 ? -0.861 -33.656 -3.117 1 98.38 60 GLY B CA 1
ATOM 2736 C C . GLY B 1 60 ? -1.453 -33.062 -1.859 1 98.38 60 GLY B C 1
ATOM 2737 O O . GLY B 1 60 ? -2.664 -33.125 -1.64 1 98.38 60 GLY B O 1
ATOM 2738 N N . GLN B 1 61 ? -0.541 -32.625 -0.997 1 98.06 61 GLN B N 1
ATOM 2739 C CA . GLN B 1 61 ? -0.947 -31.891 0.209 1 98.06 61 GLN B CA 1
ATOM 2740 C C . GLN B 1 61 ? -1.361 -30.469 -0.114 1 98.06 61 GLN B C 1
ATOM 2742 O O . GLN B 1 61 ? -0.521 -29.641 -0.467 1 98.06 61 GLN B O 1
ATOM 2747 N N . ILE B 1 62 ? -2.594 -30.188 0.074 1 98.44 62 ILE B N 1
ATOM 2748 C CA . ILE B 1 62 ? -3.139 -28.891 -0.281 1 98.44 62 ILE B CA 1
ATOM 2749 C C . ILE B 1 62 ? -2.643 -27.828 0.708 1 98.44 62 ILE B C 1
ATOM 2751 O O . ILE B 1 62 ? -2.645 -28.062 1.92 1 98.44 62 ILE B O 1
ATOM 2755 N N . VAL B 1 63 ? -2.16 -26.688 0.227 1 97.06 63 VAL B N 1
ATOM 2756 C CA . VAL B 1 63 ? -1.758 -25.547 1.04 1 97.06 63 VAL B CA 1
ATOM 2757 C C . VAL B 1 63 ? -2.648 -24.344 0.723 1 97.06 63 VAL B C 1
ATOM 2759 O O . VAL B 1 63 ? -2.574 -23.781 -0.372 1 97.06 63 VAL B O 1
ATOM 2762 N N . PRO B 1 64 ? -3.492 -24.016 1.69 1 96.25 64 PRO B N 1
ATOM 2763 C CA . PRO B 1 64 ? -4.352 -22.859 1.463 1 96.25 64 PRO B CA 1
ATOM 2764 C C . PRO B 1 64 ? -3.562 -21.562 1.333 1 96.25 64 PRO B C 1
ATOM 2766 O O . PRO B 1 64 ? -2.473 -21.438 1.9 1 96.25 64 PRO B O 1
ATOM 2769 N N . TYR B 1 65 ? -4.07 -20.656 0.573 1 95.12 65 TYR B N 1
ATOM 2770 C CA . TYR B 1 65 ? -3.469 -19.344 0.488 1 95.12 65 TYR B CA 1
ATOM 2771 C C . TYR B 1 65 ? -3.477 -18.641 1.847 1 95.12 65 TYR B C 1
ATOM 2773 O O . TYR B 1 65 ? -4.406 -18.828 2.635 1 95.12 65 TYR B O 1
ATOM 2781 N N . TYR B 1 66 ? -2.484 -17.797 2.105 1 92.44 66 TYR B N 1
ATOM 2782 C CA . TYR B 1 66 ? -2.309 -17.266 3.453 1 92.44 66 TYR B CA 1
ATOM 2783 C C . TYR B 1 66 ? -3.344 -16.203 3.754 1 92.44 66 TYR B C 1
ATOM 2785 O O . TYR B 1 66 ? -3.656 -15.938 4.918 1 92.44 66 TYR B O 1
ATOM 2793 N N . GLU B 1 67 ? -3.889 -15.508 2.691 1 93.94 67 GLU B N 1
ATOM 2794 C CA . GLU B 1 67 ? -4.871 -14.453 2.906 1 93.94 67 GLU B CA 1
ATOM 2795 C C . GLU B 1 67 ? -6.293 -15 2.844 1 93.94 67 GLU B C 1
ATOM 2797 O O . GLU B 1 67 ? -6.742 -15.461 1.794 1 93.94 67 GLU B O 1
ATOM 2802 N N . PRO B 1 68 ? -7.055 -14.805 3.832 1 94.5 68 PRO B N 1
ATOM 2803 C CA . PRO B 1 68 ? -8.391 -15.398 3.912 1 94.5 68 PRO B CA 1
ATOM 2804 C C . PRO B 1 68 ? -9.352 -14.82 2.879 1 94.5 68 PRO B C 1
ATOM 2806 O O . PRO B 1 68 ? -10.305 -15.5 2.471 1 94.5 68 PRO B O 1
ATOM 2809 N N . MET B 1 69 ? -9.109 -13.633 2.424 1 94.12 69 MET B N 1
ATOM 2810 C CA . MET B 1 69 ? -10.047 -12.992 1.509 1 94.12 69 MET B CA 1
ATOM 2811 C C . MET B 1 69 ? -10.148 -13.766 0.199 1 94.12 69 MET B C 1
ATOM 2813 O O . MET B 1 69 ? -11.094 -13.578 -0.57 1 94.12 69 MET B O 1
ATOM 2817 N N . TYR B 1 70 ? -9.211 -14.695 -0.068 1 96.44 70 TYR B N 1
ATOM 2818 C CA . TYR B 1 70 ? -9.195 -15.477 -1.296 1 96.44 70 TYR B CA 1
ATOM 2819 C C . TYR B 1 70 ? -9.891 -16.812 -1.091 1 96.44 70 TYR B C 1
ATOM 2821 O O . TYR B 1 70 ? -10.07 -17.594 -2.039 1 96.44 70 TYR B O 1
ATOM 2829 N N . HIS B 1 71 ? -10.344 -17.109 0.094 1 97.56 71 HIS B N 1
ATOM 2830 C CA . HIS B 1 71 ? -10.852 -18.438 0.428 1 97.56 71 HIS B CA 1
ATOM 2831 C C . HIS B 1 71 ? -12.297 -18.609 -0.028 1 97.56 71 HIS B C 1
ATOM 2833 O O . HIS B 1 71 ? -13.102 -17.688 0.08 1 97.56 71 HIS B O 1
ATOM 2839 N N . HIS B 1 72 ? -12.508 -19.797 -0.493 1 97.38 72 HIS B N 1
ATOM 2840 C CA . HIS B 1 72 ? -13.906 -20.219 -0.58 1 97.38 72 HIS B CA 1
ATOM 2841 C C . HIS B 1 72 ? -14.578 -20.172 0.786 1 97.38 72 HIS B C 1
ATOM 2843 O O . HIS B 1 72 ? -13.977 -20.516 1.799 1 97.38 72 HIS B O 1
ATOM 2849 N N . GLU B 1 73 ? -15.828 -19.797 0.795 1 95.31 73 GLU B N 1
ATOM 2850 C CA . GLU B 1 73 ? -16.547 -19.578 2.039 1 95.31 73 GLU B CA 1
ATOM 2851 C C . GLU B 1 73 ? -16.625 -20.844 2.877 1 95.31 73 GLU B C 1
ATOM 2853 O O . GLU B 1 73 ? -16.469 -20.797 4.102 1 95.31 73 GLU B O 1
ATOM 2858 N N . ASP B 1 74 ? -16.781 -22.016 2.275 1 97 74 ASP B N 1
ATOM 2859 C CA . ASP B 1 74 ? -17.016 -23.266 2.988 1 97 74 ASP B CA 1
ATOM 2860 C C . ASP B 1 74 ? -15.742 -24.109 3.012 1 97 74 ASP B C 1
ATOM 2862 O O . ASP B 1 74 ? -15.625 -25.031 3.824 1 97 74 ASP B O 1
ATOM 2866 N N . HIS B 1 75 ? -14.898 -23.875 2.025 1 97.94 75 HIS B N 1
ATOM 2867 C CA . HIS B 1 75 ? -13.688 -24.672 1.868 1 97.94 75 HIS B CA 1
ATOM 2868 C C . HIS B 1 75 ? -12.453 -23.781 1.741 1 97.94 75 HIS B C 1
ATOM 2870 O O . HIS B 1 75 ? -11.953 -23.562 0.636 1 97.94 75 HIS B O 1
ATOM 2876 N N . PRO B 1 76 ? -11.898 -23.391 2.863 1 97.44 76 PRO B N 1
ATOM 2877 C CA . PRO B 1 76 ? -10.812 -22.406 2.854 1 97.44 76 PRO B CA 1
ATOM 2878 C C . PRO B 1 76 ? -9.602 -22.891 2.055 1 97.44 76 PRO B C 1
ATOM 2880 O O . PRO B 1 76 ? -8.734 -22.078 1.706 1 97.44 76 PRO B O 1
ATOM 2883 N N . GLU B 1 77 ? -9.516 -24.156 1.734 1 98.25 77 GLU B N 1
ATOM 2884 C CA . GLU B 1 77 ? -8.414 -24.672 0.933 1 98.25 77 GLU B CA 1
ATOM 2885 C C . GLU B 1 77 ? -8.5 -24.188 -0.509 1 98.25 77 GLU B C 1
ATOM 2887 O O . GLU B 1 77 ? -7.5 -24.188 -1.229 1 98.25 77 GLU B O 1
ATOM 2892 N N . ILE B 1 78 ? -9.703 -23.844 -0.885 1 98.62 78 ILE B N 1
ATOM 2893 C CA . ILE B 1 78 ? -9.922 -23.438 -2.27 1 98.62 78 ILE B CA 1
ATOM 2894 C C . ILE B 1 78 ? -9.719 -21.938 -2.412 1 98.62 78 ILE B C 1
ATOM 2896 O O . ILE B 1 78 ? -10.367 -21.141 -1.722 1 98.62 78 ILE B O 1
ATOM 2900 N N . PHE B 1 79 ? -8.766 -21.562 -3.252 1 98.31 79 PHE B N 1
ATOM 2901 C CA . PHE B 1 79 ? -8.57 -20.172 -3.686 1 98.31 79 PHE B CA 1
ATOM 2902 C C . PHE B 1 79 ? -9.625 -19.781 -4.719 1 98.31 79 PHE B C 1
ATOM 2904 O O . PHE B 1 79 ? -9.805 -20.484 -5.719 1 98.31 79 PHE B O 1
ATOM 2911 N N . VAL B 1 80 ? -10.328 -18.703 -4.504 1 97.81 80 VAL B N 1
ATOM 2912 C CA . VAL B 1 80 ? -11.406 -18.297 -5.398 1 97.81 80 VAL B CA 1
ATOM 2913 C C . VAL B 1 80 ? -11.031 -17 -6.121 1 97.81 80 VAL B C 1
ATOM 2915 O O . VAL B 1 80 ? -10.797 -15.977 -5.48 1 97.81 80 VAL B O 1
ATOM 2918 N N . SER B 1 81 ? -10.914 -17.047 -7.402 1 95.75 81 SER B N 1
ATOM 2919 C CA . SER B 1 81 ? -10.844 -15.883 -8.281 1 95.75 81 SER B CA 1
ATOM 2920 C C . SER B 1 81 ? -12.195 -15.617 -8.953 1 95.75 81 SER B C 1
ATOM 2922 O O . SER B 1 81 ? -12.711 -16.469 -9.672 1 95.75 81 SER B O 1
ATOM 2924 N N . SER B 1 82 ? -12.758 -14.422 -8.719 1 95.12 82 SER B N 1
ATOM 2925 C CA . SER B 1 82 ? -14.094 -14.172 -9.25 1 95.12 82 SER B CA 1
ATOM 2926 C C . SER B 1 82 ? -14.336 -12.68 -9.469 1 95.12 82 SER B C 1
ATOM 2928 O O . SER B 1 82 ? -13.906 -11.852 -8.664 1 95.12 82 SER B O 1
ATOM 2930 N N . THR B 1 83 ? -15.047 -12.359 -10.539 1 91.44 83 THR B N 1
ATOM 2931 C CA . THR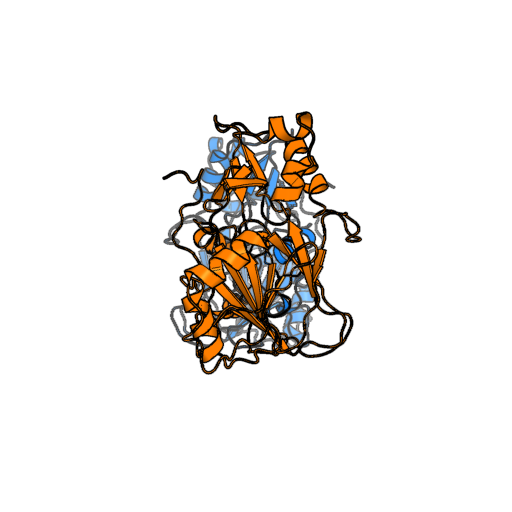 B 1 83 ? -15.445 -10.977 -10.789 1 91.44 83 THR B CA 1
ATOM 2932 C C . THR B 1 83 ? -16.75 -10.656 -10.078 1 91.44 83 THR B C 1
ATOM 2934 O O . THR B 1 83 ? -17.203 -9.508 -10.078 1 91.44 83 THR B O 1
ATOM 2937 N N . GLU B 1 84 ? -17.312 -11.695 -9.531 1 90.06 84 GLU B N 1
ATOM 2938 C CA . GLU B 1 84 ? -18.531 -11.469 -8.758 1 90.06 84 GLU B CA 1
ATOM 2939 C C . GLU B 1 84 ? -18.203 -10.93 -7.363 1 90.06 84 GLU B C 1
ATOM 2941 O O . GLU B 1 84 ? -17.375 -11.5 -6.648 1 90.06 84 GLU B O 1
ATOM 2946 N N . GLU B 1 85 ? -18.938 -9.93 -7.074 1 84.88 85 GLU B N 1
ATOM 2947 C CA . GLU B 1 85 ? -18.688 -9.273 -5.793 1 84.88 85 GLU B CA 1
ATOM 2948 C C . GLU B 1 85 ? -18.891 -10.242 -4.629 1 84.88 85 GLU B C 1
ATOM 2950 O O . GLU B 1 85 ? -19.891 -10.977 -4.605 1 84.88 85 GLU B O 1
ATOM 2955 N N . GLY B 1 86 ? -17.969 -10.305 -3.768 1 84.94 86 GLY B N 1
ATOM 2956 C CA . GLY B 1 86 ? -18.094 -11.078 -2.543 1 84.94 86 GLY B CA 1
ATOM 2957 C C . GLY B 1 86 ? -17.719 -12.539 -2.713 1 84.94 86 GLY B C 1
ATOM 2958 O O . GLY B 1 86 ? -17.766 -13.312 -1.752 1 84.94 86 GLY B O 1
ATOM 2959 N N . GLN B 1 87 ? -17.406 -13.031 -3.881 1 86.81 87 GLN B N 1
ATOM 2960 C CA . GLN B 1 87 ? -17.094 -14.438 -4.129 1 86.81 87 GLN B CA 1
ATOM 2961 C C . GLN B 1 87 ? -15.625 -14.625 -4.449 1 86.81 87 GLN B C 1
ATOM 2963 O O . GLN B 1 87 ? -15.258 -15.531 -5.211 1 86.81 87 GLN B O 1
ATOM 2968 N N . GLY B 1 88 ? -14.812 -13.945 -3.797 1 92.19 88 GLY B N 1
ATOM 2969 C CA . GLY B 1 88 ? -13.383 -14.055 -4.062 1 92.19 88 GLY B CA 1
ATOM 2970 C C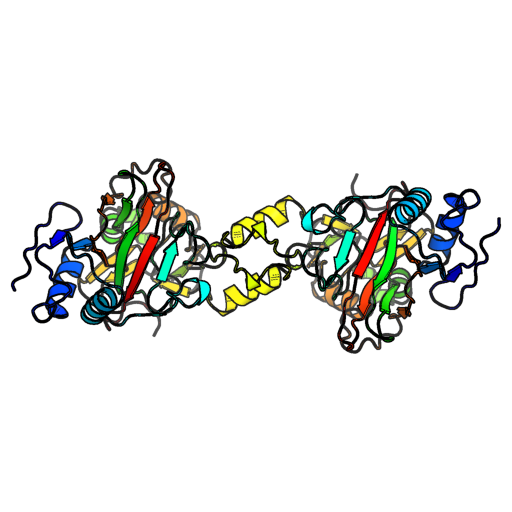 . GLY B 1 88 ?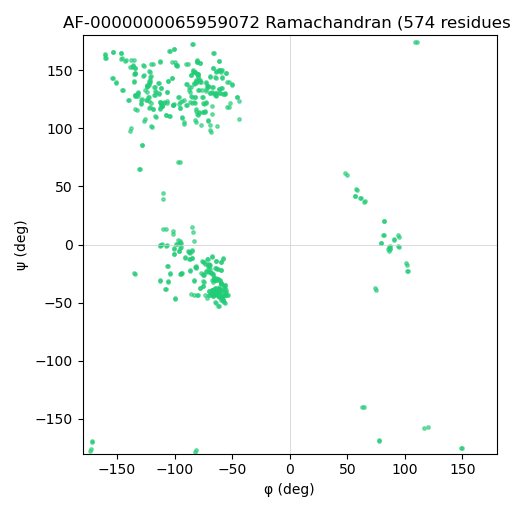 -12.75 -12.742 -4.48 1 92.19 88 GLY B C 1
ATOM 2971 O O . GLY B 1 88 ? -13.234 -11.672 -4.113 1 92.19 88 GLY B O 1
ATOM 2972 N N . VAL B 1 89 ? -11.664 -12.883 -5.152 1 94.94 89 VAL B N 1
ATOM 2973 C CA . VAL B 1 89 ? -10.891 -11.703 -5.523 1 94.94 89 VAL B CA 1
ATOM 2974 C C . VAL B 1 89 ? -10.828 -11.586 -7.047 1 94.94 89 VAL B C 1
ATOM 2976 O O . VAL B 1 89 ? -10.492 -12.547 -7.738 1 94.94 89 VAL B O 1
ATOM 2979 N N . PRO B 1 90 ? -11.141 -10.492 -7.613 1 92.69 90 PRO B N 1
ATOM 2980 C CA . PRO B 1 90 ? -11.164 -10.336 -9.07 1 92.69 90 PRO B CA 1
ATOM 2981 C C . PRO B 1 90 ? -9.773 -10.109 -9.664 1 92.69 90 PRO B C 1
ATOM 2983 O O . PRO B 1 90 ? -8.852 -9.711 -8.945 1 92.69 90 PRO B O 1
ATOM 2986 N N . LYS B 1 91 ? -9.648 -10.398 -10.969 1 88.62 91 LYS B N 1
ATOM 2987 C CA . LYS B 1 91 ? -8.508 -10.047 -11.805 1 88.62 91 LYS B CA 1
ATOM 2988 C C . LYS B 1 91 ? -7.211 -10.609 -11.219 1 88.62 91 LYS B C 1
ATOM 2990 O O . LYS B 1 91 ? -6.211 -9.891 -11.117 1 88.62 91 LYS B O 1
ATOM 2995 N N . THR B 1 92 ? -7.293 -11.781 -10.773 1 90.75 92 THR B N 1
ATOM 2996 C CA . THR B 1 92 ? -6.082 -12.438 -10.305 1 90.75 92 THR B CA 1
ATOM 2997 C C . THR B 1 92 ? -5.309 -13.039 -11.477 1 90.75 92 THR B C 1
ATOM 2999 O O . THR B 1 92 ? -5.879 -13.305 -12.539 1 90.75 92 THR B O 1
ATOM 3002 N N . GLY B 1 93 ? -3.996 -13.094 -11.375 1 90.75 93 GLY B N 1
ATOM 3003 C CA . GLY B 1 93 ? -3.158 -13.859 -12.289 1 90.75 93 GLY B CA 1
ATOM 3004 C C . GLY B 1 93 ? -2.875 -13.125 -13.586 1 90.75 93 GLY B C 1
ATOM 3005 O O . GLY B 1 93 ? -2.52 -13.75 -14.586 1 90.75 93 GLY B O 1
ATOM 3006 N N . ALA B 1 94 ? -3.002 -11.836 -13.648 1 88.12 94 ALA B N 1
ATOM 3007 C CA . ALA B 1 94 ? -2.869 -11.062 -14.883 1 88.12 94 ALA B CA 1
ATOM 3008 C C . ALA B 1 94 ? -1.405 -10.742 -15.172 1 88.12 94 ALA B C 1
ATOM 3010 O O . ALA B 1 94 ? -1.103 -9.953 -16.078 1 88.12 94 ALA B O 1
ATOM 3011 N N . PHE B 1 95 ? -0.481 -11.328 -14.492 1 93 95 PHE B N 1
ATOM 3012 C CA . PHE B 1 95 ? 0.954 -11.172 -14.688 1 93 95 PHE B CA 1
ATOM 3013 C C . PHE B 1 95 ? 1.658 -12.523 -14.648 1 93 95 PHE B C 1
ATOM 3015 O O . PHE B 1 95 ? 1.091 -13.508 -14.18 1 93 95 PHE B O 1
ATOM 3022 N N . TRP B 1 96 ? 2.822 -12.492 -15.234 1 96.25 96 TRP B N 1
ATOM 3023 C CA . TRP B 1 96 ? 3.604 -13.719 -15.172 1 96.25 96 TRP B CA 1
ATOM 3024 C C . TRP B 1 96 ? 3.98 -14.047 -13.727 1 96.25 96 TRP B C 1
ATOM 3026 O O . TRP B 1 96 ? 4.492 -13.195 -13 1 96.25 96 TRP B O 1
ATOM 3036 N N . HIS B 1 97 ? 3.705 -15.32 -13.367 1 96.5 97 HIS B N 1
ATOM 3037 C CA . HIS B 1 97 ? 4.035 -15.711 -12.008 1 96.5 97 HIS B CA 1
ATOM 3038 C C . HIS B 1 97 ? 4.145 -17.234 -11.883 1 96.5 97 HIS B C 1
ATOM 3040 O O . HIS B 1 97 ? 3.727 -17.953 -12.781 1 96.5 97 HIS B O 1
ATOM 3046 N N . ILE B 1 98 ? 4.801 -17.609 -10.867 1 96.06 98 ILE B N 1
ATOM 3047 C CA . ILE B 1 98 ? 4.746 -18.953 -10.289 1 96.06 98 ILE B CA 1
ATOM 3048 C C . ILE B 1 98 ? 3.955 -18.906 -8.984 1 96.06 98 ILE B C 1
ATOM 3050 O O . ILE B 1 98 ? 4.25 -18.109 -8.094 1 96.06 98 ILE B O 1
ATOM 3054 N N . ASP B 1 99 ? 2.898 -19.734 -8.953 1 96.12 99 ASP B N 1
ATOM 3055 C CA . ASP B 1 99 ? 2.027 -19.625 -7.785 1 96.12 99 ASP B CA 1
ATOM 3056 C C . ASP B 1 99 ? 2.826 -19.781 -6.492 1 96.12 99 ASP B C 1
ATOM 3058 O O . ASP B 1 99 ? 3.473 -20.797 -6.27 1 96.12 99 ASP B O 1
ATOM 3062 N N . TYR B 1 100 ? 2.818 -18.734 -5.676 1 92 100 TYR B N 1
ATOM 3063 C CA . TYR B 1 100 ? 3.354 -18.719 -4.316 1 92 100 TYR B CA 1
ATOM 3064 C C . TYR B 1 100 ? 4.863 -18.922 -4.324 1 92 100 TYR B C 1
ATOM 3066 O O . TYR B 1 100 ? 5.406 -19.641 -3.477 1 92 100 TYR B O 1
ATOM 3074 N N . MET B 1 101 ? 5.469 -18.344 -5.316 1 90.69 101 MET B N 1
ATOM 3075 C CA . MET B 1 101 ? 6.922 -18.406 -5.461 1 90.69 101 MET B CA 1
ATOM 3076 C C . MET B 1 101 ? 7.617 -17.828 -4.234 1 90.69 101 MET B C 1
ATOM 3078 O O . MET B 1 101 ? 8.82 -18.031 -4.043 1 90.69 101 MET B O 1
ATOM 3082 N N . PHE B 1 102 ? 6.875 -17.125 -3.352 1 84.94 102 PHE B N 1
ATOM 3083 C CA . PHE B 1 102 ? 7.438 -16.469 -2.176 1 84.94 102 PHE B CA 1
ATOM 3084 C C . PHE B 1 102 ? 7.324 -17.375 -0.95 1 84.94 102 PHE B C 1
ATOM 3086 O O . PHE B 1 102 ? 7.77 -17 0.14 1 84.94 102 PHE B O 1
ATOM 3093 N N . MET B 1 103 ? 6.805 -18.516 -1.162 1 83.88 103 MET B N 1
ATOM 3094 C CA . MET B 1 103 ? 6.711 -19.469 -0.064 1 83.88 103 MET B CA 1
ATOM 3095 C C . MET B 1 103 ? 8.047 -20.172 0.152 1 83.88 103 MET B C 1
ATOM 3097 O O . MET B 1 103 ? 8.859 -20.266 -0.767 1 83.88 103 MET B O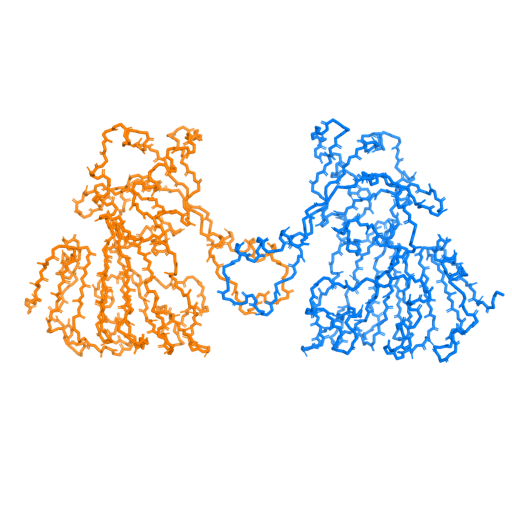 1
ATOM 3101 N N . PRO B 1 104 ? 8.242 -20.703 1.389 1 80.62 104 PRO B N 1
ATOM 3102 C CA . PRO B 1 104 ? 9.523 -21.328 1.726 1 80.62 104 PRO B CA 1
ATOM 3103 C C . PRO B 1 104 ? 9.867 -22.5 0.824 1 80.62 104 PRO B C 1
ATOM 3105 O O . PRO B 1 104 ? 11.047 -22.781 0.579 1 80.62 104 PRO B O 1
ATOM 3108 N N . GLU B 1 105 ? 8.867 -23.188 0.427 1 84.06 105 GLU B N 1
ATOM 3109 C CA . GLU B 1 105 ? 9.07 -24.266 -0.526 1 84.06 105 GLU B CA 1
ATOM 3110 C C . GLU B 1 105 ? 8.203 -24.094 -1.766 1 84.06 105 GLU B C 1
ATOM 3112 O O . GLU B 1 105 ? 7.031 -23.719 -1.659 1 84.06 105 GLU B O 1
ATOM 3117 N N . PRO B 1 106 ? 8.891 -24.359 -2.93 1 90.31 106 PRO B N 1
ATOM 3118 C CA . PRO B 1 106 ? 8.055 -24.281 -4.129 1 90.31 106 PRO B CA 1
ATOM 3119 C C . PRO B 1 106 ? 6.918 -25.297 -4.121 1 90.31 106 PRO B C 1
ATOM 3121 O O . PRO B 1 106 ? 7.141 -26.484 -3.812 1 90.31 106 PRO B O 1
ATOM 3124 N N . PHE B 1 107 ? 5.766 -24.875 -4.441 1 94.94 107 PHE B N 1
ATOM 3125 C CA . PHE B 1 107 ? 4.656 -25.812 -4.582 1 94.94 107 PHE B CA 1
ATOM 3126 C C . PHE B 1 107 ? 4.852 -26.703 -5.805 1 94.94 107 PHE B C 1
ATOM 3128 O O . PHE B 1 107 ? 5.391 -26.266 -6.824 1 94.94 107 PHE B O 1
ATOM 3135 N N . ALA B 1 108 ? 4.426 -27.859 -5.652 1 97.25 108 ALA B N 1
ATOM 3136 C CA . ALA B 1 108 ? 4.641 -28.828 -6.711 1 97.25 108 ALA B CA 1
ATOM 3137 C C . ALA B 1 108 ? 3.613 -28.672 -7.828 1 97.25 108 ALA B C 1
ATOM 3139 O O . ALA B 1 108 ? 3.955 -28.734 -9.008 1 97.25 108 ALA B O 1
ATOM 3140 N N . PHE B 1 109 ? 2.354 -28.484 -7.402 1 98.62 109 PHE B N 1
ATOM 3141 C CA . PHE B 1 109 ? 1.273 -28.516 -8.383 1 98.62 109 PHE B CA 1
ATOM 3142 C C . PHE B 1 109 ? 0.31 -27.344 -8.164 1 98.62 109 PHE B C 1
ATOM 3144 O O . PHE B 1 109 ? 0.103 -26.922 -7.027 1 98.62 109 PHE B O 1
ATOM 3151 N N . SER B 1 110 ? -0.2 -26.891 -9.156 1 98.62 110 SER B N 1
ATOM 3152 C CA . SER B 1 110 ? -1.385 -26.031 -9.148 1 98.62 110 SER B CA 1
ATOM 3153 C C . SER B 1 110 ? -2.504 -26.641 -9.992 1 98.62 110 SER B C 1
ATOM 3155 O O . SER B 1 110 ? -2.242 -27.281 -11.016 1 98.62 110 SER B O 1
ATOM 3157 N N . MET B 1 111 ? -3.676 -26.516 -9.523 1 98.56 111 MET B N 1
ATOM 3158 C CA . MET B 1 111 ? -4.867 -27.047 -10.172 1 98.56 111 MET B CA 1
ATOM 3159 C C . MET B 1 111 ? -5.973 -25.984 -10.234 1 98.56 111 MET B C 1
ATOM 3161 O O . MET B 1 111 ? -6.332 -25.406 -9.211 1 98.56 111 MET B O 1
ATOM 3165 N N . VAL B 1 112 ? -6.48 -25.797 -11.43 1 98.19 112 VAL B N 1
ATOM 3166 C CA . VAL B 1 112 ? -7.496 -24.75 -11.594 1 98.19 112 VAL B CA 1
ATOM 3167 C C . VAL B 1 112 ? -8.758 -25.359 -12.195 1 98.19 112 VAL B C 1
ATOM 3169 O O . VAL B 1 112 ? -8.688 -26.188 -13.109 1 98.19 112 VAL B O 1
ATOM 3172 N N . LEU B 1 113 ? -9.875 -24.953 -11.664 1 98.19 113 LEU B N 1
ATOM 3173 C CA . LEU B 1 113 ? -11.195 -25.344 -12.133 1 98.19 113 LEU B CA 1
ATOM 3174 C C . LEU B 1 113 ? -12.008 -24.125 -12.555 1 98.19 113 LEU B C 1
ATOM 3176 O O . LEU B 1 113 ? -12.523 -23.391 -11.711 1 98.19 113 LEU B O 1
ATOM 3180 N N . PRO B 1 114 ? -12.086 -23.906 -13.891 1 95.88 114 PRO B N 1
ATOM 3181 C CA . PRO B 1 114 ? -12.977 -22.828 -14.328 1 95.88 114 PRO B CA 1
ATOM 3182 C C . PRO B 1 114 ? -14.453 -23.156 -14.117 1 95.88 114 PRO B C 1
ATOM 3184 O O . PRO B 1 114 ? -14.906 -24.25 -14.5 1 95.88 114 PRO B O 1
ATOM 3187 N N . LEU B 1 115 ? -15.172 -22.25 -13.516 1 95.31 115 LEU B N 1
ATOM 3188 C CA . LEU B 1 115 ? -16.594 -22.453 -13.234 1 95.31 115 LEU B CA 1
ATOM 3189 C C . LEU B 1 115 ? -17.453 -21.578 -14.141 1 95.31 115 LEU B C 1
ATOM 3191 O O . LEU B 1 115 ? -18.562 -21.953 -14.508 1 95.31 115 LEU B O 1
ATOM 3195 N N . ALA B 1 116 ? -16.984 -20.359 -14.391 1 91.38 116 ALA B N 1
ATOM 3196 C CA . ALA B 1 116 ? -17.609 -19.406 -15.32 1 91.38 116 ALA B CA 1
ATOM 3197 C C . ALA B 1 116 ? -16.547 -18.656 -16.125 1 91.38 116 ALA B C 1
ATOM 3199 O O . ALA B 1 116 ? -15.602 -18.109 -15.562 1 91.38 116 ALA B O 1
ATOM 3200 N N . VAL B 1 117 ? -16.672 -18.734 -17.422 1 87.62 117 VAL B N 1
ATOM 3201 C CA . VAL B 1 117 ? -15.719 -18.078 -18.328 1 87.62 117 VAL B CA 1
ATOM 3202 C C . VAL B 1 117 ? -16.484 -17.344 -19.422 1 87.62 117 VAL B C 1
ATOM 3204 O O . VAL B 1 117 ? -17.188 -17.953 -20.219 1 87.62 117 VAL B O 1
ATOM 3207 N N . PRO B 1 118 ? -16.234 -16.062 -19.297 1 84.44 118 PRO B N 1
ATOM 3208 C CA . PRO B 1 118 ? -16.938 -15.32 -20.344 1 84.44 118 PRO B CA 1
ATOM 3209 C C . PRO B 1 118 ? -16.312 -15.516 -21.719 1 84.44 118 PRO B C 1
ATOM 3211 O O . PRO B 1 118 ? -15.117 -15.234 -21.906 1 84.44 118 PRO B O 1
ATOM 3214 N N . GLY B 1 119 ? -17.047 -15.969 -22.641 1 80 119 GLY B N 1
ATOM 3215 C CA . GLY B 1 119 ? -16.594 -16.078 -24.016 1 80 119 GLY B CA 1
ATOM 3216 C C . GLY B 1 119 ? -15.68 -17.266 -24.25 1 80 119 GLY B C 1
ATOM 3217 O O . GLY B 1 119 ? -15.562 -18.156 -23.391 1 80 119 GLY B O 1
ATOM 3218 N N . HIS B 1 120 ? -15 -17.297 -25.484 1 77.5 120 HIS B N 1
ATOM 3219 C CA . HIS B 1 120 ? -14.211 -18.469 -25.875 1 77.5 120 HIS B CA 1
ATOM 3220 C C . HIS B 1 120 ? -12.719 -18.141 -25.891 1 77.5 120 HIS B C 1
ATOM 3222 O O . HIS B 1 120 ? -11.891 -19.016 -26.141 1 77.5 120 HIS B O 1
ATOM 3228 N N . ASP B 1 121 ? -12.352 -17 -25.594 1 80 121 ASP B N 1
ATOM 3229 C CA . ASP B 1 121 ? -10.961 -16.594 -25.781 1 80 121 ASP B CA 1
ATOM 3230 C C . ASP B 1 121 ? -10.203 -16.609 -24.469 1 80 121 ASP B C 1
ATOM 3232 O O . ASP B 1 121 ? -9.039 -16.203 -24.406 1 80 121 ASP B O 1
ATOM 3236 N N . ARG B 1 122 ? -10.789 -17.172 -23.469 1 85.44 122 ARG B N 1
ATOM 3237 C CA . ARG B 1 122 ? -10.07 -17.266 -22.203 1 85.44 122 ARG B CA 1
ATOM 3238 C C . ARG B 1 122 ? -9.086 -18.438 -22.219 1 85.44 122 ARG B C 1
ATOM 3240 O O . ARG B 1 122 ? -9.336 -19.453 -22.859 1 85.44 122 ARG B O 1
ATOM 3247 N N . GLY B 1 123 ? -7.977 -18.203 -21.516 1 90.5 123 GLY B N 1
ATOM 3248 C CA . GLY B 1 123 ? -6.945 -19.219 -21.406 1 90.5 123 GLY B CA 1
ATOM 3249 C C . GLY B 1 123 ? -5.852 -18.859 -20.422 1 90.5 123 GLY B C 1
ATOM 3250 O O . GLY B 1 123 ? -6.035 -17.984 -19.578 1 90.5 123 GLY B O 1
ATOM 3251 N N . THR B 1 124 ? -4.867 -19.625 -20.469 1 94.5 124 THR B N 1
ATOM 3252 C CA . THR B 1 124 ? -3.676 -19.391 -19.656 1 94.5 124 THR B CA 1
ATOM 3253 C C . THR B 1 124 ? -2.414 -19.531 -20.516 1 94.5 124 THR B C 1
ATOM 3255 O O . THR B 1 124 ? -2.305 -20.438 -21.328 1 94.5 124 THR B O 1
ATOM 3258 N N . TYR B 1 125 ? -1.592 -18.562 -20.438 1 95.19 125 TYR B N 1
ATOM 3259 C CA . TYR B 1 125 ? -0.256 -18.672 -21.016 1 95.19 125 TYR B CA 1
ATOM 3260 C C . TYR B 1 125 ? 0.694 -19.391 -20.062 1 95.19 125 TYR B C 1
ATOM 3262 O O . TYR B 1 125 ? 0.659 -19.172 -18.859 1 95.19 125 TYR B O 1
ATOM 3270 N N . PHE B 1 126 ? 1.522 -20.266 -20.688 1 97.38 126 PHE B N 1
ATOM 3271 C CA . PHE B 1 126 ? 2.531 -20.984 -19.906 1 97.38 126 PHE B CA 1
ATOM 3272 C C . PHE B 1 126 ? 3.912 -20.812 -20.516 1 97.38 126 PHE B C 1
ATOM 3274 O O . PHE B 1 126 ? 4.043 -20.703 -21.75 1 97.38 126 PHE B O 1
ATOM 3281 N N . ILE B 1 127 ? 4.91 -20.75 -19.703 1 97.38 127 ILE B N 1
ATOM 3282 C CA . ILE B 1 127 ? 6.309 -20.812 -20.109 1 97.38 127 ILE B CA 1
ATOM 3283 C C . ILE B 1 127 ? 7 -21.953 -19.359 1 97.38 127 ILE B C 1
ATOM 3285 O O . ILE B 1 127 ? 6.945 -22.031 -18.141 1 97.38 127 ILE B O 1
ATOM 3289 N N . ASP B 1 128 ? 7.578 -22.828 -20.094 1 97.62 128 ASP B N 1
ATOM 3290 C CA . ASP B 1 128 ? 8.398 -23.906 -19.531 1 97.62 128 ASP B CA 1
ATOM 3291 C C . ASP B 1 128 ? 9.812 -23.406 -19.234 1 97.62 128 ASP B C 1
ATOM 3293 O O . ASP B 1 128 ? 10.641 -23.297 -20.141 1 97.62 128 ASP B O 1
ATOM 3297 N N . LEU B 1 129 ? 10.125 -23.234 -18.016 1 97.88 129 LEU B N 1
ATOM 3298 C CA . LEU B 1 129 ? 11.383 -22.609 -17.609 1 97.88 129 LEU B CA 1
ATOM 3299 C C . LEU B 1 129 ? 12.547 -23.578 -17.75 1 97.88 129 LEU B C 1
ATOM 3301 O O . LEU B 1 129 ? 13.703 -23.156 -17.828 1 97.88 129 LEU B O 1
ATOM 3305 N N . ALA B 1 130 ? 12.258 -24.891 -17.703 1 97.5 130 ALA B N 1
ATOM 3306 C CA . ALA B 1 130 ? 13.305 -25.875 -17.969 1 97.5 130 ALA B CA 1
ATOM 3307 C C . ALA B 1 130 ? 13.742 -25.812 -19.438 1 97.5 130 ALA B C 1
ATOM 3309 O O . ALA B 1 130 ? 14.938 -25.844 -19.734 1 97.5 130 ALA B O 1
ATOM 3310 N N . LYS B 1 131 ? 12.766 -25.719 -20.281 1 97.25 131 LYS B N 1
ATOM 3311 C CA . LYS B 1 131 ? 13.078 -25.625 -21.703 1 97.25 131 LYS B CA 1
ATOM 3312 C C . LYS B 1 131 ? 13.844 -24.344 -22.031 1 97.25 131 LYS B C 1
ATOM 3314 O O . LYS B 1 131 ? 14.781 -24.359 -22.828 1 97.25 131 LYS B O 1
ATOM 3319 N N . VAL B 1 132 ? 13.453 -23.234 -21.438 1 98.12 132 VAL B N 1
ATOM 3320 C CA . VAL B 1 132 ? 14.172 -21.984 -21.625 1 98.12 132 VAL B CA 1
ATOM 3321 C C . VAL B 1 132 ? 15.641 -22.156 -21.234 1 98.12 132 VAL B C 1
ATOM 3323 O O . VAL B 1 132 ? 16.547 -21.828 -22 1 98.12 132 VAL B O 1
ATOM 3326 N N . TRP B 1 133 ? 15.82 -22.688 -20.078 1 98.25 133 TRP B N 1
ATOM 3327 C CA . TRP B 1 133 ? 17.172 -22.875 -19.547 1 98.25 133 TRP B CA 1
ATOM 3328 C C . TRP B 1 133 ? 18 -23.734 -20.5 1 98.25 133 TRP B C 1
ATOM 3330 O O . TRP B 1 133 ? 19.141 -23.391 -20.828 1 98.25 133 TRP B O 1
ATOM 3340 N N . GLN B 1 134 ? 17.453 -24.797 -20.938 1 97.94 134 GLN B N 1
ATOM 3341 C CA . GLN B 1 134 ? 18.125 -25.719 -21.828 1 97.94 134 GLN B CA 1
ATOM 3342 C C . GLN B 1 134 ? 18.516 -25.047 -23.141 1 97.94 134 GLN B C 1
ATOM 3344 O O . GLN B 1 134 ? 19.547 -25.375 -23.734 1 97.94 134 GLN B O 1
ATOM 3349 N N . SER B 1 135 ? 17.75 -24.109 -23.547 1 97.81 135 SER B N 1
ATOM 3350 C CA . SER B 1 135 ? 17.938 -23.484 -24.844 1 97.81 135 SER B CA 1
ATOM 3351 C C . SER B 1 135 ? 19.031 -22.422 -24.797 1 97.81 135 SER B C 1
ATOM 3353 O O . SER B 1 135 ? 19.547 -22 -25.828 1 97.81 135 SER B O 1
ATOM 3355 N N . LEU B 1 136 ? 19.375 -21.953 -23.625 1 98.06 136 LEU B N 1
ATOM 3356 C CA . LEU B 1 136 ? 20.328 -20.844 -23.5 1 98.06 136 LEU B CA 1
ATOM 3357 C C . LEU B 1 136 ? 21.75 -21.297 -23.812 1 98.06 136 LEU B C 1
ATOM 3359 O O . LEU B 1 136 ? 22.156 -22.391 -23.406 1 98.06 136 LEU B O 1
ATOM 3363 N N . PRO B 1 137 ? 22.484 -20.438 -24.531 1 97.44 137 PRO B N 1
ATOM 3364 C CA . PRO B 1 137 ? 23.906 -20.719 -24.688 1 97.44 137 PRO B CA 1
ATOM 3365 C C . PRO B 1 137 ? 24.656 -20.75 -23.359 1 97.44 137 PRO B C 1
ATOM 3367 O O . PRO B 1 137 ? 24.234 -20.094 -22.391 1 97.44 137 PRO B O 1
ATOM 3370 N N . ALA B 1 138 ? 25.766 -21.422 -23.391 1 97.31 138 ALA B N 1
ATOM 3371 C CA . ALA B 1 138 ? 26.578 -21.562 -22.188 1 97.31 138 ALA B CA 1
ATOM 3372 C C . ALA B 1 138 ? 26.969 -20.203 -21.609 1 97.31 138 ALA B C 1
ATOM 3374 O O . ALA B 1 138 ? 27.016 -20.016 -20.391 1 97.31 138 ALA B O 1
ATOM 3375 N N . ALA B 1 139 ? 27.203 -19.312 -22.5 1 96.56 139 ALA B N 1
ATOM 3376 C CA . ALA B 1 139 ? 27.641 -17.984 -22.094 1 96.56 139 ALA B CA 1
ATOM 3377 C C . ALA B 1 139 ? 26.562 -17.266 -21.281 1 96.56 139 ALA B C 1
ATOM 3379 O O . ALA B 1 139 ? 26.859 -16.469 -20.391 1 96.56 139 ALA B O 1
ATOM 3380 N N . GLN B 1 140 ? 25.312 -17.562 -21.547 1 96.75 140 GLN B N 1
ATOM 3381 C CA . GLN B 1 140 ? 24.203 -16.953 -20.844 1 96.75 140 GLN B CA 1
ATOM 3382 C C . GLN B 1 140 ? 23.875 -17.734 -19.562 1 96.75 140 GLN B C 1
ATOM 3384 O O . GLN B 1 140 ? 23.312 -17.172 -18.609 1 96.75 140 GLN B O 1
ATOM 3389 N N . GLN B 1 141 ? 24.266 -19 -19.531 1 97.81 141 GLN B N 1
ATOM 3390 C CA . GLN B 1 141 ? 24 -19.828 -18.359 1 97.81 141 GLN B CA 1
ATOM 3391 C C . GLN B 1 141 ? 25.062 -19.609 -17.266 1 97.81 141 GLN B C 1
ATOM 3393 O O . GLN B 1 141 ? 24.75 -19.625 -16.078 1 97.81 141 GLN B O 1
ATOM 3398 N N . ALA B 1 142 ? 26.156 -19.328 -17.641 1 97.06 142 ALA B N 1
ATOM 3399 C CA . ALA B 1 142 ? 27.328 -19.344 -16.766 1 97.06 142 ALA B CA 1
ATOM 3400 C C . ALA B 1 142 ? 27.156 -18.328 -15.625 1 97.06 142 ALA B C 1
ATOM 3402 O O . ALA B 1 142 ? 27.359 -18.672 -14.453 1 97.06 142 ALA B O 1
ATOM 3403 N N . PRO B 1 143 ? 26.703 -17.172 -15.969 1 96.81 143 PRO B N 1
ATOM 3404 C CA . PRO B 1 143 ? 26.609 -16.188 -14.891 1 96.81 143 PRO B CA 1
ATOM 3405 C C . PRO B 1 143 ? 25.516 -16.516 -13.883 1 96.81 143 PRO B C 1
ATOM 3407 O O . PRO B 1 143 ? 25.484 -15.953 -12.789 1 96.81 143 PRO B O 1
ATOM 3410 N N . ALA B 1 144 ? 24.594 -17.359 -14.211 1 96.62 144 ALA B N 1
ATOM 3411 C CA . ALA B 1 144 ? 23.469 -17.688 -13.352 1 96.62 144 ALA B CA 1
ATOM 3412 C C . ALA B 1 144 ? 23.75 -18.922 -12.5 1 96.62 144 ALA B C 1
ATOM 3414 O O . ALA B 1 144 ? 23.125 -19.109 -11.453 1 96.62 144 ALA B O 1
ATOM 3415 N N . ARG B 1 145 ? 24.656 -19.781 -12.984 1 95.31 145 ARG B N 1
ATOM 3416 C CA . ARG B 1 145 ? 24.938 -21.031 -12.281 1 95.31 145 ARG B CA 1
ATOM 3417 C C . ARG B 1 145 ? 25.562 -20.75 -10.922 1 95.31 145 ARG B C 1
ATOM 3419 O O . ARG B 1 145 ? 26.484 -19.953 -10.805 1 95.31 145 ARG B O 1
ATOM 3426 N N . GLY B 1 146 ? 24.969 -21.375 -9.938 1 94 146 GLY B N 1
ATOM 3427 C CA . GLY B 1 146 ? 25.516 -21.266 -8.594 1 94 146 GLY B CA 1
ATOM 3428 C C . GLY B 1 146 ? 25.125 -19.984 -7.883 1 94 146 GLY B C 1
ATOM 3429 O O . GLY B 1 146 ? 25.672 -19.672 -6.824 1 94 146 GLY B O 1
ATOM 3430 N N . THR B 1 147 ? 24.25 -19.234 -8.453 1 96.5 147 THR B N 1
ATOM 3431 C CA . THR B 1 147 ? 23.812 -18 -7.844 1 96.5 147 THR B CA 1
ATOM 3432 C C . THR B 1 147 ? 22.469 -18.172 -7.152 1 96.5 147 THR B C 1
ATOM 3434 O O . THR B 1 147 ? 21.844 -19.234 -7.262 1 96.5 147 THR B O 1
ATOM 3437 N N . LEU B 1 148 ? 22.094 -17.156 -6.359 1 95.69 148 LEU B N 1
ATOM 3438 C CA . LEU B 1 148 ? 20.797 -17.109 -5.68 1 95.69 148 LEU B CA 1
ATOM 3439 C C . LEU B 1 148 ? 19.969 -15.922 -6.156 1 95.69 148 LEU B C 1
ATOM 3441 O O . LEU B 1 148 ? 20.516 -14.828 -6.344 1 95.69 148 LEU B O 1
ATOM 3445 N N . SER B 1 149 ? 18.734 -16.203 -6.402 1 95.69 149 SER B N 1
ATOM 3446 C CA . SER B 1 149 ? 17.812 -15.141 -6.754 1 95.69 149 SER B CA 1
ATOM 3447 C C . SER B 1 149 ? 16.875 -14.812 -5.59 1 95.69 149 SER B C 1
ATOM 3449 O O . SER B 1 149 ? 16.438 -15.719 -4.867 1 95.69 149 SER B O 1
ATOM 3451 N N . THR B 1 150 ? 16.609 -13.555 -5.41 1 96 150 THR B N 1
ATOM 3452 C CA . THR B 1 150 ? 15.68 -13.094 -4.383 1 96 150 THR B CA 1
ATOM 3453 C C . THR B 1 150 ? 14.297 -12.859 -4.98 1 96 150 THR B C 1
ATOM 3455 O O . THR B 1 150 ? 14.156 -12.188 -6 1 96 150 THR B O 1
ATOM 3458 N N . HIS B 1 151 ? 13.273 -13.469 -4.367 1 95.38 151 HIS B N 1
ATOM 3459 C CA . HIS B 1 151 ? 11.883 -13.352 -4.785 1 95.38 151 HIS B CA 1
ATOM 3460 C C . HIS B 1 151 ? 11.062 -12.57 -3.76 1 95.38 151 HIS B C 1
ATOM 3462 O O . HIS B 1 151 ? 10.953 -12.992 -2.605 1 95.38 151 HIS B O 1
ATOM 3468 N N . ASP B 1 152 ? 10.523 -11.469 -4.203 1 94.88 152 ASP B N 1
ATOM 3469 C CA . ASP B 1 152 ? 9.766 -10.562 -3.346 1 94.88 152 ASP B CA 1
ATOM 3470 C C . ASP B 1 152 ? 8.383 -10.289 -3.926 1 94.88 152 ASP B C 1
ATOM 3472 O O . ASP B 1 152 ? 8.25 -9.578 -4.926 1 94.88 152 ASP B O 1
ATOM 3476 N N . PRO B 1 153 ? 7.34 -10.805 -3.348 1 92.88 153 PRO B N 1
ATOM 3477 C CA . PRO B 1 153 ? 5.988 -10.672 -3.9 1 92.88 153 PRO B CA 1
ATOM 3478 C C . PRO B 1 153 ? 5.309 -9.367 -3.482 1 92.88 153 PRO B C 1
ATOM 3480 O O . PRO B 1 153 ? 4.23 -9.039 -3.986 1 92.88 153 PRO B O 1
ATOM 3483 N N . ARG B 1 154 ? 5.859 -8.531 -2.613 1 94.25 154 ARG B N 1
ATOM 3484 C CA . ARG B 1 154 ? 5.184 -7.492 -1.847 1 94.25 154 ARG B CA 1
ATOM 3485 C C . ARG B 1 154 ? 4.398 -6.559 -2.762 1 94.25 154 ARG B C 1
ATOM 3487 O O . ARG B 1 154 ? 3.227 -6.273 -2.51 1 94.25 154 ARG B O 1
ATOM 3494 N N . ARG B 1 155 ? 4.957 -6.145 -3.881 1 95.5 155 ARG B N 1
ATOM 3495 C CA . ARG B 1 155 ? 4.352 -5.125 -4.73 1 95.5 155 ARG B CA 1
ATOM 3496 C C . ARG B 1 155 ? 3.1 -5.66 -5.418 1 95.5 155 ARG B C 1
ATOM 3498 O O . ARG B 1 155 ? 2.258 -4.887 -5.879 1 95.5 155 ARG B O 1
ATOM 3505 N N . HIS B 1 156 ? 2.934 -6.98 -5.449 1 94.94 156 HIS B N 1
ATOM 3506 C CA . HIS B 1 156 ? 1.842 -7.555 -6.223 1 94.94 156 HIS B CA 1
ATOM 3507 C C . HIS B 1 156 ? 0.746 -8.094 -5.309 1 94.94 156 HIS B C 1
ATOM 3509 O O . HIS B 1 156 ? -0.263 -8.617 -5.789 1 94.94 156 HIS B O 1
ATOM 3515 N N . ILE B 1 157 ? 0.956 -7.98 -3.998 1 96.25 157 ILE B N 1
ATOM 3516 C CA . ILE B 1 157 ? -0.07 -8.391 -3.047 1 96.25 157 ILE B CA 1
ATOM 3517 C C . ILE B 1 157 ? -1.234 -7.402 -3.084 1 96.25 157 ILE B C 1
ATOM 3519 O O . ILE B 1 157 ? -1.026 -6.191 -3.15 1 96.25 157 ILE B O 1
ATOM 3523 N N . LYS B 1 158 ? -2.451 -7.91 -3.086 1 97.06 158 LYS B N 1
ATOM 3524 C CA . LYS B 1 158 ? -3.631 -7.074 -3.279 1 97.06 158 LYS B CA 1
ATOM 3525 C C . LYS B 1 158 ? -4.098 -6.469 -1.958 1 97.06 158 LYS B C 1
ATOM 3527 O O . LYS B 1 158 ? -4.016 -7.117 -0.912 1 97.06 158 LYS B O 1
ATOM 3532 N N . ILE B 1 159 ? -4.602 -5.273 -2.076 1 98.12 159 ILE B N 1
ATOM 3533 C CA . ILE B 1 159 ? -5.16 -4.547 -0.941 1 98.12 159 ILE B CA 1
ATOM 3534 C C . ILE B 1 159 ? -6.484 -5.188 -0.524 1 98.12 159 ILE B C 1
ATOM 3536 O O . ILE B 1 159 ? -7.328 -5.492 -1.37 1 98.12 159 ILE B O 1
ATOM 3540 N N . ARG B 1 160 ? -6.75 -5.402 0.819 1 97.62 160 ARG B N 1
ATOM 3541 C CA . ARG B 1 160 ? -7.957 -5.992 1.383 1 97.62 160 ARG B CA 1
ATOM 3542 C C . ARG B 1 160 ? -9.016 -4.93 1.659 1 97.62 160 ARG B C 1
ATOM 3544 O O . ARG B 1 160 ? -8.68 -3.768 1.906 1 97.62 160 ARG B O 1
ATOM 3551 N N . PRO B 1 161 ? -10.25 -5.367 1.683 1 96.75 161 PRO B N 1
ATOM 3552 C CA . PRO B 1 161 ? -11.289 -4.43 2.131 1 96.75 161 PRO B CA 1
ATOM 3553 C C . PRO B 1 161 ? -11.008 -3.871 3.525 1 96.75 161 PRO B C 1
ATOM 3555 O O . PRO B 1 161 ? -11.266 -2.691 3.781 1 96.75 161 PRO B O 1
ATOM 3558 N N . SER B 1 162 ? -10.438 -4.672 4.395 1 97 162 SER B N 1
ATOM 3559 C CA . SER B 1 162 ? -10.188 -4.27 5.773 1 97 162 SER B CA 1
ATOM 3560 C C . SER B 1 162 ? -9.07 -3.238 5.855 1 97 162 SER B C 1
ATOM 3562 O O . SER B 1 162 ? -8.867 -2.613 6.898 1 97 162 SER B O 1
ATOM 3564 N N . ASP B 1 163 ? -8.328 -3.035 4.758 1 98.06 163 ASP B N 1
ATOM 3565 C CA . ASP B 1 163 ? -7.195 -2.113 4.758 1 98.06 163 ASP B CA 1
ATOM 3566 C C . ASP B 1 163 ? -7.652 -0.68 4.496 1 98.06 163 ASP B C 1
ATOM 3568 O O . ASP B 1 163 ? -6.879 0.266 4.668 1 98.06 163 ASP B O 1
ATOM 3572 N N . VAL B 1 164 ? -8.922 -0.511 4.078 1 97.12 164 VAL B N 1
ATOM 3573 C CA . VAL B 1 164 ? -9.43 0.809 3.723 1 97.12 164 VAL B CA 1
ATOM 3574 C C . VAL B 1 164 ? -9.258 1.766 4.898 1 97.12 164 VAL B C 1
ATOM 3576 O O . VAL B 1 164 ? -9.555 1.413 6.043 1 97.12 164 VAL B O 1
ATOM 3579 N N . TYR B 1 165 ? -8.672 2.959 4.645 1 96.56 165 TYR B N 1
ATOM 3580 C CA . TYR B 1 165 ? -8.453 4.082 5.551 1 96.56 165 TYR B CA 1
ATOM 3581 C C . TYR B 1 165 ? -7.242 3.836 6.441 1 96.56 165 TYR B C 1
ATOM 3583 O O . TYR B 1 165 ? -6.906 4.668 7.289 1 96.56 165 TYR B O 1
ATOM 3591 N N . ARG B 1 166 ? -6.543 2.727 6.297 1 97.19 166 ARG B N 1
ATOM 3592 C CA . ARG B 1 166 ? -5.27 2.521 6.977 1 97.19 166 ARG B CA 1
ATOM 3593 C C . ARG B 1 166 ? -4.125 3.16 6.195 1 97.19 166 ARG B C 1
ATOM 3595 O O . ARG B 1 166 ? -4.172 3.236 4.965 1 97.19 166 ARG B O 1
ATOM 3602 N N . PRO B 1 167 ? -3.08 3.643 6.934 1 97.06 167 PRO B N 1
ATOM 3603 C CA . PRO B 1 167 ? -1.881 4.086 6.219 1 97.06 167 PRO B CA 1
ATOM 3604 C C . PRO B 1 167 ? -1.248 2.975 5.383 1 97.06 167 PRO B C 1
ATOM 3606 O O . PRO B 1 167 ? -1.038 1.866 5.883 1 97.06 167 PRO B O 1
ATOM 3609 N N . ILE B 1 168 ? -0.882 3.256 4.168 1 98.25 168 ILE B N 1
ATOM 3610 C CA . ILE B 1 168 ? -0.41 2.229 3.244 1 98.25 168 ILE B CA 1
ATOM 3611 C C . ILE B 1 168 ? 0.912 1.652 3.748 1 98.25 168 ILE B C 1
ATOM 3613 O O . ILE B 1 168 ? 1.204 0.474 3.531 1 98.25 168 ILE B O 1
ATOM 3617 N N . GLY B 1 169 ? 1.71 2.459 4.453 1 97.56 169 GLY B N 1
ATOM 3618 C CA . GLY B 1 169 ? 2.959 1.963 5.008 1 97.56 169 GLY B CA 1
ATOM 3619 C C . GLY B 1 169 ? 2.764 0.84 6.008 1 97.56 169 GLY B C 1
ATOM 3620 O O . GLY B 1 169 ? 3.559 -0.099 6.059 1 97.56 169 GLY B O 1
ATOM 3621 N N . GLU B 1 170 ? 1.733 0.956 6.797 1 97.56 170 GLU B N 1
ATOM 3622 C CA . GLU B 1 170 ? 1.425 -0.094 7.766 1 97.56 170 GLU B CA 1
ATOM 3623 C C . GLU B 1 170 ? 1.047 -1.396 7.062 1 97.56 170 GLU B C 1
ATOM 3625 O O . GLU B 1 170 ? 1.484 -2.475 7.469 1 97.56 170 GLU B O 1
ATOM 3630 N N . VAL B 1 171 ? 0.268 -1.256 6.062 1 98.5 171 VAL B N 1
ATOM 3631 C CA . VAL B 1 171 ? -0.166 -2.428 5.309 1 98.5 171 VAL B CA 1
ATOM 3632 C C . VAL B 1 171 ? 1.027 -3.051 4.586 1 98.5 171 VAL B C 1
ATOM 3634 O O . VAL B 1 171 ? 1.183 -4.273 4.57 1 98.5 171 VAL B O 1
ATOM 3637 N N . TRP B 1 172 ? 1.838 -2.197 4.039 1 97.81 172 TRP B N 1
ATOM 3638 C CA . TRP B 1 172 ? 3.064 -2.658 3.398 1 97.81 172 TRP B CA 1
ATOM 3639 C C . TRP B 1 172 ? 3.918 -3.467 4.371 1 97.81 172 TRP B C 1
ATOM 3641 O O . TRP B 1 172 ? 4.43 -4.531 4.02 1 97.81 172 TRP B O 1
ATOM 3651 N N . ASP B 1 173 ? 4.043 -2.982 5.594 1 97.75 173 ASP B N 1
ATOM 3652 C CA . ASP B 1 173 ? 4.824 -3.672 6.613 1 97.75 173 ASP B CA 1
ATOM 3653 C C . ASP B 1 173 ? 4.199 -5.02 6.973 1 97.75 173 ASP B C 1
ATOM 3655 O O . ASP B 1 173 ? 4.91 -6.004 7.172 1 97.75 173 ASP B O 1
ATOM 3659 N N . GLU B 1 174 ? 2.949 -5.047 7.094 1 97.62 174 GLU B N 1
ATOM 3660 C CA . GLU B 1 174 ? 2.238 -6.289 7.379 1 97.62 174 GLU B CA 1
ATOM 3661 C C . GLU B 1 174 ? 2.479 -7.328 6.289 1 97.62 174 GLU B C 1
ATOM 3663 O O . GLU B 1 174 ? 2.764 -8.492 6.582 1 97.62 174 GLU B O 1
ATOM 3668 N N . ILE B 1 175 ? 2.395 -6.918 5.059 1 96.44 175 ILE B N 1
ATOM 3669 C CA . ILE B 1 175 ? 2.639 -7.801 3.926 1 96.44 175 ILE B CA 1
ATOM 3670 C C . ILE B 1 175 ? 4.074 -8.328 3.98 1 96.44 175 ILE B C 1
ATOM 3672 O O . ILE B 1 175 ? 4.312 -9.516 3.785 1 96.44 175 ILE B O 1
ATOM 3676 N N . SER B 1 176 ? 4.969 -7.441 4.32 1 95.06 176 SER B N 1
ATOM 3677 C CA . SER B 1 176 ? 6.379 -7.801 4.363 1 95.06 176 SER B CA 1
ATOM 3678 C C . SER B 1 176 ? 6.648 -8.852 5.434 1 95.06 176 SER B C 1
ATOM 3680 O O . SER B 1 176 ? 7.473 -9.75 5.242 1 95.06 176 SER B O 1
ATOM 3682 N N . ARG B 1 177 ? 5.984 -8.734 6.512 1 95.25 177 ARG B N 1
ATOM 3683 C CA . ARG B 1 177 ? 6.145 -9.711 7.59 1 95.25 177 ARG B CA 1
ATOM 3684 C C . ARG B 1 177 ? 5.547 -11.055 7.199 1 95.25 177 ARG B C 1
ATOM 3686 O O . ARG B 1 177 ? 6.125 -12.102 7.488 1 95.25 177 ARG B O 1
ATOM 3693 N N . ALA B 1 178 ? 4.457 -11 6.566 1 93.88 178 ALA B N 1
ATOM 3694 C CA . ALA B 1 178 ? 3.736 -12.227 6.215 1 93.88 178 ALA B CA 1
ATOM 3695 C C . ALA B 1 178 ? 4.414 -12.938 5.051 1 93.88 178 ALA B C 1
ATOM 3697 O O . ALA B 1 178 ? 4.398 -14.172 4.977 1 93.88 178 ALA B O 1
ATOM 3698 N N . THR B 1 179 ? 4.938 -12.18 4.148 1 93.44 179 THR B N 1
ATOM 3699 C CA . THR B 1 179 ? 5.527 -12.734 2.936 1 93.44 179 THR B CA 1
ATOM 3700 C C . THR B 1 179 ? 6.918 -12.148 2.697 1 93.44 179 THR B C 1
ATOM 3702 O O . THR B 1 179 ? 7.145 -11.453 1.704 1 93.44 179 THR B O 1
ATOM 3705 N N . PRO B 1 180 ? 7.82 -12.438 3.592 1 93.19 180 PRO B N 1
ATOM 3706 C CA . PRO B 1 180 ? 9.18 -11.93 3.406 1 93.19 180 PRO B CA 1
ATOM 3707 C C . PRO B 1 180 ? 9.836 -12.445 2.127 1 93.19 180 PRO B C 1
ATOM 3709 O O . PRO B 1 180 ? 9.492 -13.531 1.647 1 93.19 180 PRO B O 1
ATOM 3712 N N . PRO B 1 181 ? 10.719 -11.625 1.594 1 93.25 181 PRO B N 1
ATOM 3713 C CA . PRO B 1 181 ? 11.461 -12.148 0.443 1 93.25 181 PRO B CA 1
ATOM 3714 C C . PRO B 1 181 ? 12.172 -13.469 0.745 1 93.25 181 PRO B C 1
ATOM 3716 O O . PRO B 1 181 ? 12.602 -13.695 1.879 1 93.25 181 PRO B O 1
ATOM 3719 N N . ILE B 1 182 ? 12.242 -14.234 -0.27 1 92.12 182 ILE B N 1
ATOM 3720 C CA . ILE B 1 182 ? 12.914 -15.516 -0.108 1 92.12 182 ILE B CA 1
ATOM 3721 C C . ILE B 1 182 ? 13.992 -15.672 -1.178 1 92.12 182 ILE B C 1
ATOM 3723 O O . ILE B 1 182 ? 13.891 -15.086 -2.258 1 92.12 182 ILE B O 1
ATOM 3727 N N . LYS B 1 183 ? 14.945 -16.438 -0.842 1 92.12 183 LYS B N 1
ATOM 3728 C CA . LYS B 1 183 ? 16.031 -16.734 -1.781 1 92.12 183 LYS B CA 1
ATOM 3729 C C . LYS B 1 183 ? 15.992 -18.188 -2.23 1 92.12 183 LYS B C 1
ATOM 3731 O O . LYS B 1 183 ? 15.812 -19.094 -1.41 1 92.12 183 LYS B O 1
ATOM 3736 N N . TRP B 1 184 ? 16.141 -18.375 -3.496 1 93.06 184 TRP B N 1
ATOM 3737 C CA . TRP B 1 184 ? 16.281 -19.688 -4.098 1 93.06 184 TRP B CA 1
ATOM 3738 C C . TRP B 1 184 ? 17.422 -19.719 -5.113 1 93.06 184 TRP B C 1
ATOM 3740 O O . TRP B 1 184 ? 17.781 -18.672 -5.66 1 93.06 184 TRP B O 1
ATOM 3750 N N . PRO B 1 185 ? 18.016 -20.922 -5.277 1 94.44 185 PRO B N 1
ATOM 3751 C CA . PRO B 1 185 ? 18.922 -20.969 -6.422 1 94.44 185 PRO B CA 1
ATOM 3752 C C . PRO B 1 185 ? 18.281 -20.453 -7.707 1 94.44 185 PRO B C 1
ATOM 3754 O O . PRO B 1 185 ? 17.109 -20.719 -7.973 1 94.44 185 PRO B O 1
ATOM 3757 N N . THR B 1 186 ? 19.062 -19.688 -8.43 1 96.31 186 THR B N 1
ATOM 3758 C CA . THR B 1 186 ? 18.547 -19.125 -9.68 1 96.31 186 THR B CA 1
ATOM 3759 C C . THR B 1 186 ? 18.141 -20.25 -10.633 1 96.31 186 THR B C 1
ATOM 3761 O O . THR B 1 186 ? 17.188 -20.094 -11.406 1 96.31 186 THR B O 1
ATOM 3764 N N . VAL B 1 187 ? 18.875 -21.328 -10.531 1 96.5 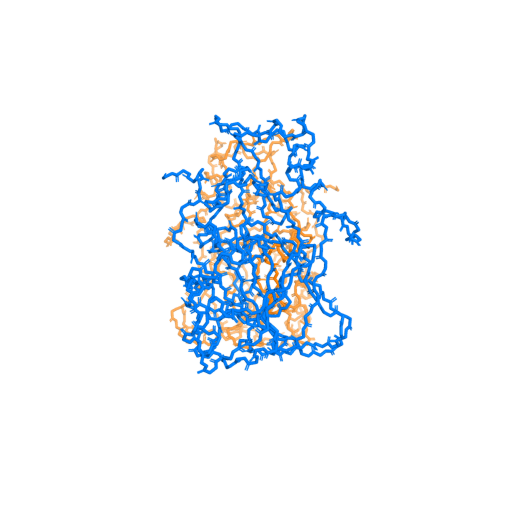187 VAL B N 1
ATOM 3765 C CA . VAL B 1 187 ? 18.562 -22.562 -11.25 1 96.5 187 VAL B CA 1
ATOM 3766 C C . VAL B 1 187 ? 18.312 -23.688 -10.25 1 96.5 187 VAL B C 1
ATOM 3768 O O . VAL B 1 187 ? 19.219 -24.094 -9.523 1 96.5 187 VAL B O 1
ATOM 3771 N N . ILE B 1 188 ? 17.109 -24.156 -10.289 1 94.81 188 ILE B N 1
ATOM 3772 C CA . ILE B 1 188 ? 16.812 -25.266 -9.383 1 94.81 188 ILE B CA 1
ATOM 3773 C C . ILE B 1 188 ? 16.766 -26.578 -10.156 1 94.81 188 ILE B C 1
ATOM 3775 O O . ILE B 1 188 ? 16.719 -26.562 -11.391 1 94.81 188 ILE B O 1
ATOM 3779 N N . ARG B 1 189 ? 16.781 -27.641 -9.406 1 95 189 ARG B N 1
ATOM 3780 C CA . ARG B 1 189 ? 16.656 -28.969 -9.992 1 95 189 ARG B CA 1
ATOM 3781 C C . ARG B 1 189 ? 15.344 -29.625 -9.57 1 95 189 ARG B C 1
ATOM 3783 O O . ARG B 1 189 ? 15.008 -29.641 -8.383 1 95 189 ARG B O 1
ATOM 3790 N N . HIS B 1 190 ? 14.617 -30.125 -10.523 1 96.19 190 HIS B N 1
ATOM 3791 C CA . HIS B 1 190 ? 13.367 -30.797 -10.219 1 96.19 190 HIS B CA 1
ATOM 3792 C C . HIS B 1 190 ? 13.609 -32.062 -9.383 1 96.19 190 HIS B C 1
ATOM 3794 O O . HIS B 1 190 ? 14.414 -32.906 -9.758 1 96.19 190 HIS B O 1
ATOM 3800 N N . PRO B 1 191 ? 12.93 -32.156 -8.312 1 95.62 191 PRO B N 1
ATOM 3801 C CA . PRO B 1 191 ? 13.25 -33.25 -7.406 1 95.62 191 PRO B CA 1
ATOM 3802 C C . PRO B 1 191 ? 12.859 -34.625 -7.969 1 95.62 191 PRO B C 1
ATOM 3804 O O . PRO B 1 191 ? 13.414 -35.656 -7.562 1 95.62 191 PRO B O 1
ATOM 3807 N N . LYS B 1 192 ? 11.945 -34.656 -8.922 1 96.38 192 LYS B N 1
ATOM 3808 C CA . LYS B 1 192 ? 11.5 -35.906 -9.492 1 96.38 192 LYS B CA 1
ATOM 3809 C C . LYS B 1 192 ? 12.195 -36.188 -10.82 1 96.38 192 LYS B C 1
ATOM 3811 O O . LYS B 1 192 ? 12.758 -37.281 -11.016 1 96.38 192 LYS B O 1
ATOM 3816 N N . THR B 1 193 ? 12.266 -35.219 -11.703 1 95.69 193 THR B N 1
ATOM 3817 C CA . THR B 1 193 ? 12.75 -35.469 -13.055 1 95.69 193 THR B CA 1
ATOM 3818 C C . THR B 1 193 ? 14.242 -35.156 -13.164 1 95.69 193 THR B C 1
ATOM 3820 O O . THR B 1 193 ? 14.906 -35.562 -14.109 1 95.69 193 THR B O 1
ATOM 3823 N N . GLY B 1 194 ? 14.734 -34.281 -12.32 1 95.19 194 GLY B N 1
ATOM 3824 C CA . GLY B 1 194 ? 16.141 -33.906 -12.328 1 95.19 194 GLY B CA 1
ATOM 3825 C C . GLY B 1 194 ? 16.438 -32.781 -13.289 1 95.19 194 GLY B C 1
ATOM 3826 O O . GLY B 1 194 ? 17.578 -32.281 -13.344 1 95.19 194 GLY B O 1
ATOM 3827 N N . GLU B 1 195 ? 15.508 -32.312 -13.984 1 95.56 195 GLU B N 1
ATOM 3828 C CA . GLU B 1 195 ? 15.719 -31.203 -14.922 1 95.56 195 GLU B CA 1
ATOM 3829 C C . GLU B 1 195 ? 16.125 -29.922 -14.195 1 95.56 195 GLU B C 1
ATOM 3831 O O . GLU B 1 195 ? 15.641 -29.656 -13.094 1 95.56 195 GLU B O 1
ATOM 3836 N N . GLU B 1 196 ? 17 -29.203 -14.859 1 96.31 196 GLU B N 1
ATOM 3837 C CA . GLU B 1 196 ? 17.312 -27.859 -14.367 1 96.31 196 GLU B CA 1
ATOM 3838 C C . GLU B 1 196 ? 16.25 -26.859 -14.82 1 96.31 196 GLU B C 1
ATOM 3840 O O . GLU B 1 196 ? 15.773 -26.906 -15.953 1 96.31 196 GLU B O 1
ATOM 3845 N N . ILE B 1 197 ? 15.891 -25.969 -13.914 1 96.81 197 ILE B N 1
ATOM 3846 C CA . ILE B 1 197 ? 14.82 -25 -14.156 1 96.81 197 ILE B CA 1
ATOM 3847 C C . ILE B 1 197 ? 15.305 -23.594 -13.82 1 96.81 197 ILE B C 1
ATOM 3849 O O . ILE B 1 197 ? 15.75 -23.328 -12.703 1 96.81 197 ILE B O 1
ATOM 3853 N N . LEU B 1 198 ? 15.273 -22.703 -14.766 1 97.44 198 LEU B N 1
ATOM 3854 C CA . LEU B 1 198 ? 15.555 -21.297 -14.531 1 97.44 198 LEU B CA 1
ATOM 3855 C C . LEU B 1 198 ? 14.445 -20.641 -13.711 1 97.44 198 LEU B C 1
ATOM 3857 O O . LEU B 1 198 ? 13.438 -20.188 -14.266 1 97.44 198 LEU B O 1
ATOM 3861 N N . TYR B 1 199 ? 14.648 -20.516 -12.43 1 96 199 TYR B N 1
ATOM 3862 C CA . TYR B 1 199 ? 13.578 -20.203 -11.484 1 96 199 TYR B CA 1
ATOM 3863 C C . TYR B 1 199 ? 13.547 -18.719 -11.18 1 96 199 TYR B C 1
ATOM 3865 O O . TYR B 1 199 ? 13.852 -18.297 -10.055 1 96 199 TYR B O 1
ATOM 3873 N N . ILE B 1 200 ? 13.125 -17.906 -12.148 1 97 200 ILE B N 1
ATOM 3874 C CA . ILE B 1 200 ? 13.031 -16.469 -12 1 97 200 ILE B CA 1
ATOM 3875 C C . ILE B 1 200 ? 11.719 -15.969 -12.594 1 97 200 ILE B C 1
ATOM 3877 O O . ILE B 1 200 ? 11.125 -16.625 -13.445 1 97 200 ILE B O 1
ATOM 3881 N N . CYS B 1 201 ? 11.242 -14.898 -12.133 1 96.69 201 CYS B N 1
ATOM 3882 C CA . CYS B 1 201 ? 9.984 -14.305 -12.547 1 96.69 201 CYS B CA 1
ATOM 3883 C C . CYS B 1 201 ? 10.07 -12.781 -12.539 1 96.69 201 CYS B C 1
ATOM 3885 O O . CYS B 1 201 ? 10.477 -12.18 -11.539 1 96.69 201 CYS B O 1
ATOM 3887 N N . ALA B 1 202 ? 9.617 -12.148 -13.586 1 93.94 202 ALA B N 1
ATOM 3888 C CA . ALA B 1 202 ? 9.727 -10.703 -13.75 1 93.94 202 ALA B CA 1
ATOM 3889 C C . ALA B 1 202 ? 8.961 -9.969 -12.656 1 93.94 202 ALA B C 1
ATOM 3891 O O . ALA B 1 202 ? 9.359 -8.875 -12.234 1 93.94 202 ALA B O 1
ATOM 3892 N N . THR B 1 203 ? 7.949 -10.555 -12.18 1 92.25 203 THR B N 1
ATOM 3893 C CA . THR B 1 203 ? 7.078 -9.875 -11.234 1 92.25 203 THR B CA 1
ATOM 3894 C C . THR B 1 203 ? 7.59 -10.047 -9.805 1 92.25 203 THR B C 1
ATOM 3896 O O . THR B 1 203 ? 7.195 -9.305 -8.906 1 92.25 203 THR B O 1
ATOM 3899 N N . GLY B 1 204 ? 8.539 -10.938 -9.594 1 93.94 204 GLY B N 1
ATOM 3900 C CA . GLY B 1 204 ? 8.883 -11.195 -8.211 1 93.94 204 GLY B CA 1
ATOM 3901 C C . GLY B 1 204 ? 10.383 -11.258 -7.969 1 93.94 204 GLY B C 1
ATOM 3902 O O . GLY B 1 204 ? 10.844 -11.07 -6.84 1 93.94 204 GLY B O 1
ATOM 3903 N N . THR B 1 205 ? 11.148 -11.57 -8.953 1 96.62 205 THR B N 1
ATOM 3904 C CA . THR B 1 205 ? 12.594 -11.68 -8.781 1 96.62 205 THR B CA 1
ATOM 3905 C C . THR B 1 205 ? 13.25 -10.305 -8.859 1 96.62 205 THR B C 1
ATOM 3907 O O . THR B 1 205 ? 13.109 -9.602 -9.867 1 96.62 205 THR B O 1
ATOM 3910 N N . THR B 1 206 ? 14.055 -9.945 -7.844 1 96.44 206 THR B N 1
ATOM 3911 C CA . THR B 1 206 ? 14.523 -8.57 -7.762 1 96.44 206 THR B CA 1
ATOM 3912 C C . THR B 1 206 ? 16.031 -8.484 -7.988 1 96.44 206 THR B C 1
ATOM 3914 O O . THR B 1 206 ? 16.531 -7.48 -8.484 1 96.44 206 THR B O 1
ATOM 3917 N N . LYS B 1 207 ? 16.734 -9.539 -7.594 1 97.62 207 LYS B N 1
ATOM 3918 C CA . LYS B 1 207 ? 18.188 -9.523 -7.723 1 97.62 207 LYS B CA 1
ATOM 3919 C C . LYS B 1 207 ? 18.75 -10.938 -7.68 1 97.62 207 LYS B C 1
ATOM 3921 O O . LYS B 1 207 ? 18.062 -11.883 -7.316 1 97.62 207 LYS B O 1
ATOM 3926 N N . ILE B 1 208 ? 19.984 -10.992 -8.133 1 97.94 208 ILE B N 1
ATOM 3927 C CA . ILE B 1 208 ? 20.766 -12.227 -8.062 1 97.94 208 ILE B CA 1
ATOM 3928 C C . ILE B 1 208 ? 22.062 -11.969 -7.297 1 97.94 208 ILE B C 1
ATOM 3930 O O . ILE B 1 208 ? 22.703 -10.93 -7.48 1 97.94 208 ILE B O 1
ATOM 3934 N N . GLU B 1 209 ? 22.391 -12.875 -6.457 1 97.75 209 GLU B N 1
ATOM 3935 C CA . GLU B 1 209 ? 23.641 -12.82 -5.711 1 97.75 209 GLU B CA 1
ATOM 3936 C C . GLU B 1 209 ? 24.484 -14.062 -5.965 1 97.75 209 GLU B C 1
ATOM 3938 O O . GLU B 1 209 ? 23.953 -15.156 -6.16 1 97.75 209 GLU B O 1
ATOM 3943 N N . ASP B 1 210 ? 25.781 -13.852 -5.902 1 95.62 210 ASP B N 1
ATOM 3944 C CA . ASP B 1 210 ? 26.672 -15.008 -6.039 1 95.62 210 ASP B CA 1
ATOM 3945 C C . ASP B 1 210 ? 26.812 -15.75 -4.711 1 95.62 210 ASP B C 1
ATOM 3947 O O . ASP B 1 210 ? 26.125 -15.422 -3.734 1 95.62 210 ASP B O 1
ATOM 3951 N N . LYS B 1 211 ? 27.594 -16.766 -4.711 1 89.69 211 LYS B N 1
ATOM 3952 C CA . LYS B 1 211 ? 27.734 -17.656 -3.561 1 89.69 211 LYS B CA 1
ATOM 3953 C C . LYS B 1 211 ? 28.281 -16.891 -2.348 1 89.69 211 LYS B C 1
ATOM 3955 O O . LYS B 1 211 ? 28.047 -17.312 -1.206 1 89.69 211 LYS B O 1
ATOM 3960 N N . ASP B 1 212 ? 28.938 -15.734 -2.578 1 93.62 212 ASP B N 1
ATOM 3961 C CA . ASP B 1 212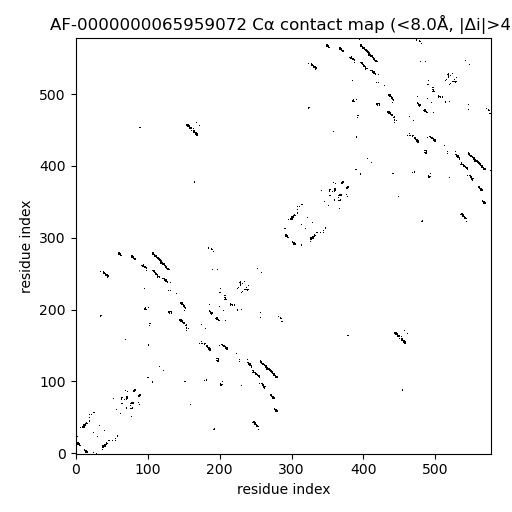 ? 29.547 -14.969 -1.495 1 93.62 212 ASP B CA 1
ATOM 3962 C C . ASP B 1 212 ? 28.625 -13.82 -1.059 1 93.62 212 ASP B C 1
ATOM 3964 O O . ASP B 1 212 ? 29 -13.023 -0.196 1 93.62 212 ASP B O 1
ATOM 3968 N N . GLY B 1 213 ? 27.516 -13.734 -1.686 1 93.5 213 GLY B N 1
ATOM 3969 C CA . GLY B 1 213 ? 26.562 -12.711 -1.309 1 93.5 213 GLY B CA 1
ATOM 3970 C C . GLY B 1 213 ? 26.734 -11.414 -2.074 1 93.5 213 GLY B C 1
ATOM 3971 O O . GLY B 1 213 ? 26.062 -10.422 -1.79 1 93.5 213 GLY B O 1
ATOM 3972 N N . ASN B 1 214 ? 27.656 -11.43 -3.018 1 97.06 214 ASN B N 1
ATOM 3973 C CA . ASN B 1 214 ? 27.844 -10.242 -3.84 1 97.06 214 ASN B CA 1
ATOM 3974 C C . ASN B 1 214 ? 26.766 -10.133 -4.914 1 97.06 214 ASN B C 1
ATOM 3976 O O . ASN B 1 214 ? 26.375 -11.133 -5.52 1 97.06 214 ASN B O 1
ATOM 3980 N N . LEU B 1 215 ? 26.375 -8.883 -5.094 1 97.62 215 LEU B N 1
ATOM 3981 C CA . LEU B 1 215 ? 25.375 -8.656 -6.133 1 97.62 215 LEU B CA 1
ATOM 3982 C C . LEU B 1 215 ? 25.969 -8.938 -7.516 1 97.62 215 LEU B C 1
ATOM 3984 O O . LEU B 1 215 ? 27.078 -8.492 -7.828 1 97.62 215 LEU B O 1
ATOM 3988 N N . VAL B 1 216 ? 25.172 -9.719 -8.219 1 97.25 216 VAL B N 1
ATOM 3989 C CA . VAL B 1 216 ? 25.5 -9.945 -9.625 1 97.25 216 VAL B CA 1
ATOM 3990 C C . VAL B 1 216 ? 25.031 -8.758 -10.461 1 97.25 216 VAL B C 1
ATOM 3992 O O . VAL B 1 216 ? 24.047 -8.102 -10.109 1 97.25 216 VAL B O 1
ATOM 3995 N N . ASP B 1 217 ? 25.797 -8.484 -11.516 1 97.38 217 ASP B N 1
ATOM 3996 C CA . ASP B 1 217 ? 25.375 -7.426 -12.43 1 97.38 217 ASP B CA 1
ATOM 3997 C C . ASP B 1 217 ? 23.906 -7.547 -12.781 1 97.38 217 ASP B C 1
ATOM 3999 O O . ASP B 1 217 ? 23.438 -8.602 -13.227 1 97.38 217 ASP B O 1
ATOM 4003 N N . PRO B 1 218 ? 23.141 -6.473 -12.602 1 97.19 218 PRO B N 1
ATOM 4004 C CA . PRO B 1 218 ? 21.703 -6.504 -12.883 1 97.19 218 PRO B CA 1
ATOM 4005 C C . PRO B 1 218 ? 21.391 -6.855 -14.336 1 97.19 218 PRO B C 1
ATOM 4007 O O . PRO B 1 218 ? 20.297 -7.344 -14.633 1 97.19 218 PRO B O 1
ATOM 4010 N N . ALA B 1 219 ? 22.281 -6.672 -15.203 1 97.25 219 ALA B N 1
ATOM 4011 C CA . ALA B 1 219 ? 22.094 -6.996 -16.609 1 97.25 219 ALA B CA 1
ATOM 4012 C C . ALA B 1 219 ? 21.875 -8.492 -16.812 1 97.25 219 ALA B C 1
ATOM 4014 O O . ALA B 1 219 ? 21.172 -8.914 -17.719 1 97.25 219 ALA B O 1
ATOM 4015 N N . VAL B 1 220 ? 22.453 -9.289 -15.953 1 97.81 220 VAL B N 1
ATOM 4016 C CA . VAL B 1 220 ? 22.312 -10.742 -16.047 1 97.81 220 VAL B CA 1
ATOM 4017 C C . VAL B 1 220 ? 20.859 -11.133 -15.844 1 97.81 220 VAL B C 1
ATOM 4019 O O . VAL B 1 220 ? 20.281 -11.859 -16.656 1 97.81 220 VAL B O 1
ATOM 4022 N N . LEU B 1 221 ? 20.266 -10.648 -14.828 1 98.19 221 LEU B N 1
ATOM 4023 C CA . LEU B 1 221 ? 18.859 -10.945 -14.578 1 98.19 221 LEU B CA 1
ATOM 4024 C C . LEU B 1 221 ? 17.984 -10.438 -15.719 1 98.19 221 LEU B C 1
ATOM 4026 O O . LEU B 1 221 ? 17.078 -11.148 -16.188 1 98.19 221 LEU B O 1
ATOM 4030 N N . ALA B 1 222 ? 18.281 -9.242 -16.156 1 97.12 222 ALA B N 1
ATOM 4031 C CA . ALA B 1 222 ? 17.484 -8.656 -17.234 1 97.12 222 ALA B CA 1
ATOM 4032 C C . ALA B 1 222 ? 17.547 -9.523 -18.484 1 97.12 222 ALA B C 1
ATOM 4034 O O . ALA B 1 222 ? 16.531 -9.758 -19.141 1 97.12 222 ALA B O 1
ATOM 4035 N N . GLU B 1 223 ? 18.688 -9.953 -18.781 1 97.31 223 GLU B N 1
ATOM 4036 C CA . GLU B 1 223 ? 18.875 -10.789 -19.953 1 97.31 223 GLU B CA 1
ATOM 4037 C C . GLU B 1 223 ? 18.156 -12.125 -19.812 1 97.31 223 GLU B C 1
ATOM 4039 O O . GLU B 1 223 ? 17.547 -12.609 -20.766 1 97.31 223 GLU B O 1
ATOM 4044 N N . LEU B 1 224 ? 18.266 -12.711 -18.688 1 98.31 224 LEU B N 1
ATOM 4045 C CA . LEU B 1 224 ? 17.609 -13.992 -18.438 1 98.31 224 LEU B CA 1
ATOM 4046 C C . LEU B 1 224 ? 16.094 -13.844 -18.531 1 98.31 224 LEU B C 1
ATOM 4048 O O . LEU B 1 224 ? 15.414 -14.672 -19.156 1 98.31 224 LEU B O 1
ATOM 4052 N N . LEU B 1 225 ? 15.578 -12.789 -17.969 1 97.94 225 LEU B N 1
ATOM 4053 C CA . LEU B 1 225 ? 14.141 -12.547 -18.016 1 97.94 225 LEU B CA 1
ATOM 4054 C C . LEU B 1 225 ? 13.68 -12.359 -19.469 1 97.94 225 LEU B C 1
ATOM 4056 O O . LEU B 1 225 ? 12.648 -12.898 -19.859 1 97.94 225 LEU B O 1
ATOM 4060 N N . ALA B 1 226 ? 14.422 -11.641 -20.203 1 96.31 226 ALA B N 1
ATOM 4061 C CA . ALA B 1 226 ? 14.094 -11.445 -21.609 1 96.31 226 ALA B CA 1
ATOM 4062 C C . ALA B 1 226 ? 14.094 -12.766 -22.359 1 96.31 226 ALA B C 1
ATOM 4064 O O . ALA B 1 226 ? 13.211 -13.023 -23.188 1 96.31 226 ALA B O 1
ATOM 4065 N N . ALA B 1 227 ? 15.023 -13.609 -22.047 1 97 227 ALA B N 1
ATOM 4066 C CA . ALA B 1 227 ? 15.18 -14.891 -22.734 1 97 227 ALA B CA 1
ATOM 4067 C C . ALA B 1 227 ? 13.984 -15.797 -22.469 1 97 227 ALA B C 1
ATOM 4069 O O . ALA B 1 227 ? 13.633 -16.641 -23.297 1 97 227 ALA B O 1
ATOM 4070 N N . THR B 1 228 ? 13.336 -15.648 -21.344 1 97.12 228 THR B N 1
ATOM 4071 C CA . THR B 1 228 ? 12.203 -16.5 -20.984 1 97.12 228 THR B CA 1
ATOM 4072 C C . THR B 1 228 ? 10.977 -16.141 -21.828 1 97.12 228 THR B C 1
ATOM 4074 O O . THR B 1 228 ? 10.055 -16.938 -21.953 1 97.12 228 THR B O 1
ATOM 4077 N N . GLY B 1 229 ? 10.961 -14.93 -22.312 1 96.12 229 GLY B N 1
ATOM 4078 C CA . GLY B 1 229 ? 9.789 -14.453 -23.047 1 96.12 229 GLY B CA 1
ATOM 4079 C C . GLY B 1 229 ? 8.82 -13.688 -22.172 1 96.12 229 GLY B C 1
ATOM 4080 O O . GLY B 1 229 ? 7.836 -13.133 -22.656 1 96.12 229 GLY B O 1
ATOM 4081 N N . GLN B 1 230 ? 9.094 -13.578 -20.906 1 95.44 230 GLN B N 1
ATOM 4082 C CA . GLN B 1 230 ? 8.156 -12.961 -19.984 1 95.44 230 GLN B CA 1
ATOM 4083 C C . GLN B 1 230 ? 8.055 -11.453 -20.219 1 95.44 230 GLN B C 1
ATOM 4085 O O . GLN B 1 230 ? 7.105 -10.812 -19.766 1 95.44 230 GLN B O 1
ATOM 4090 N N . LEU B 1 231 ? 9.008 -10.859 -20.891 1 95 231 LEU B N 1
ATOM 4091 C CA . LEU B 1 231 ? 9.016 -9.422 -21.141 1 95 231 LEU B CA 1
ATOM 4092 C C . LEU B 1 231 ? 8.422 -9.094 -22.5 1 95 231 LEU B C 1
ATOM 4094 O O . LEU B 1 231 ? 8.375 -7.926 -22.891 1 95 231 LEU B O 1
ATOM 4098 N N . ASP B 1 232 ? 7.949 -10.141 -23.188 1 93.5 232 ASP B N 1
ATOM 4099 C 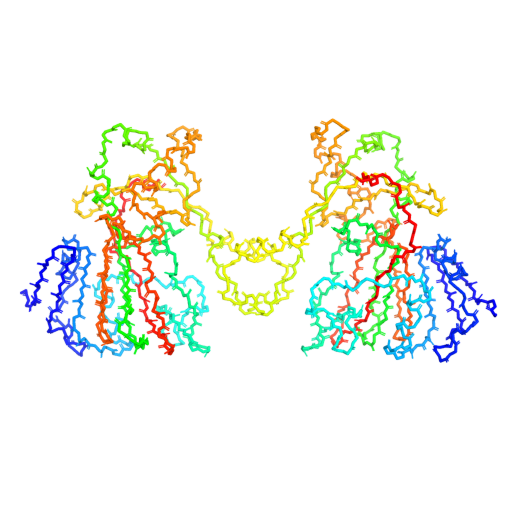CA . ASP B 1 232 ? 7.363 -9.953 -24.516 1 93.5 232 ASP B CA 1
ATOM 4100 C C . ASP B 1 232 ? 5.922 -9.461 -24.406 1 93.5 232 ASP B C 1
ATOM 4102 O O . ASP B 1 232 ? 5.023 -10.227 -24.062 1 93.5 232 ASP B O 1
ATOM 4106 N N . PRO B 1 233 ? 5.648 -8.289 -24.781 1 88.88 233 PRO B N 1
ATOM 4107 C CA . PRO B 1 233 ? 4.293 -7.758 -24.625 1 88.88 233 PRO B CA 1
ATOM 4108 C C . PRO B 1 233 ? 3.312 -8.344 -25.641 1 88.88 233 PRO B C 1
ATOM 4110 O O . PRO B 1 233 ? 2.096 -8.227 -25.469 1 88.88 233 PRO B O 1
ATOM 4113 N N . GLU B 1 234 ? 3.814 -8.961 -26.672 1 91.5 234 GLU B N 1
ATOM 4114 C CA . GLU B 1 234 ? 2.961 -9.492 -27.719 1 91.5 234 GLU B CA 1
ATOM 4115 C C . GLU B 1 234 ? 2.76 -11 -27.562 1 91.5 234 GLU B C 1
ATOM 4117 O O . GLU B 1 234 ? 2.012 -11.617 -28.328 1 91.5 234 GLU B O 1
ATOM 4122 N N . TYR B 1 235 ? 3.457 -11.602 -26.672 1 92.12 235 TYR B N 1
ATOM 4123 C CA . TYR B 1 235 ? 3.338 -13.023 -26.375 1 92.12 235 TYR B CA 1
ATOM 4124 C C . TYR B 1 235 ? 3.693 -13.867 -27.594 1 92.12 235 TYR B C 1
ATOM 4126 O O . TYR B 1 235 ? 3.059 -14.891 -27.844 1 92.12 235 TYR B O 1
ATOM 4134 N N . ASN B 1 236 ? 4.742 -13.422 -28.312 1 92.38 236 ASN B N 1
ATOM 4135 C CA . ASN B 1 236 ? 5.145 -14.133 -29.516 1 92.38 236 ASN B CA 1
ATOM 4136 C C . ASN B 1 236 ? 6.352 -15.031 -29.266 1 92.38 236 ASN B C 1
ATOM 4138 O O . ASN B 1 236 ? 6.762 -15.797 -30.141 1 92.38 236 ASN B O 1
ATOM 4142 N N . SER B 1 237 ? 6.855 -15.008 -28.141 1 95.25 237 SER B N 1
ATOM 4143 C CA . SER B 1 237 ? 7.984 -15.883 -27.812 1 95.25 237 SER B CA 1
ATOM 4144 C C . SER B 1 237 ? 7.656 -17.344 -28.109 1 95.25 237 SER B C 1
ATOM 4146 O O . SER B 1 237 ? 6.555 -17.812 -27.828 1 95.25 237 SER B O 1
ATOM 4148 N N . PRO B 1 238 ? 8.648 -18.062 -28.656 1 93.62 238 PRO B N 1
ATOM 4149 C CA . PRO B 1 238 ? 8.406 -19.484 -28.938 1 93.62 238 PRO B CA 1
ATOM 4150 C C . PRO B 1 238 ? 8.242 -20.328 -27.688 1 93.62 238 PRO B C 1
ATOM 4152 O O . PRO B 1 238 ? 7.812 -21.484 -27.75 1 93.62 238 PRO B O 1
ATOM 4155 N N . PHE B 1 239 ? 8.531 -19.75 -26.562 1 95.25 239 PHE B N 1
ATOM 4156 C CA . PHE B 1 239 ? 8.438 -20.5 -25.312 1 95.25 239 PHE B CA 1
ATOM 4157 C C . PHE B 1 239 ? 7.055 -20.344 -24.703 1 95.25 239 PHE B C 1
ATOM 4159 O O . PHE B 1 239 ? 6.715 -21.031 -23.734 1 95.25 239 PHE B O 1
ATOM 4166 N N . ILE B 1 240 ? 6.266 -19.438 -25.188 1 95.19 240 ILE B N 1
ATOM 4167 C CA . ILE B 1 240 ? 4.941 -19.203 -24.625 1 95.19 240 ILE B CA 1
ATOM 4168 C C . ILE B 1 240 ? 3.938 -20.172 -25.25 1 95.19 240 ILE B C 1
ATOM 4170 O O . ILE B 1 240 ? 3.814 -20.25 -26.469 1 95.19 240 ILE B O 1
ATOM 4174 N N . HIS B 1 241 ? 3.322 -20.938 -24.422 1 94.5 241 HIS B N 1
ATOM 4175 C CA . HIS B 1 241 ? 2.23 -21.828 -24.797 1 94.5 241 HIS B CA 1
ATOM 4176 C C . HIS B 1 241 ? 0.888 -21.297 -24.312 1 94.5 241 HIS B C 1
ATOM 4178 O O . HIS B 1 241 ? 0.75 -20.922 -23.141 1 94.5 241 HIS B O 1
ATOM 4184 N N . THR B 1 242 ? -0.075 -21.266 -25.203 1 92.69 242 THR B N 1
ATOM 4185 C CA . THR B 1 242 ? -1.426 -20.844 -24.844 1 92.69 242 THR B CA 1
ATOM 4186 C C . THR B 1 242 ? -2.33 -22.062 -24.672 1 92.69 242 THR B C 1
ATOM 4188 O O . THR B 1 242 ? -2.486 -22.859 -25.594 1 92.69 242 THR B O 1
ATOM 4191 N N . GLN B 1 243 ? -2.834 -22.172 -23.5 1 92.69 243 GLN B N 1
ATOM 4192 C CA . GLN B 1 243 ? -3.76 -23.266 -23.234 1 92.69 243 GLN B CA 1
ATOM 4193 C C . GLN B 1 243 ? -5.188 -22.75 -23.062 1 92.69 243 GLN B C 1
ATOM 4195 O O . GLN B 1 243 ? -5.449 -21.906 -22.203 1 92.69 243 GLN B O 1
ATOM 4200 N N . HIS B 1 244 ? -6.043 -23.266 -23.875 1 90.38 244 HIS B N 1
ATOM 4201 C CA . HIS B 1 244 ? -7.465 -22.984 -23.703 1 90.38 244 HIS B CA 1
ATOM 4202 C C . HIS B 1 244 ? -8.164 -24.125 -22.969 1 90.38 244 HIS B C 1
ATOM 4204 O O . HIS B 1 244 ? -7.664 -25.266 -22.953 1 90.38 244 HIS B O 1
ATOM 4210 N N . TYR B 1 245 ? -9.195 -23.797 -22.344 1 88.12 245 TYR B N 1
ATOM 4211 C CA . TYR B 1 245 ? -9.953 -24.781 -21.578 1 88.12 245 TYR B CA 1
ATOM 4212 C C . TYR B 1 245 ? -11.445 -24.469 -21.609 1 88.12 245 TYR B C 1
ATOM 4214 O O . TYR B 1 245 ? -11.844 -23.375 -22.031 1 88.12 245 TYR B O 1
ATOM 4222 N N . GLU B 1 246 ? -12.203 -25.422 -21.234 1 90.25 246 GLU B N 1
ATOM 4223 C CA . GLU B 1 246 ? -13.656 -25.297 -21.125 1 90.25 246 GLU B CA 1
ATOM 4224 C C . GLU B 1 246 ? -14.102 -25.391 -19.672 1 90.25 246 GLU B C 1
ATOM 4226 O O . GLU B 1 246 ? -13.398 -25.953 -18.828 1 90.25 246 GLU B O 1
ATOM 4231 N N . VAL B 1 247 ? -15.281 -24.812 -19.469 1 93.25 247 VAL B N 1
ATOM 4232 C CA . VAL B 1 247 ? -15.883 -24.953 -18.141 1 93.25 247 VAL B CA 1
ATOM 4233 C C . VAL B 1 247 ? -16.031 -26.438 -17.812 1 93.25 247 VAL B C 1
ATOM 4235 O O . VAL B 1 247 ? -16.5 -27.219 -18.641 1 93.25 247 VAL B O 1
ATOM 4238 N N . GLY B 1 248 ? -15.539 -26.797 -16.625 1 91.88 248 GLY B N 1
ATOM 4239 C CA . GLY B 1 248 ? -15.633 -28.188 -16.172 1 91.88 248 GLY B CA 1
ATOM 4240 C C . GLY B 1 248 ? -14.328 -28.938 -16.328 1 91.88 248 GLY B C 1
ATOM 4241 O O . GLY B 1 248 ? -14.156 -30.016 -15.734 1 91.88 248 GLY B O 1
ATOM 4242 N N . ASP B 1 249 ? -13.461 -28.453 -17.234 1 95.56 249 ASP B N 1
ATOM 4243 C CA . ASP B 1 249 ? -12.109 -29 -17.281 1 95.56 249 ASP B CA 1
ATOM 4244 C C . ASP B 1 249 ? -11.336 -28.656 -16.016 1 95.56 249 ASP B C 1
ATOM 4246 O O . ASP B 1 249 ? -11.656 -27.672 -15.328 1 95.56 249 ASP B O 1
ATOM 4250 N N . ILE B 1 250 ? -10.43 -29.484 -15.688 1 97.94 250 ILE B N 1
ATOM 4251 C CA . ILE B 1 250 ? -9.453 -29.156 -14.656 1 97.94 250 ILE B CA 1
ATOM 4252 C C . ILE B 1 250 ? -8.07 -29.016 -15.281 1 97.94 250 ILE B C 1
ATOM 4254 O O . ILE B 1 250 ? -7.609 -29.922 -15.992 1 97.94 250 ILE B O 1
ATOM 4258 N N . ILE B 1 251 ? -7.5 -27.875 -15.078 1 97.69 251 ILE B N 1
ATOM 4259 C CA . ILE B 1 251 ? -6.137 -27.625 -15.547 1 97.69 251 ILE B CA 1
ATOM 4260 C C . ILE B 1 251 ? -5.148 -27.891 -14.414 1 97.69 251 ILE B C 1
ATOM 4262 O O . ILE B 1 251 ? -5.215 -27.25 -13.359 1 97.69 251 ILE B O 1
ATOM 4266 N N . LEU B 1 252 ? -4.301 -28.828 -14.578 1 98.5 252 LEU B N 1
ATOM 4267 C CA . LEU B 1 252 ? -3.316 -29.25 -13.586 1 98.5 252 LEU B CA 1
ATOM 4268 C C . LEU B 1 252 ? -1.901 -29.156 -14.148 1 98.5 252 LEU B C 1
ATOM 4270 O O . LEU B 1 252 ? -1.625 -29.656 -15.242 1 98.5 252 LEU B O 1
ATOM 4274 N N . TRP B 1 253 ? -1.021 -28.438 -13.383 1 98.56 253 TRP B N 1
ATOM 4275 C CA . TRP B 1 253 ? 0.318 -28.328 -13.953 1 98.56 253 TRP B CA 1
ATOM 4276 C C . TRP B 1 253 ? 1.38 -28.406 -12.859 1 98.56 253 TRP B C 1
ATOM 4278 O O . TRP B 1 253 ? 1.072 -28.266 -11.672 1 98.56 253 TRP B O 1
ATOM 4288 N N . ASP B 1 254 ? 2.59 -28.75 -13.266 1 98.44 254 ASP B N 1
ATOM 4289 C CA . ASP B 1 254 ? 3.783 -28.688 -12.43 1 98.44 254 ASP B CA 1
ATOM 4290 C C . ASP B 1 254 ? 4.203 -27.234 -12.18 1 98.44 254 ASP B C 1
ATOM 4292 O O . ASP B 1 254 ? 4.793 -26.594 -13.055 1 98.44 254 ASP B O 1
ATOM 4296 N N . ASN B 1 255 ? 3.977 -26.781 -11.008 1 97.88 255 ASN B N 1
ATOM 4297 C CA . ASN B 1 255 ? 4.145 -25.375 -10.664 1 97.88 255 ASN B CA 1
ATOM 4298 C C . ASN B 1 255 ? 5.617 -25 -10.5 1 97.88 255 ASN B C 1
ATOM 4300 O O . ASN B 1 255 ? 5.973 -23.828 -10.516 1 97.88 255 ASN B O 1
ATOM 4304 N N . ARG B 1 256 ? 6.492 -25.969 -10.398 1 96.12 256 ARG B N 1
ATOM 4305 C CA . ARG B 1 256 ? 7.918 -25.672 -10.305 1 96.12 256 ARG B CA 1
ATOM 4306 C C . ARG B 1 256 ? 8.484 -25.266 -11.664 1 96.12 256 ARG B C 1
ATOM 4308 O O . ARG B 1 256 ? 9.406 -24.453 -11.742 1 96.12 256 ARG B O 1
ATOM 4315 N N . VAL B 1 257 ? 7.887 -25.844 -12.664 1 97.06 257 VAL B N 1
ATOM 4316 C CA . VAL B 1 257 ? 8.531 -25.734 -13.969 1 97.06 257 VAL B CA 1
ATOM 4317 C C . VAL B 1 257 ? 7.77 -24.75 -14.844 1 97.06 257 VAL B C 1
ATOM 4319 O O . VAL B 1 257 ? 8.367 -24.047 -15.656 1 97.06 257 VAL B O 1
ATOM 4322 N N . LEU B 1 258 ? 6.449 -24.656 -14.664 1 97.94 258 LEU B N 1
ATOM 4323 C CA . LEU B 1 258 ? 5.633 -23.844 -15.555 1 97.94 258 LEU B CA 1
ATOM 4324 C C . LEU B 1 258 ? 5.23 -22.531 -14.867 1 97.94 258 LEU B C 1
ATOM 4326 O O . LEU B 1 258 ? 4.41 -22.547 -13.945 1 97.94 258 LEU B O 1
ATOM 4330 N N . MET B 1 259 ? 5.793 -21.484 -15.359 1 97.56 259 MET B N 1
ATOM 4331 C CA . MET B 1 259 ? 5.238 -20.172 -15.047 1 97.56 259 MET B CA 1
ATOM 4332 C C . MET B 1 259 ? 4 -19.891 -15.891 1 97.56 259 MET B C 1
ATOM 4334 O O . MET B 1 259 ? 3.805 -20.5 -16.938 1 97.56 259 MET B O 1
ATOM 4338 N N . HIS B 1 260 ? 3.139 -18.984 -15.367 1 97.38 260 HIS B N 1
ATOM 4339 C CA . HIS B 1 260 ? 1.908 -18.797 -16.125 1 97.38 260 HIS B CA 1
ATOM 4340 C C . HIS B 1 260 ? 1.325 -17.406 -15.914 1 97.38 260 HIS B C 1
ATOM 4342 O O . HIS B 1 260 ? 1.796 -16.656 -15.055 1 97.38 260 HIS B O 1
ATOM 4348 N N . ARG B 1 261 ? 0.461 -17.078 -16.719 1 95.62 261 ARG B N 1
ATOM 4349 C CA . ARG B 1 261 ? -0.332 -15.859 -16.688 1 95.62 261 ARG B CA 1
ATOM 4350 C C . ARG B 1 261 ? -1.701 -16.078 -17.328 1 95.62 261 ARG B C 1
ATOM 4352 O O . ARG B 1 261 ? -1.818 -16.766 -18.344 1 95.62 261 ARG B O 1
ATOM 4359 N N . ALA B 1 262 ? -2.668 -15.492 -16.672 1 92.94 262 ALA B N 1
ATOM 4360 C CA . ALA B 1 262 ? -4.012 -15.609 -17.234 1 92.94 262 ALA B CA 1
ATOM 4361 C C . ALA B 1 262 ? -4.113 -14.867 -18.562 1 92.94 262 ALA B C 1
ATOM 4363 O O . ALA B 1 262 ? -3.559 -13.773 -18.719 1 92.94 262 ALA B O 1
ATOM 4364 N N . LYS B 1 263 ? -4.699 -15.445 -19.5 1 90 263 LYS B N 1
ATOM 4365 C CA . LYS B 1 263 ? -5.156 -14.797 -20.719 1 90 263 LYS B CA 1
ATOM 4366 C C . LYS B 1 263 ? -6.598 -14.312 -20.578 1 90 263 LYS B C 1
ATOM 4368 O O . LYS B 1 263 ? -7.531 -15.117 -20.625 1 90 263 LYS B O 1
ATOM 4373 N N . HIS B 1 264 ? -6.684 -13 -20.438 1 79.88 264 HIS B N 1
ATOM 4374 C CA . HIS B 1 264 ? -8.023 -12.453 -20.25 1 79.88 264 HIS B CA 1
ATOM 4375 C C . HIS B 1 264 ? -8.695 -12.164 -21.578 1 79.88 264 HIS B C 1
ATOM 4377 O O . HIS B 1 264 ? -8.031 -11.75 -22.531 1 79.88 264 HIS B O 1
ATOM 4383 N N . GLY B 1 265 ? -9.891 -12.539 -21.625 1 76.06 265 GLY B N 1
ATOM 4384 C CA . GLY B 1 265 ? -10.664 -12.289 -22.828 1 76.06 265 GLY B CA 1
ATOM 4385 C C . GLY B 1 265 ? -11.297 -10.906 -22.859 1 76.06 265 GLY B C 1
ATOM 4386 O O . GLY B 1 265 ? -11.133 -10.125 -21.922 1 76.06 265 GLY B O 1
ATOM 4387 N N . THR B 1 266 ? -11.859 -10.617 -23.984 1 77.38 266 THR B N 1
ATOM 4388 C CA . THR B 1 266 ? -12.453 -9.305 -24.188 1 77.38 266 THR B CA 1
ATOM 4389 C C . THR B 1 266 ? -13.953 -9.336 -23.906 1 77.38 266 THR B C 1
ATOM 4391 O O . THR B 1 266 ? -14.602 -8.289 -23.812 1 77.38 266 THR B O 1
ATOM 4394 N N . ALA B 1 267 ? -14.398 -10.617 -23.656 1 81.12 267 ALA B N 1
ATOM 4395 C CA . ALA B 1 267 ? -15.836 -10.75 -23.438 1 81.12 267 ALA B CA 1
ATOM 4396 C C . ALA B 1 267 ? -16.219 -10.289 -22.031 1 81.12 267 ALA B C 1
ATOM 4398 O O . ALA B 1 267 ? -15.492 -10.547 -21.078 1 81.12 267 ALA B O 1
ATOM 4399 N N . SER B 1 268 ? -17.312 -9.633 -22.031 1 83 268 SER B N 1
ATOM 4400 C CA . SER B 1 268 ? -17.844 -9.219 -20.734 1 83 268 SER B CA 1
ATOM 4401 C C . SER B 1 268 ? -18.562 -10.375 -20.031 1 83 268 SER B C 1
ATOM 4403 O O . SER B 1 268 ? -19.125 -11.25 -20.688 1 83 268 SER B O 1
ATOM 4405 N N . GLY B 1 269 ? -18.484 -10.484 -18.812 1 85.75 269 GLY B N 1
ATOM 4406 C CA . GLY B 1 269 ? -19.172 -11.492 -18.031 1 85.75 269 GLY B CA 1
ATOM 4407 C C . GLY B 1 269 ? -18.422 -11.891 -16.781 1 85.75 269 GLY B C 1
ATOM 4408 O O . GLY B 1 269 ? -17.391 -11.297 -16.453 1 85.75 269 GLY B O 1
ATOM 4409 N N . THR B 1 270 ? -19.047 -12.906 -16.141 1 88.5 270 THR B N 1
ATOM 4410 C CA . THR B 1 270 ? -18.484 -13.367 -14.875 1 88.5 270 THR B CA 1
ATOM 4411 C C . THR B 1 270 ? -17.391 -14.406 -15.117 1 88.5 270 THR B C 1
ATOM 4413 O O . THR B 1 270 ? -17.547 -15.305 -15.938 1 88.5 270 THR B O 1
ATOM 4416 N N . LEU B 1 271 ? -16.328 -14.18 -14.562 1 91 271 LEU B N 1
ATOM 4417 C CA . LEU B 1 271 ? -15.227 -15.141 -14.531 1 91 271 LEU B CA 1
ATOM 4418 C C . LEU B 1 271 ? -15.016 -15.664 -13.117 1 91 271 LEU B C 1
ATOM 4420 O O . LEU B 1 271 ? -14.82 -14.883 -12.18 1 91 271 LEU B O 1
ATOM 4424 N N . THR B 1 272 ? -15.164 -16.953 -12.945 1 94.81 272 THR B N 1
ATOM 4425 C CA . THR B 1 272 ? -14.906 -17.578 -11.648 1 94.81 272 THR B CA 1
ATOM 4426 C C . THR B 1 272 ? -14.07 -18.844 -11.82 1 94.81 272 THR B C 1
ATOM 4428 O O . THR B 1 272 ? -14.391 -19.703 -12.641 1 94.81 272 THR B O 1
ATOM 4431 N N . THR B 1 273 ? -13.016 -18.875 -11.055 1 96.25 273 THR B N 1
ATOM 4432 C CA . THR B 1 273 ? -12.188 -20.078 -11.039 1 96.25 273 THR B CA 1
ATOM 4433 C C . THR B 1 273 ? -11.836 -20.469 -9.602 1 96.25 273 THR B C 1
ATOM 4435 O O . THR B 1 273 ? -11.742 -19.609 -8.727 1 96.25 273 THR B O 1
ATOM 4438 N N . TYR B 1 274 ? -11.703 -21.766 -9.391 1 98 274 TYR B N 1
ATOM 4439 C CA . TYR B 1 274 ? -11.125 -22.328 -8.172 1 98 274 TYR B CA 1
ATOM 4440 C C . TYR B 1 274 ? -9.688 -22.781 -8.406 1 98 274 TYR B C 1
ATOM 4442 O O . TYR B 1 274 ? -9.359 -23.297 -9.484 1 98 274 TYR B O 1
ATOM 4450 N N . ARG B 1 275 ? -8.914 -22.578 -7.41 1 98.56 275 ARG B N 1
ATOM 4451 C CA . ARG B 1 275 ? -7.535 -23.031 -7.527 1 98.56 275 ARG B CA 1
ATOM 4452 C C . ARG B 1 275 ? -7.082 -23.75 -6.258 1 98.56 275 ARG B C 1
ATOM 4454 O O . ARG B 1 275 ? -7.438 -23.344 -5.148 1 98.56 275 ARG B O 1
ATOM 4461 N N . LEU B 1 276 ? -6.336 -24.781 -6.465 1 98.69 276 LEU B N 1
ATOM 4462 C CA . LEU B 1 276 ? -5.609 -25.469 -5.402 1 98.69 276 LEU B CA 1
ATOM 4463 C C . LEU B 1 276 ? -4.109 -25.469 -5.68 1 98.69 276 LEU B C 1
ATOM 4465 O O . LEU B 1 276 ? -3.688 -25.531 -6.836 1 98.69 276 LEU B O 1
ATOM 4469 N N . THR B 1 277 ? -3.365 -25.359 -4.695 1 98.38 277 THR B N 1
ATOM 4470 C CA . THR B 1 277 ? -1.918 -25.531 -4.754 1 98.38 277 THR B CA 1
ATOM 4471 C C . THR B 1 277 ? -1.467 -26.656 -3.812 1 98.38 277 THR B C 1
ATOM 4473 O O . THR B 1 277 ? -1.988 -26.781 -2.703 1 98.38 277 THR B O 1
ATOM 4476 N N . MET B 1 278 ? -0.527 -27.438 -4.289 1 98.31 278 MET B N 1
ATOM 4477 C CA . MET B 1 278 ? -0.218 -28.641 -3.523 1 98.31 278 MET B CA 1
ATOM 4478 C C . MET B 1 278 ? 1.287 -28.875 -3.463 1 98.31 278 MET B C 1
ATOM 4480 O O . MET B 1 278 ? 2.014 -28.516 -4.395 1 98.31 278 MET B O 1
ATOM 4484 N N . LEU B 1 279 ? 1.655 -29.531 -2.396 1 97.44 279 LEU B N 1
ATOM 4485 C CA . LEU B 1 279 ? 2.988 -30.094 -2.23 1 97.44 279 LEU B CA 1
ATOM 4486 C C . LEU B 1 279 ? 2.988 -31.578 -2.562 1 97.44 279 LEU B C 1
ATOM 4488 O O . LEU B 1 279 ? 1.951 -32.25 -2.471 1 97.44 279 LEU B O 1
ATOM 4492 N N . ASP B 1 280 ? 4.125 -32.062 -2.947 1 97.31 280 ASP B N 1
ATOM 4493 C CA . ASP B 1 280 ? 4.211 -33.5 -3.234 1 97.31 280 ASP B CA 1
ATOM 4494 C C . ASP B 1 280 ? 5.105 -34.219 -2.221 1 97.31 280 ASP B C 1
ATOM 4496 O O . ASP B 1 280 ? 5.348 -35.406 -2.336 1 97.31 280 ASP B O 1
ATOM 4500 N N . GLY B 1 281 ? 5.691 -33.5 -1.25 1 95 281 GLY B N 1
ATOM 4501 C CA . GLY B 1 281 ? 6.523 -34.094 -0.215 1 95 281 GLY B CA 1
ATOM 4502 C C . GLY B 1 281 ? 7.973 -34.219 -0.632 1 95 281 GLY B C 1
ATOM 4503 O O . GLY B 1 281 ? 8.805 -34.688 0.15 1 95 281 GLY B O 1
ATOM 4504 N N . LEU B 1 282 ? 8.266 -33.875 -1.837 1 94.38 282 LEU B N 1
ATOM 4505 C CA . LEU B 1 282 ? 9.648 -33.969 -2.297 1 94.38 282 LEU B CA 1
ATOM 4506 C C . LEU B 1 282 ? 10.398 -32.656 -2.014 1 94.38 282 LEU B C 1
ATOM 4508 O O . LEU B 1 282 ? 9.844 -31.562 -2.178 1 94.38 282 LEU B O 1
ATOM 4512 N N . GLU B 1 283 ? 11.586 -32.812 -1.57 1 90.44 283 GLU B N 1
ATOM 4513 C CA . GLU B 1 283 ? 12.422 -31.641 -1.312 1 90.44 283 GLU B CA 1
ATOM 4514 C C . GLU B 1 283 ? 13.07 -31.141 -2.596 1 90.44 283 GLU B C 1
ATOM 4516 O O . GLU B 1 283 ? 13.75 -31.891 -3.293 1 90.44 283 GLU B O 1
ATOM 4521 N N . THR B 1 284 ? 12.789 -29.906 -2.9 1 85.56 284 THR B N 1
ATOM 4522 C CA . THR B 1 284 ? 13.461 -29.281 -4.039 1 85.56 284 THR B CA 1
ATOM 4523 C C . THR B 1 284 ? 14.906 -28.938 -3.693 1 85.56 284 THR B C 1
ATOM 4525 O O . THR B 1 284 ? 15.164 -28.234 -2.723 1 85.56 284 THR B O 1
ATOM 4528 N N . PRO B 1 285 ? 15.828 -29.484 -4.445 1 75.94 285 PRO B N 1
ATOM 4529 C CA . PRO B 1 285 ? 17.234 -29.234 -4.121 1 75.94 285 PRO B CA 1
ATOM 4530 C C . PRO B 1 285 ? 17.594 -27.75 -4.152 1 75.94 285 PRO B C 1
ATOM 4532 O O . PRO B 1 285 ? 17.094 -27 -5.004 1 75.94 285 PRO B O 1
ATOM 4535 N N . GLY B 1 286 ? 18.609 -27.203 -3.334 1 65 286 GLY B N 1
ATOM 4536 C CA . GLY B 1 286 ? 19.172 -25.859 -3.275 1 65 286 GLY B CA 1
ATOM 4537 C C . GLY B 1 286 ? 18.625 -25.031 -2.125 1 65 286 GLY B C 1
ATOM 4538 O O . GLY B 1 286 ? 19.016 -23.875 -1.937 1 65 286 GLY B O 1
ATOM 4539 N N . TYR B 1 287 ? 17.453 -25.547 -1.547 1 60.03 287 TYR B N 1
ATOM 4540 C CA . TYR B 1 287 ? 16.953 -24.75 -0.421 1 60.03 287 TYR B CA 1
ATOM 4541 C C . TYR B 1 287 ? 17.922 -24.844 0.762 1 60.03 287 TYR B C 1
ATOM 4543 O O . TYR B 1 287 ? 18.453 -25.906 1.066 1 60.03 287 TYR B O 1
ATOM 4551 N N . PRO B 1 288 ? 18.391 -23.688 1.086 1 51.03 288 PRO B N 1
ATOM 4552 C CA . PRO B 1 288 ? 19.156 -23.859 2.33 1 51.03 288 PRO B CA 1
ATOM 4553 C C . PRO B 1 288 ? 18.359 -24.562 3.42 1 51.03 288 PRO B C 1
ATOM 4555 O O . PRO B 1 288 ? 17.125 -24.438 3.477 1 51.03 288 PRO B O 1
ATOM 4558 N N . ALA B 1 289 ? 18.812 -25.719 3.961 1 40.41 289 ALA B N 1
ATOM 4559 C CA . ALA B 1 289 ? 18.219 -26.297 5.168 1 40.41 289 ALA B CA 1
ATOM 4560 C C . ALA B 1 289 ? 17.875 -25.203 6.18 1 40.41 289 ALA B C 1
ATOM 4562 O O . ALA B 1 289 ? 18.547 -24.172 6.254 1 40.41 289 ALA B O 1
#

Sequence (578 aa):
MTLNVKGEGLGAQITGVDPKNLDDITTDEIRDIVYANKLVILKDVNPSPEEFLKLGKIVGQIVPYYEPMYHHEDHPEIFVSSTEEGQGVPKTGAFWHIDYMFMPEPFAFSMVLPLAVPGHDRGTYFIDLAKVWQSLPAAQQAPARGTLSTHDPRRHIKIRPSDVYRPIGEVWDEISRATPPIKWPTVIRHPKTGEEILYICATGTTKIEDKDGNLVDPAVLAELLAATGQLDPEYNSPFIHTQHYEVGDIILWDNRVLMHRAKHGTASGTLTTYRLTMLDGLETPGYPAMTLNVKGEGLGAQITGVDPKNLDDITTDEIRDIVYANKLVILKDVNPSPEEFLKLGKIVGQIVPYYEPMYHHEDHPEIFVSSTEEGQGVPKTGAFWHIDYMFMPEPFAFSMVLPLAVPGHDRGTYFIDLAKVWQSLPAAQQAPARGTLSTHDPRRHIKIRPSDVYRPIGEVWDEISRATPPIKWPTVIRHPKTGEEILYICATGTTKIEDKDGNLVDPAVLAELLAATGQLDPEYNSPFIHTQHYEVGDIILWDNRVLMHRAKHGTASGTLTTYRLTMLDGLETPGYPA

Solvent-accessible surface area (backbone atoms only — not comparable to full-atom values): 30740 Å² total; per-residue (Å²): 127,84,72,47,74,52,64,70,84,86,15,30,38,36,45,82,59,44,55,89,59,57,82,82,62,48,42,65,59,56,44,51,51,28,70,74,35,37,31,33,34,37,43,68,37,61,55,53,75,68,37,46,48,51,53,45,54,47,61,19,52,72,52,48,68,90,56,68,73,30,29,32,92,90,44,55,54,33,35,23,34,12,63,46,86,89,55,29,38,45,88,63,52,76,47,61,40,42,78,59,64,44,42,98,58,74,32,40,32,37,36,36,35,42,70,37,66,30,67,84,65,34,35,34,36,32,29,51,25,32,60,42,48,68,68,49,54,66,81,69,44,55,78,43,61,77,20,34,26,35,26,41,48,58,48,67,42,56,36,49,76,88,44,44,60,35,34,44,37,59,53,51,50,51,44,41,68,75,43,41,66,36,70,38,33,29,56,30,37,40,66,84,82,59,47,55,23,46,58,73,38,86,67,27,45,77,50,42,22,41,84,84,65,45,76,47,67,67,62,57,57,53,51,52,43,50,67,51,32,78,71,44,90,78,66,72,40,91,50,55,41,80,44,71,75,54,72,25,23,34,43,34,32,29,32,72,42,38,33,33,25,48,35,78,47,89,49,78,70,53,37,30,36,37,33,41,36,18,34,70,86,67,69,57,57,67,54,78,126,105,83,75,47,73,53,65,69,85,86,15,31,36,34,47,82,59,44,55,92,57,58,82,54,63,49,42,66,59,56,42,50,52,28,70,74,35,38,32,32,34,39,45,70,37,60,56,53,75,66,38,46,48,51,53,44,54,47,61,19,53,73,53,48,68,91,58,68,73,31,28,34,92,90,43,56,54,32,34,22,35,12,64,47,86,88,54,29,37,45,86,63,51,76,47,63,38,41,79,57,63,42,43,99,59,75,32,40,32,36,35,37,37,41,72,36,67,29,66,85,64,37,35,33,36,34,29,50,26,32,60,42,46,69,68,49,54,65,82,70,42,55,79,44,61,77,20,34,24,36,24,40,49,57,47,65,42,56,35,48,76,86,44,47,60,35,34,42,38,59,54,52,51,51,43,41,68,75,43,42,67,36,73,38,34,29,57,30,37,40,65,84,81,57,48,56,22,47,60,70,38,86,70,27,44,78,50,42,23,40,83,85,65,45,77,46,67,67,62,55,57,53,50,52,44,50,68,54,31,79,72,44,91,79,65,72,40,92,52,56,41,81,44,72,75,53,74,26,23,33,44,34,30,28,32,72,42,39,34,32,25,49,35,80,47,88,50,78,68,56,38,30,35,38,34,40,37,18,34,74,87,69,69,57,56,69,56,78,128

Nearest PDB structures (foldseek):
  8kif-assembly2_A  TM=9.752E-01  e=5.669E-55  Mycobacterium marinum M
  8kht-assembly1_B  TM=9.793E-01  e=6.926E-54  Mycobacterium tuberculosis
  8kht-assembly1_A  TM=9.770E-01  e=1.730E-52  Mycobacterium tuberculosis
  6l86-assembly2_D-2  TM=9.546E-01  e=1.606E-36  Streptomyces thioluteus
  6l86-assembly1_C-3  TM=9.408E-01  e=5.290E-36  Streptomyces thioluteus